Protein AF-0000000066296502 (afdb_homodimer)

Secondary structure (DSSP, 8-state):
--TT-TT-----------------S-------------------------------------B----HHHHHHHHHHHHHHHHHHHHHHHHHHHHTT------SSHHHHHHHHHHTT--B--EEEEEE-TT--EEEE----SS---SEEEEEE-S-TTTTEEE--EEEEE--TTS--EEEEE-PPTT-EEEEESSEEEEEETTEEEEEEEEEEEPPEEEE-EEEEEEESS-B-/--TTGGG-----------------S-------------------------------------B----HHHHHHHHHHHHHHHHHHHHHHHHHHHHTT------SSHHHHHHHHHHTT--B--EEEEEE-TT--EEEE----SS---SEEEEEE-S-TTTTEEE--EEEEE--TTS--EEEEE-PPTT-EEEEESSEEEEEETTEEEEEEEEEEE--EEEE-EEEEEEESS-B-

Nearest PDB structures (foldseek):
  5lat-assembly1_A  TM=6.483E-01  e=1.300E-03  Homo sapiens
  4j25-assembly4_D  TM=4.341E-01  e=2.279E-03  Pseudomonas putida KT2440
  5v18-assembly1_A  TM=4.065E-01  e=9.814E-04  Homo sapiens
  7a02-assembly1_A  TM=2.914E-01  e=1.455E-02  Bacillus cereus
  5lat-assembly1_A  TM=6.480E-01  e=1.539E-03  Homo sapiens

Sequence (466 aa):
MGQTRRLRRLGRHRCRGQRVRWRTATSADHPRRGRPAAQAVRRRRPVSLDGRYGIQAVRRRAVSIFPCPLSRVIERLKQALYPKLLPIARNWWAKLGREAPWPDSLDDWLASCHAAGQTRSTALMLKYGTNDWNALHQDLYGELVFPLQVVINLSDPETDYTGGEFLLVEQRPRAQSRGTAMQLPQGHGYVFTTRDRPVRTSRGWSASPVRHGLSTIRSGERYAMGLIFHDAAMGQTRRLRRLGRHRCRGQRVRWRTATSADHPRRGRPAAQAVRRRRPVSLDGRYGIQAVRRRAVSIFPCPLSRVIERLKQALYPKLLPIARNWWAKLGREAPWPDSLDDWLASCHAAGQTRSTALMLKYGTNDWNALHQDLYGELVFPLQVVINLSDPETDYTGGEFLLVEQRPRAQSRGTAMQLPQGHGYVFTTRDRPVRTSRGWSASPVRHGLSTIRSGERYAMGLIFHDAA

pLDDT: mean 75.27, std 32.28, range [18.11, 98.81]

Organism: Mycobacterium tuberculosis (strain CDC 1551 / Oshkosh) (NCBI:txid83331)

Structure (mmCIF, N/CA/C/O backbone):
data_AF-0000000066296502-model_v1
#
loop_
_entity.id
_entity.type
_entity.pdbx_description
1 polymer 'Uncharacterized protein MT2286'
#
loop_
_atom_site.group_PDB
_atom_site.id
_atom_site.type_symbol
_atom_site.label_atom_id
_atom_site.label_alt_id
_atom_site.label_comp_id
_atom_site.label_asym_id
_atom_site.label_entity_id
_atom_site.label_seq_id
_atom_site.pdbx_PDB_ins_code
_atom_site.Cartn_x
_atom_site.Cartn_y
_atom_site.Cartn_z
_atom_site.occupancy
_atom_site.B_iso_or_equiv
_atom_site.auth_seq_id
_atom_site.auth_comp_id
_atom_site.auth_asym_id
_atom_site.auth_atom_id
_atom_site.pdbx_PDB_model_num
ATOM 1 N N . MET A 1 1 ? 23.875 61.844 2.078 1 21.84 1 MET A N 1
ATOM 2 C CA . MET A 1 1 ? 22.469 62.188 2.242 1 21.84 1 MET A CA 1
ATOM 3 C C . MET A 1 1 ? 21.609 61.531 1.158 1 21.84 1 MET A C 1
ATOM 5 O O . MET A 1 1 ? 20.453 61.188 1.398 1 21.84 1 MET A O 1
ATOM 9 N N . GLY A 1 2 ? 22.047 61.625 -0.086 1 21.03 2 GLY A N 1
ATOM 10 C CA . GLY A 1 2 ? 21.094 61.719 -1.182 1 21.03 2 GLY A CA 1
ATOM 11 C C . GLY A 1 2 ? 20.469 60.406 -1.57 1 21.03 2 GLY A C 1
ATOM 12 O O . GLY A 1 2 ? 19.469 60.375 -2.291 1 21.03 2 GLY A O 1
ATOM 13 N N . GLN A 1 3 ? 21.266 59.312 -1.649 1 22.92 3 GLN A N 1
ATOM 14 C CA . GLN A 1 3 ? 21.031 58.219 -2.586 1 22.92 3 GLN A CA 1
ATOM 15 C C . GLN A 1 3 ? 19.875 57.312 -2.125 1 22.92 3 GLN A C 1
ATOM 17 O O . GLN A 1 3 ? 19.828 56.125 -2.451 1 22.92 3 GLN A O 1
ATOM 22 N N . THR A 1 4 ? 18.953 57.75 -1.123 1 21.92 4 THR A N 1
ATOM 23 C CA . THR A 1 4 ? 17.953 56.938 -0.443 1 21.92 4 THR A CA 1
ATOM 24 C C . THR A 1 4 ? 16.812 56.562 -1.396 1 21.92 4 THR A C 1
ATOM 26 O O . THR A 1 4 ? 15.805 56 -0.977 1 21.92 4 THR A O 1
ATOM 29 N N . ARG A 1 5 ? 16.734 57.188 -2.652 1 23.02 5 ARG A N 1
ATOM 30 C CA . ARG A 1 5 ? 15.414 57.344 -3.238 1 23.02 5 ARG A CA 1
ATOM 31 C C . ARG A 1 5 ? 14.859 56 -3.703 1 23.02 5 ARG A C 1
ATOM 33 O O . ARG A 1 5 ? 13.641 55.812 -3.713 1 23.02 5 ARG A O 1
ATOM 40 N N . ARG A 1 6 ? 15.5 55.219 -4.508 1 21.98 6 ARG A N 1
ATOM 41 C CA . ARG A 1 6 ? 14.773 54.594 -5.613 1 21.98 6 ARG A CA 1
ATOM 42 C C . ARG A 1 6 ? 14.078 53.312 -5.164 1 21.98 6 ARG A C 1
ATOM 44 O O . ARG A 1 6 ? 14.289 52.25 -5.758 1 21.98 6 ARG A O 1
ATOM 51 N N . LEU A 1 7 ? 13.938 52.906 -3.795 1 21.25 7 LEU A N 1
ATOM 52 C CA . LEU A 1 7 ? 13.555 51.531 -3.48 1 21.25 7 LEU A CA 1
ATOM 53 C C . LEU A 1 7 ? 12.109 51.281 -3.887 1 21.25 7 LEU A C 1
ATOM 55 O O . LEU A 1 7 ? 11.547 50.25 -3.539 1 21.25 7 LEU A O 1
ATOM 59 N N . ARG A 1 8 ? 11.305 52.25 -4.336 1 22.42 8 ARG A N 1
ATOM 60 C CA . ARG A 1 8 ? 9.875 52.188 -4.066 1 22.42 8 ARG A CA 1
ATOM 61 C C . ARG A 1 8 ? 9.195 51.125 -4.906 1 22.42 8 ARG A C 1
ATOM 63 O O . ARG A 1 8 ? 8.227 50.5 -4.469 1 22.42 8 ARG A O 1
ATOM 70 N N . ARG A 1 9 ? 9.359 51 -6.203 1 22.47 9 ARG A N 1
ATOM 71 C CA . ARG A 1 9 ? 8.188 50.719 -7.031 1 22.47 9 ARG A CA 1
ATOM 72 C C . ARG A 1 9 ? 7.879 49.219 -7.078 1 22.47 9 ARG A C 1
ATOM 74 O O . ARG A 1 9 ? 8.281 48.531 -8.016 1 22.47 9 ARG A O 1
ATOM 81 N N . LEU A 1 10 ? 8.375 48.344 -6.199 1 23.34 10 LEU A N 1
ATOM 82 C CA . LEU A 1 10 ? 8.078 46.938 -6.527 1 23.34 10 LEU A CA 1
ATOM 83 C C . LEU A 1 10 ? 6.574 46.719 -6.547 1 23.34 10 LEU A C 1
ATOM 85 O O . LEU A 1 10 ? 5.891 46.938 -5.547 1 23.34 10 LEU A O 1
ATOM 89 N N . GLY A 1 11 ? 5.91 46.781 -7.695 1 20.59 11 GLY A N 1
ATOM 90 C CA . GLY A 1 11 ? 4.512 46.688 -8.078 1 20.59 11 GLY A CA 1
ATOM 91 C C . GLY A 1 11 ? 3.812 45.469 -7.492 1 20.59 11 GLY A C 1
ATOM 92 O O . GLY A 1 11 ? 4.469 44.5 -7.086 1 20.59 11 GLY A O 1
ATOM 93 N N . ARG A 1 12 ? 2.463 45.469 -7.078 1 24.92 12 ARG A N 1
ATOM 94 C CA . ARG A 1 12 ? 1.337 44.781 -6.484 1 24.92 12 ARG A CA 1
ATOM 95 C C . ARG A 1 12 ? 0.942 43.562 -7.332 1 24.92 12 ARG A C 1
ATOM 97 O O . ARG A 1 12 ? 0.179 43.688 -8.289 1 24.92 12 ARG A O 1
ATOM 104 N N . HIS A 1 13 ? 1.828 42.688 -7.848 1 24.02 13 HIS A N 1
ATOM 105 C CA . HIS A 1 13 ? 1.2 41.594 -8.586 1 24.02 13 HIS A CA 1
ATOM 106 C C . HIS A 1 13 ? 0.173 40.875 -7.73 1 24.02 13 HIS A C 1
ATOM 108 O O . HIS A 1 13 ? 0.469 40.469 -6.598 1 24.02 13 HIS A O 1
ATOM 114 N N . ARG A 1 14 ? -1.13 41.031 -7.84 1 24 14 ARG A N 1
ATOM 115 C CA . ARG A 1 14 ? -2.32 40.406 -7.281 1 24 14 ARG A CA 1
ATOM 116 C C . ARG A 1 14 ? -2.287 38.906 -7.492 1 24 14 ARG A C 1
ATOM 118 O O . ARG A 1 14 ? -2.277 38.406 -8.625 1 24 14 ARG A O 1
ATOM 125 N N . CYS A 1 15 ? -1.584 38.125 -6.699 1 22.8 15 CYS A N 1
ATOM 126 C CA . CYS A 1 15 ? -1.629 36.688 -6.645 1 22.8 15 CYS A CA 1
ATOM 127 C C . CYS A 1 15 ? -3.068 36.188 -6.582 1 22.8 15 CYS A C 1
ATOM 129 O O . CYS A 1 15 ? -3.811 36.531 -5.664 1 22.8 15 CYS A O 1
ATOM 131 N N . ARG A 1 16 ? -3.762 36 -7.73 1 25.42 16 ARG A N 1
ATOM 132 C CA . ARG A 1 16 ? -5.062 35.375 -7.848 1 25.42 16 ARG A CA 1
ATOM 133 C C . ARG A 1 16 ? -5.086 34.031 -7.086 1 25.42 16 ARG A C 1
ATOM 135 O O . ARG A 1 16 ? -4.219 33.188 -7.281 1 25.42 16 ARG A O 1
ATOM 142 N N . GLY A 1 17 ? -5.613 33.969 -5.879 1 24.17 17 GLY A N 1
ATOM 143 C CA . GLY A 1 17 ? -5.832 32.875 -4.965 1 24.17 17 GLY A CA 1
ATOM 144 C C . GLY A 1 17 ? -6.535 31.688 -5.613 1 24.17 17 GLY A C 1
ATOM 145 O O . GLY A 1 17 ? -7.707 31.781 -5.98 1 24.17 17 GLY A O 1
ATOM 146 N N . GLN A 1 18 ? -5.84 30.969 -6.52 1 25.98 18 GLN A N 1
ATOM 147 C CA . GLN A 1 18 ? -6.488 29.766 -7.012 1 25.98 18 GLN A CA 1
ATOM 148 C C . GLN A 1 18 ? -6.957 28.891 -5.859 1 25.98 18 GLN A C 1
ATOM 150 O O . GLN A 1 18 ? -6.207 28.641 -4.91 1 25.98 18 GLN A O 1
ATOM 155 N N . ARG A 1 19 ? -8.211 28.734 -5.613 1 26.59 19 ARG A N 1
ATOM 156 C CA . ARG A 1 19 ? -8.914 27.953 -4.613 1 26.59 19 ARG A CA 1
ATOM 157 C C . ARG A 1 19 ? -8.562 26.469 -4.734 1 26.59 19 ARG A C 1
ATOM 159 O O . ARG A 1 19 ? -8.633 25.891 -5.824 1 26.59 19 ARG A O 1
ATOM 166 N N . VAL A 1 20 ? -7.68 26.078 -3.861 1 29.78 20 VAL A N 1
ATOM 167 C CA . VAL A 1 20 ? -7.387 24.656 -3.713 1 29.78 20 VAL A CA 1
ATOM 168 C C . VAL A 1 20 ? -8.688 23.875 -3.535 1 29.78 20 VAL A C 1
ATOM 170 O O . VAL A 1 20 ? -9.508 24.219 -2.684 1 29.78 20 VAL A O 1
ATOM 173 N N . ARG A 1 21 ? -9.18 23.234 -4.566 1 29.02 21 ARG A N 1
ATOM 174 C CA . ARG A 1 21 ? -10.344 22.359 -4.473 1 29.02 21 ARG A CA 1
ATOM 175 C C . ARG A 1 21 ? -10.031 21.125 -3.627 1 29.02 21 ARG A C 1
ATOM 177 O O . ARG A 1 21 ? -9 20.484 -3.814 1 29.02 21 ARG A O 1
ATOM 184 N N . TRP A 1 22 ? -10.586 21.188 -2.518 1 26.91 22 TRP A N 1
ATOM 185 C CA . TRP A 1 22 ? -10.445 20.141 -1.517 1 26.91 22 TRP A CA 1
ATOM 186 C C . TRP A 1 22 ? -11.141 18.859 -1.969 1 26.91 22 TRP A C 1
ATOM 188 O O . TRP A 1 22 ? -12.32 18.891 -2.332 1 26.91 22 TRP A O 1
ATOM 198 N N . ARG A 1 23 ? -10.562 18.188 -2.867 1 29.28 23 ARG A N 1
ATOM 199 C CA . ARG A 1 23 ? -11.203 16.891 -3.111 1 29.28 23 ARG A CA 1
ATOM 200 C C . ARG A 1 23 ? -11.273 16.062 -1.835 1 29.28 23 ARG A C 1
ATOM 202 O O . ARG A 1 23 ? -10.242 15.727 -1.25 1 29.28 23 ARG A O 1
ATOM 209 N N . THR A 1 24 ? -12.117 16.469 -1.085 1 22.77 24 THR A N 1
ATOM 210 C CA . THR A 1 24 ? -12.359 15.391 -0.137 1 22.77 24 THR A CA 1
ATOM 211 C C . THR A 1 24 ? -12.805 14.125 -0.863 1 22.77 24 THR A C 1
ATOM 213 O O . THR A 1 24 ? -13.367 14.195 -1.959 1 22.77 24 THR A O 1
ATOM 216 N N . ALA A 1 25 ? -12.312 13.023 -0.577 1 26.7 25 ALA A N 1
ATOM 217 C CA . ALA A 1 25 ? -12.617 11.742 -1.211 1 26.7 25 ALA A CA 1
ATOM 218 C C . ALA A 1 25 ? -14.125 11.531 -1.332 1 26.7 25 ALA A C 1
ATOM 220 O O . ALA A 1 25 ? -14.734 10.852 -0.507 1 26.7 25 ALA A O 1
ATOM 221 N N . THR A 1 26 ? -14.953 12.703 -1.743 1 21.84 26 THR A N 1
ATOM 222 C CA . THR A 1 26 ? -16.344 12.266 -1.856 1 21.84 26 THR A CA 1
ATOM 223 C C . THR A 1 26 ? -16.578 11.555 -3.188 1 21.84 26 THR A C 1
ATOM 225 O O . THR A 1 26 ? -15.836 11.766 -4.148 1 21.84 26 THR A O 1
ATOM 228 N N . SER A 1 27 ? -17.781 10.797 -3.287 1 19.61 27 SER A N 1
ATOM 229 C CA . SER A 1 27 ? -18.297 9.836 -4.25 1 19.61 27 SER A CA 1
ATOM 230 C C . SER A 1 27 ? -18.656 10.5 -5.574 1 19.61 27 SER A C 1
ATOM 232 O O . SER A 1 27 ? -19.531 11.367 -5.625 1 19.61 27 SER A O 1
ATOM 234 N N . ALA A 1 28 ? -17.703 10.656 -6.383 1 20.94 28 ALA A N 1
ATOM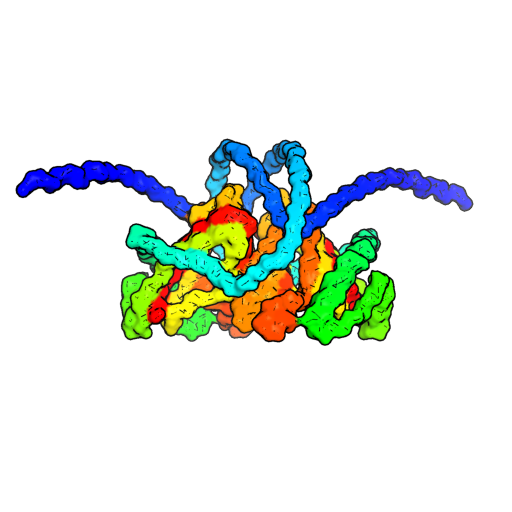 235 C CA . ALA A 1 28 ? -17.719 11.438 -7.613 1 20.94 28 ALA A CA 1
ATOM 236 C C . ALA A 1 28 ? -18.797 10.922 -8.578 1 20.94 28 ALA A C 1
ATOM 238 O O . ALA A 1 28 ? -19.156 9.742 -8.523 1 20.94 28 ALA A O 1
ATOM 239 N N . ASP A 1 29 ? -19.234 11.93 -9.406 1 20.06 29 ASP A N 1
ATOM 240 C CA . ASP A 1 29 ? -20.266 12.047 -10.445 1 20.06 29 ASP A CA 1
ATOM 241 C C . ASP A 1 29 ? -19.891 11.242 -11.68 1 20.06 29 ASP A C 1
ATOM 243 O O . ASP A 1 29 ? -18.703 11 -11.938 1 20.06 29 ASP A O 1
ATOM 247 N N . HIS A 1 30 ? -20.906 10.711 -12.297 1 19.45 30 HIS A N 1
ATOM 248 C CA . HIS A 1 30 ? -21.141 9.758 -13.367 1 19.45 30 HIS A CA 1
ATOM 249 C C . HIS A 1 30 ? -20.766 10.344 -14.727 1 19.45 30 HIS A C 1
ATOM 251 O O . HIS A 1 30 ? -21.609 10.969 -15.383 1 19.45 30 HIS A O 1
ATOM 257 N N . PRO A 1 31 ? -19.484 10.82 -14.844 1 19.77 31 PRO A N 1
ATOM 258 C CA . PRO A 1 31 ? -19.422 11.539 -16.109 1 19.77 31 PRO A CA 1
ATOM 259 C C . PRO A 1 31 ? -19.703 10.641 -17.312 1 19.77 31 PRO A C 1
ATOM 261 O O . PRO A 1 31 ? -19.531 9.422 -17.234 1 19.77 31 PRO A O 1
ATOM 264 N N . ARG A 1 32 ? -20.391 11.312 -18.281 1 19.27 32 ARG A N 1
ATOM 265 C CA . ARG A 1 32 ? -20.938 10.875 -19.547 1 19.27 32 ARG A CA 1
ATOM 266 C C . ARG A 1 32 ? -19.844 10.398 -20.5 1 19.27 32 ARG A C 1
ATOM 268 O O . ARG A 1 32 ? -18.672 10.742 -20.328 1 19.27 32 ARG A O 1
ATOM 275 N N . ARG A 1 33 ? -20.172 9.773 -21.812 1 19.36 33 ARG A N 1
ATOM 276 C CA . ARG A 1 33 ? -19.891 8.648 -22.688 1 19.36 33 ARG A CA 1
ATOM 277 C C . ARG A 1 33 ? -18.875 9.039 -23.766 1 19.36 33 ARG A C 1
ATOM 279 O O . ARG A 1 33 ? -18.359 8.18 -24.484 1 19.36 33 ARG A O 1
ATOM 286 N N . GLY A 1 34 ? -18.156 10.281 -23.812 1 18.81 34 GLY A N 1
ATOM 287 C CA . GLY A 1 34 ? -17.969 10.391 -25.25 1 18.81 34 GLY A CA 1
ATOM 288 C C . GLY A 1 34 ? -16.812 9.547 -25.766 1 18.81 34 GLY A C 1
ATOM 289 O O . GLY A 1 34 ? -15.969 9.102 -24.984 1 18.81 34 GLY A O 1
ATOM 290 N N . ARG A 1 35 ? -16.734 9.258 -27.156 1 19.58 35 ARG A N 1
ATOM 291 C CA . ARG A 1 35 ? -16.25 8.211 -28.047 1 19.58 35 ARG A CA 1
ATOM 292 C C . ARG A 1 35 ? -14.766 8.406 -28.359 1 19.58 35 ARG A C 1
ATOM 294 O O . ARG A 1 35 ? -14.148 7.57 -29.016 1 19.58 35 ARG A O 1
ATOM 301 N N . PRO A 1 36 ? -13.828 9.141 -27.547 1 19.62 36 PRO A N 1
ATOM 302 C CA . PRO A 1 36 ? -12.875 9.562 -28.578 1 19.62 36 PRO A CA 1
ATOM 303 C C . PRO A 1 36 ? -11.961 8.43 -29.047 1 19.62 36 PRO A C 1
ATOM 305 O O . PRO A 1 36 ? -11.797 7.438 -28.344 1 19.62 36 PRO A O 1
ATOM 308 N N . ALA A 1 37 ? -11.422 8.625 -30.406 1 19.98 37 ALA A N 1
ATOM 309 C CA . ALA A 1 37 ? -10.719 7.867 -31.438 1 19.98 37 ALA A CA 1
ATOM 310 C C . ALA A 1 37 ? -9.32 7.48 -30.969 1 19.98 37 ALA A C 1
ATOM 312 O O . ALA A 1 37 ? -8.672 8.234 -30.234 1 19.98 37 ALA A O 1
ATOM 313 N N . ALA A 1 38 ? -8.812 6.188 -31.297 1 19.94 38 ALA A N 1
ATOM 314 C CA . ALA A 1 38 ? -7.824 5.164 -30.969 1 19.94 38 ALA A CA 1
ATOM 315 C C . ALA A 1 38 ? -6.461 5.512 -31.547 1 19.94 38 ALA A C 1
ATOM 317 O O . ALA A 1 38 ? -5.664 4.621 -31.859 1 19.94 38 ALA A O 1
ATOM 318 N N . GLN A 1 39 ? -5.898 6.84 -31.422 1 19.02 39 GLN A N 1
ATOM 319 C CA . GLN A 1 39 ? -4.711 6.887 -32.25 1 19.02 39 GLN A CA 1
ATOM 320 C C . GLN A 1 39 ? -3.629 5.941 -31.75 1 19.02 39 GLN A C 1
ATOM 322 O O . GLN A 1 39 ? -3.506 5.727 -30.547 1 19.02 39 GLN A O 1
ATOM 327 N N . ALA A 1 40 ? -2.941 5.195 -32.688 1 23.66 40 ALA A N 1
ATOM 328 C CA . ALA A 1 40 ? -2.051 4.043 -32.781 1 23.66 40 ALA A CA 1
ATOM 329 C C . ALA A 1 40 ? -0.675 4.359 -32.219 1 23.66 40 ALA A C 1
ATOM 331 O O . ALA A 1 40 ? 0.064 5.18 -32.75 1 23.66 40 ALA A O 1
ATOM 332 N N . VAL A 1 41 ? -0.5 4.625 -30.828 1 20.98 41 VAL A N 1
ATOM 333 C CA . VAL A 1 41 ? 0.812 4.992 -30.312 1 20.98 41 VAL A CA 1
ATOM 334 C C . VAL A 1 41 ? 1.81 3.867 -30.578 1 20.98 41 VAL A C 1
ATOM 336 O O . VAL A 1 41 ? 1.517 2.695 -30.328 1 20.98 41 VAL A O 1
ATOM 339 N N . ARG A 1 42 ? 2.867 4.199 -31.375 1 20.55 42 ARG A N 1
ATOM 340 C CA . ARG A 1 42 ? 4.031 3.457 -31.844 1 20.55 42 ARG A CA 1
ATOM 341 C C . ARG A 1 42 ? 4.828 2.889 -30.688 1 20.55 42 ARG A C 1
ATOM 343 O O . ARG A 1 42 ? 5.047 3.572 -29.688 1 20.55 42 ARG A O 1
ATOM 350 N N . ARG A 1 43 ? 5.324 1.59 -30.859 1 22.56 43 ARG A N 1
ATOM 351 C CA . ARG A 1 43 ? 5.867 0.521 -30.016 1 22.56 43 ARG A CA 1
ATOM 352 C C . ARG A 1 43 ? 7.312 0.808 -29.641 1 22.56 43 ARG A C 1
ATOM 354 O O . ARG A 1 43 ? 8.219 0.646 -30.453 1 22.56 43 ARG A O 1
ATOM 361 N N . ARG A 1 44 ? 7.73 2.023 -29 1 22.92 44 ARG A N 1
ATOM 362 C CA . ARG A 1 44 ? 9.172 2.18 -28.828 1 22.92 44 ARG A CA 1
ATOM 363 C C . ARG A 1 44 ? 9.766 0.986 -28.094 1 22.92 44 ARG A C 1
ATOM 365 O O . ARG A 1 44 ? 9.055 0.247 -27.406 1 22.92 44 ARG A O 1
ATOM 372 N N . ARG A 1 45 ? 11.297 0.958 -28.141 1 23.03 45 ARG A N 1
ATOM 373 C CA . ARG A 1 45 ? 12.445 0.059 -28.078 1 23.03 45 ARG A CA 1
ATOM 374 C C . ARG A 1 45 ? 12.641 -0.474 -26.656 1 23.03 45 ARG A C 1
ATOM 376 O O . ARG A 1 45 ? 12.352 0.223 -25.688 1 23.03 45 ARG A O 1
ATOM 383 N N . PRO A 1 46 ? 13.039 -1.776 -26.5 1 20.94 46 PRO A N 1
ATOM 384 C CA . PRO A 1 46 ? 13.18 -2.619 -25.312 1 20.94 46 PRO A CA 1
ATOM 385 C C . PRO A 1 46 ? 14.305 -2.158 -24.406 1 20.94 46 PRO A C 1
ATOM 387 O O . PRO A 1 46 ? 15.438 -1.963 -24.859 1 20.94 46 PRO A O 1
ATOM 390 N N . VAL A 1 47 ? 14.203 -1.076 -23.547 1 23.08 47 VAL A N 1
ATOM 391 C CA . VAL A 1 47 ? 15.297 -0.669 -22.672 1 23.08 47 VAL A CA 1
ATOM 392 C C . VAL A 1 47 ? 15.797 -1.873 -21.875 1 23.08 47 VAL A C 1
ATOM 394 O O . VAL A 1 47 ? 15 -2.691 -21.406 1 23.08 47 VAL A O 1
ATOM 397 N N . SER A 1 48 ? 17.031 -2.35 -22.172 1 19.77 48 SER A N 1
ATOM 398 C CA . SER A 1 48 ? 17.891 -3.354 -21.531 1 19.77 48 SER A CA 1
ATOM 399 C C . SER A 1 48 ? 18.062 -3.078 -20.047 1 19.77 48 SER A C 1
ATOM 401 O O . SER A 1 48 ? 18.406 -1.964 -19.656 1 19.77 48 SER A O 1
ATOM 403 N N . LEU A 1 49 ? 17.328 -3.812 -19.281 1 22.09 49 LEU A N 1
ATOM 404 C CA . LEU A 1 49 ? 17.328 -3.703 -17.828 1 22.09 49 LEU A CA 1
ATOM 405 C C . LEU A 1 49 ? 18.688 -4.07 -17.25 1 22.09 49 LEU A C 1
ATOM 407 O O . LEU A 1 49 ? 19.062 -5.242 -17.234 1 22.09 49 LEU A O 1
ATOM 411 N N . ASP A 1 50 ? 19.797 -3.467 -17.609 1 22.61 50 ASP A N 1
ATOM 412 C CA . ASP A 1 50 ? 21 -3.66 -16.812 1 22.61 50 ASP A CA 1
ATOM 413 C C . ASP A 1 50 ? 20.703 -3.473 -15.32 1 22.61 50 ASP A C 1
ATOM 415 O O . ASP A 1 50 ? 20.016 -2.533 -14.938 1 22.61 50 ASP A O 1
ATOM 419 N N . GLY A 1 51 ? 20.703 -4.52 -14.508 1 21.97 51 GLY A N 1
ATOM 420 C CA . GLY A 1 51 ? 20.328 -4.961 -13.172 1 21.97 51 GLY A CA 1
ATOM 421 C C . GLY A 1 51 ? 21 -4.156 -12.078 1 21.97 51 GLY A C 1
ATOM 422 O O . GLY A 1 51 ? 20.875 -4.48 -10.898 1 21.97 51 GLY A O 1
ATOM 423 N N . ARG A 1 52 ? 22.156 -3.576 -12.281 1 22.69 52 ARG A N 1
ATOM 424 C CA . ARG A 1 52 ? 22.953 -3.197 -11.125 1 22.69 52 ARG A CA 1
ATOM 425 C C . ARG A 1 52 ? 22.25 -2.131 -10.289 1 22.69 52 ARG A C 1
ATOM 427 O O . ARG A 1 52 ? 22.906 -1.313 -9.641 1 22.69 52 ARG A O 1
ATOM 434 N N . TYR A 1 53 ? 21.016 -1.732 -10.633 1 23.89 53 TYR A N 1
ATOM 435 C CA . TYR A 1 53 ? 20.672 -0.532 -9.875 1 23.89 53 TYR A CA 1
ATOM 436 C C . TYR A 1 53 ? 20.609 -0.825 -8.383 1 23.89 53 TYR A C 1
ATOM 438 O O . TYR A 1 53 ? 19.875 -1.712 -7.949 1 23.89 53 TYR A O 1
ATOM 446 N N . GLY A 1 54 ? 21.703 -0.873 -7.703 1 21.86 54 GLY A N 1
ATOM 447 C CA . GLY A 1 54 ? 21.875 -0.819 -6.262 1 21.86 54 GLY A CA 1
ATOM 448 C C . GLY A 1 54 ? 20.922 0.134 -5.574 1 21.86 54 GLY A C 1
ATOM 449 O O . GLY A 1 54 ? 20.938 1.339 -5.832 1 21.86 54 GLY A O 1
ATOM 450 N N . ILE A 1 55 ? 19.719 -0.331 -5.438 1 24.64 55 ILE A N 1
ATOM 451 C CA . ILE A 1 55 ? 18.719 0.464 -4.746 1 24.64 55 ILE A CA 1
ATOM 452 C C . ILE A 1 55 ? 19.219 0.83 -3.352 1 24.64 55 ILE A C 1
ATOM 454 O O . ILE A 1 55 ? 19.438 -0.047 -2.512 1 24.64 55 ILE A O 1
ATOM 458 N N . GLN A 1 56 ? 20.203 1.659 -3.148 1 22.69 56 GLN A N 1
ATOM 459 C CA . GLN A 1 56 ? 20.406 2.318 -1.862 1 22.69 56 GLN A CA 1
ATOM 460 C C . GLN A 1 56 ? 19.062 2.621 -1.186 1 22.69 56 GLN A C 1
ATOM 462 O O . GLN A 1 56 ? 18.094 2.979 -1.852 1 22.69 56 GLN A O 1
ATOM 467 N N . ALA A 1 57 ? 18.703 1.988 -0.143 1 29.08 57 ALA A N 1
ATOM 468 C CA . ALA A 1 57 ? 17.672 2.078 0.894 1 29.08 57 ALA A CA 1
ATOM 469 C C . ALA A 1 57 ? 17.359 3.533 1.226 1 29.08 57 ALA A C 1
ATOM 471 O O . ALA A 1 57 ? 17.891 4.086 2.191 1 29.08 57 ALA A O 1
ATOM 472 N N . VAL A 1 58 ? 17.859 4.566 0.474 1 29.41 58 VAL A N 1
ATOM 473 C CA . VAL A 1 58 ? 17.672 5.984 0.777 1 29.41 58 VAL A CA 1
ATOM 474 C C . VAL A 1 58 ? 16.172 6.277 0.959 1 29.41 58 VAL A C 1
ATOM 476 O O . VAL A 1 58 ? 15.344 5.812 0.177 1 29.41 58 VAL A O 1
ATOM 479 N N . ARG A 1 59 ? 15.57 6.586 2.141 1 38.31 59 ARG A N 1
ATOM 480 C CA . ARG A 1 59 ? 14.664 7.703 2.387 1 38.31 59 ARG A CA 1
ATOM 481 C C . ARG A 1 59 ? 14.867 8.812 1.356 1 38.31 59 ARG A C 1
ATOM 483 O O . ARG A 1 59 ? 15.703 9.695 1.547 1 38.31 59 ARG A O 1
ATOM 490 N N . ARG A 1 60 ? 15.18 8.703 0.24 1 39.47 60 ARG A N 1
ATOM 491 C CA . ARG A 1 60 ? 15.414 10.016 -0.343 1 39.47 60 ARG A CA 1
ATOM 492 C C . ARG A 1 60 ? 14.273 10.977 -0.016 1 39.47 60 ARG A C 1
ATOM 494 O O . ARG A 1 60 ? 13.227 10.953 -0.671 1 39.47 60 ARG A O 1
ATOM 501 N N . ARG A 1 61 ? 13.922 11.102 1.313 1 42.56 61 ARG A N 1
ATOM 502 C CA . ARG A 1 61 ? 13.125 12.219 1.809 1 42.56 61 ARG A CA 1
ATOM 503 C C . ARG A 1 61 ? 13.555 13.531 1.158 1 42.56 61 ARG A C 1
ATOM 505 O O . ARG A 1 61 ? 14.578 14.102 1.529 1 42.56 61 ARG A O 1
ATOM 512 N N . ALA A 1 62 ? 13.617 13.719 -0.023 1 41.53 62 ALA A N 1
ATOM 513 C CA . ALA A 1 62 ? 13.922 15.125 -0.301 1 41.53 62 ALA A CA 1
ATOM 514 C C . ALA A 1 62 ? 13.016 16.047 0.491 1 41.53 62 ALA A C 1
ATOM 516 O O . ALA A 1 62 ? 11.836 16.203 0.161 1 41.53 62 ALA A O 1
ATOM 517 N N . VAL A 1 63 ? 12.891 15.766 1.846 1 45.66 63 VAL A N 1
ATOM 518 C CA . VAL A 1 63 ? 12.219 16.812 2.613 1 45.66 63 VAL A CA 1
ATOM 519 C C . VAL A 1 63 ? 13.047 18.094 2.559 1 45.66 63 VAL A C 1
ATOM 521 O O . VAL A 1 63 ? 14.219 18.109 2.938 1 45.66 63 VAL A O 1
ATOM 524 N N . SER A 1 64 ? 12.969 18.828 1.479 1 42.31 64 SER A N 1
ATOM 525 C CA . SER A 1 64 ? 13.602 20.125 1.601 1 42.31 64 SER A CA 1
ATOM 526 C C . SER A 1 64 ? 12.695 21.125 2.318 1 42.31 64 SER A C 1
ATOM 528 O O . SER A 1 64 ? 11.523 21.281 1.957 1 42.31 64 SER A O 1
ATOM 530 N N . ILE A 1 65 ? 12.992 21.297 3.568 1 43.41 65 ILE A N 1
ATOM 531 C CA . ILE A 1 65 ? 12.383 22.438 4.242 1 43.41 65 ILE A CA 1
ATOM 532 C C . ILE A 1 65 ? 12.742 23.734 3.506 1 43.41 65 ILE A C 1
ATOM 534 O O . ILE A 1 65 ? 13.922 24.031 3.312 1 43.41 65 ILE A O 1
ATOM 538 N N . PHE A 1 66 ? 11.969 24.125 2.648 1 47.28 66 PHE A N 1
ATOM 539 C CA . PHE A 1 66 ? 12.211 25.312 1.843 1 47.28 66 PHE A CA 1
ATOM 540 C C . PHE A 1 66 ? 12.164 26.562 2.705 1 47.28 66 PHE A C 1
ATOM 542 O O . PHE A 1 66 ? 11.492 26.594 3.738 1 47.28 66 PHE A O 1
ATOM 549 N N . PRO A 1 67 ? 12.773 27.531 2.176 1 46.56 67 PRO A N 1
ATOM 550 C CA . PRO A 1 67 ? 13 28.859 2.75 1 46.56 67 PRO A CA 1
ATOM 551 C C . PRO A 1 67 ? 11.703 29.531 3.207 1 46.56 67 PRO A C 1
ATOM 553 O O . PRO A 1 67 ? 10.609 29.094 2.836 1 46.56 67 PRO A O 1
ATOM 556 N N . CYS A 1 68 ? 11.75 30.781 3.824 1 51.19 68 CYS A N 1
ATOM 557 C CA . CYS A 1 68 ? 10.977 31.719 4.633 1 51.19 68 CYS A CA 1
ATOM 558 C C . CYS A 1 68 ? 9.586 31.922 4.051 1 51.19 68 CYS A C 1
ATOM 560 O O . CYS A 1 68 ? 8.594 31.891 4.777 1 51.19 68 CYS A O 1
ATOM 562 N N . PRO A 1 69 ? 9.383 32.062 2.768 1 57.97 69 PRO A N 1
ATOM 563 C CA . PRO A 1 69 ? 8.031 32.406 2.326 1 57.97 69 PRO A CA 1
ATOM 564 C C . PRO A 1 69 ? 7.086 31.219 2.328 1 57.97 69 PRO A C 1
ATOM 566 O O . PRO A 1 69 ? 5.891 31.375 2.598 1 57.97 69 PRO A O 1
ATOM 569 N N . LEU A 1 70 ? 7.477 30.016 2.238 1 71.44 70 LEU A N 1
ATOM 570 C CA . LEU A 1 70 ? 6.598 28.844 2.178 1 71.44 70 LEU A CA 1
ATOM 571 C C . LEU A 1 70 ? 6.145 28.438 3.574 1 71.44 70 LEU A C 1
ATOM 573 O O . LEU A 1 70 ? 5.039 27.906 3.742 1 71.44 70 LEU A O 1
ATOM 577 N N . SER A 1 71 ? 6.852 28.922 4.414 1 77.94 71 SER A N 1
ATOM 578 C CA . SER A 1 71 ? 6.492 28.625 5.797 1 77.94 71 SER A CA 1
ATOM 579 C C . SER A 1 71 ? 5.254 29.406 6.223 1 77.94 71 SER A C 1
ATOM 581 O O . SER A 1 71 ? 4.406 28.891 6.949 1 77.94 71 SER A O 1
ATOM 583 N N . ARG A 1 72 ? 5.172 30.641 5.66 1 83.44 72 ARG A N 1
ATOM 584 C CA . ARG A 1 72 ? 4.012 31.453 6.008 1 83.44 72 ARG A CA 1
ATOM 585 C C . ARG A 1 72 ? 2.734 30.859 5.414 1 83.44 72 ARG A C 1
ATOM 587 O O . ARG A 1 72 ? 1.679 30.891 6.047 1 83.44 72 ARG A O 1
ATOM 594 N N . VAL A 1 73 ? 2.91 30.422 4.184 1 86.81 73 VAL A N 1
ATOM 595 C CA . VAL A 1 73 ? 1.759 29.828 3.514 1 86.81 73 VAL A CA 1
ATOM 596 C C . VAL A 1 73 ? 1.313 28.578 4.266 1 86.81 73 VAL A C 1
ATOM 598 O O . VAL A 1 73 ? 0.118 28.375 4.496 1 86.81 73 VAL A O 1
ATOM 601 N N . ILE A 1 74 ? 2.25 27.766 4.668 1 90.69 74 ILE A N 1
ATOM 602 C CA . ILE A 1 74 ? 1.96 26.531 5.398 1 90.69 74 ILE A CA 1
ATOM 603 C C . ILE A 1 74 ? 1.292 26.859 6.727 1 90.69 74 ILE A C 1
ATOM 605 O O . ILE A 1 74 ? 0.293 26.25 7.102 1 90.69 74 ILE A O 1
ATOM 609 N N . GLU A 1 75 ? 1.794 27.891 7.355 1 90.44 75 GLU A N 1
ATOM 610 C CA . GLU A 1 75 ? 1.23 28.297 8.641 1 90.44 75 GLU A CA 1
ATOM 611 C C . GLU A 1 75 ? -0.206 28.781 8.484 1 90.44 75 GLU A C 1
ATOM 613 O O . GLU A 1 75 ? -1.07 28.453 9.305 1 90.44 75 GLU A O 1
ATOM 618 N N . ARG A 1 76 ? -0.428 29.531 7.48 1 93.38 76 ARG A N 1
ATOM 619 C CA . ARG A 1 76 ? -1.779 30.016 7.223 1 93.38 76 ARG A CA 1
ATOM 620 C C . ARG A 1 76 ? -2.734 28.859 6.949 1 93.38 76 ARG A C 1
ATOM 622 O O . ARG A 1 76 ? -3.881 28.875 7.402 1 93.38 76 ARG A O 1
ATOM 629 N N . LEU A 1 77 ? -2.271 27.906 6.238 1 95.31 77 LEU A N 1
ATOM 630 C CA . LEU A 1 77 ? -3.094 26.75 5.93 1 95.31 77 LEU A CA 1
ATOM 631 C C . LEU A 1 77 ? -3.387 25.938 7.191 1 95.31 77 LEU A C 1
ATOM 633 O O . LEU A 1 77 ? -4.52 25.5 7.402 1 95.31 77 LEU A O 1
ATOM 637 N N . LYS A 1 78 ? -2.365 25.797 8.062 1 96.69 78 LYS A N 1
ATOM 638 C CA . LYS A 1 78 ? -2.57 25.094 9.32 1 96.69 78 LYS A CA 1
ATOM 639 C C . LYS A 1 78 ? -3.605 25.797 10.188 1 96.69 78 LYS A C 1
ATOM 641 O O . LYS A 1 78 ? -4.492 25.156 10.758 1 96.69 78 LYS A O 1
ATOM 646 N N . GLN A 1 79 ? -3.5 27.109 10.211 1 97.31 79 GLN A N 1
ATOM 647 C CA . GLN A 1 79 ? -4.426 27.906 11 1 97.31 79 GLN A CA 1
ATOM 648 C C . GLN A 1 79 ? -5.855 27.781 10.477 1 97.31 79 GLN A C 1
ATOM 650 O O . GLN A 1 79 ? -6.805 27.719 11.258 1 97.31 79 GLN A O 1
ATOM 655 N N . ALA A 1 80 ? -5.965 27.688 9.18 1 97.38 80 ALA A N 1
ATOM 656 C CA . ALA A 1 80 ? -7.289 27.609 8.57 1 97.38 80 ALA A CA 1
ATOM 657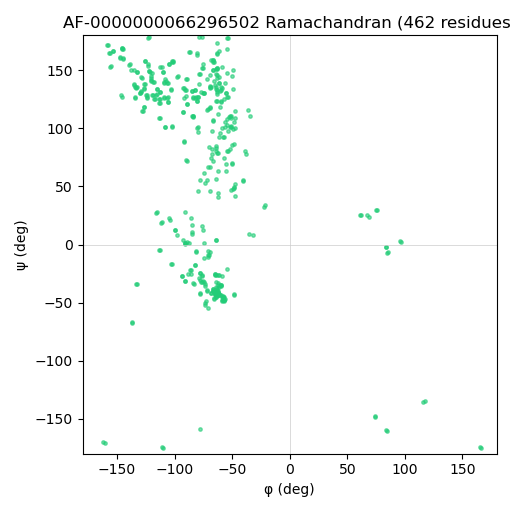 C C . ALA A 1 80 ? -7.902 26.234 8.75 1 97.38 80 ALA A C 1
ATOM 659 O O . ALA A 1 80 ? -9.117 26.109 8.914 1 97.38 80 ALA A O 1
ATOM 660 N N . LEU A 1 81 ? -7.129 25.172 8.797 1 98 81 LEU A N 1
ATOM 661 C CA . LEU A 1 81 ? -7.633 23.797 8.766 1 98 81 LEU A CA 1
ATOM 662 C C . LEU A 1 81 ? -7.828 23.25 10.172 1 98 81 LEU A C 1
ATOM 664 O O . LEU A 1 81 ? -8.719 22.438 10.406 1 98 81 LEU A O 1
ATOM 668 N N . TYR A 1 82 ? -7.074 23.75 11.156 1 98.44 82 TYR A N 1
ATOM 669 C CA . TYR A 1 82 ? -7.094 23.203 12.508 1 98.44 82 TYR A CA 1
ATOM 670 C C . TYR A 1 82 ? -8.508 23.234 13.086 1 98.44 82 TYR A C 1
ATOM 672 O O . TYR A 1 82 ? -9.023 22.203 13.531 1 98.44 82 TYR A O 1
ATOM 680 N N . PRO A 1 83 ? -9.203 24.359 12.984 1 98.5 83 PRO A N 1
ATOM 681 C CA . PRO A 1 83 ? -10.539 24.375 13.578 1 98.5 83 PRO A CA 1
ATOM 682 C C . PRO A 1 83 ? -11.5 23.406 12.883 1 98.5 83 PRO A C 1
ATOM 684 O O . PRO A 1 83 ? -12.492 22.984 13.484 1 98.5 83 PRO A O 1
ATOM 687 N N . LYS A 1 84 ? -11.273 23.109 11.625 1 98.44 84 LYS A N 1
ATOM 688 C CA . LYS A 1 84 ? -12.125 22.172 10.883 1 98.44 84 LYS A CA 1
ATOM 689 C C . LYS A 1 84 ? -11.805 20.734 11.234 1 98.44 84 LYS A C 1
ATOM 691 O O . LYS A 1 84 ? -12.68 19.859 11.195 1 98.44 84 LYS A O 1
ATOM 696 N N . LEU A 1 85 ? -10.586 20.422 11.578 1 98.69 85 LEU A N 1
ATOM 697 C CA . LEU A 1 85 ? -10.133 19.062 11.891 1 98.69 85 LEU A CA 1
ATOM 698 C C . LEU A 1 85 ? -10.383 18.719 13.352 1 98.69 85 LEU A C 1
ATOM 700 O O . LEU A 1 85 ? -10.555 17.562 13.703 1 98.69 85 LEU A O 1
ATOM 704 N N . LEU A 1 86 ? -10.438 19.719 14.172 1 98.75 86 LEU A N 1
ATOM 705 C CA . LEU A 1 86 ? -10.516 19.547 15.617 1 98.75 86 LEU A CA 1
ATOM 706 C C . LEU A 1 86 ? -11.75 18.75 16.016 1 98.75 86 LEU A C 1
ATOM 708 O O . LEU A 1 86 ? -11.656 17.812 16.797 1 98.75 86 LEU A O 1
ATOM 712 N N . PRO A 1 87 ? -12.938 19.125 15.469 1 98.69 87 PRO A N 1
ATOM 713 C CA . PRO A 1 87 ? -14.109 18.328 15.859 1 98.69 87 PRO A CA 1
ATOM 714 C C . PRO A 1 87 ? -13.969 16.844 15.477 1 98.69 87 PRO A C 1
ATOM 716 O O . PRO A 1 87 ? -14.477 15.977 16.188 1 98.69 87 PRO A O 1
ATOM 719 N N . ILE A 1 88 ? -13.344 16.547 14.383 1 98.56 88 ILE A N 1
ATOM 720 C CA . ILE A 1 88 ? -13.125 15.18 13.961 1 98.56 88 ILE A CA 1
ATOM 721 C C . ILE A 1 88 ? -12.188 14.477 14.945 1 98.56 88 ILE A C 1
ATOM 723 O O . ILE A 1 88 ? -12.469 13.359 15.391 1 98.56 88 ILE A O 1
ATOM 727 N N . ALA A 1 89 ? -11.125 15.125 15.289 1 98.62 89 ALA A N 1
ATOM 728 C CA . ALA A 1 89 ? -10.164 14.586 16.25 1 98.62 89 ALA A CA 1
ATOM 729 C C . ALA A 1 89 ? -10.844 14.273 17.578 1 98.62 89 ALA A C 1
ATOM 731 O O . ALA A 1 89 ? -10.648 13.195 18.141 1 98.62 89 ALA A O 1
ATOM 732 N N . ARG A 1 90 ? -11.578 15.18 18.031 1 98.62 90 ARG A N 1
ATOM 733 C CA . ARG A 1 90 ? -12.258 15.008 19.312 1 98.62 90 ARG A CA 1
ATOM 734 C C . ARG A 1 90 ? -13.273 13.875 19.25 1 98.62 90 ARG A C 1
ATOM 736 O O . ARG A 1 90 ? -13.422 13.117 20.203 1 98.62 90 ARG A O 1
ATOM 743 N N . ASN A 1 91 ? -13.984 13.836 18.188 1 98.31 91 ASN A N 1
ATOM 744 C CA . ASN A 1 91 ? -14.914 12.727 18 1 98.31 91 ASN A CA 1
ATOM 745 C C . ASN A 1 91 ? -14.195 11.375 18.031 1 98.31 91 ASN A C 1
ATOM 747 O O . ASN A 1 91 ? -14.672 10.43 18.656 1 98.31 91 ASN A O 1
ATOM 751 N N . TRP A 1 92 ? -13.047 11.281 17.312 1 98.19 92 TRP A N 1
ATOM 752 C CA . TRP A 1 92 ? -12.25 10.062 17.312 1 98.19 92 TRP A CA 1
ATOM 753 C C . TRP A 1 92 ? -11.836 9.68 18.734 1 98.19 92 TRP A C 1
ATOM 755 O O . TRP A 1 92 ? -11.922 8.508 19.109 1 98.19 92 TRP A O 1
ATOM 765 N N . TRP A 1 93 ? -11.391 10.633 19.5 1 97.69 93 TRP A N 1
ATOM 766 C CA . TRP A 1 93 ? -10.93 10.375 20.859 1 97.69 93 TRP A CA 1
ATOM 767 C C . TRP A 1 93 ? -12.086 9.945 21.75 1 97.69 93 TRP A C 1
ATOM 769 O O . TRP A 1 93 ? -11.945 9.031 22.562 1 97.69 93 TRP A O 1
ATOM 779 N N . ALA A 1 94 ? -13.195 10.539 21.562 1 97.81 94 ALA A N 1
ATOM 780 C CA . ALA A 1 94 ? -14.375 10.148 22.328 1 97.81 94 ALA A CA 1
ATOM 781 C C . ALA A 1 94 ? -14.758 8.695 22.047 1 97.81 94 ALA A C 1
ATOM 783 O O . ALA A 1 94 ? -15.055 7.93 22.969 1 97.81 94 ALA A O 1
ATOM 784 N N . LYS A 1 95 ? -14.734 8.312 20.828 1 97.62 95 LYS A N 1
ATOM 785 C CA . LYS A 1 95 ? -15.055 6.941 20.438 1 97.62 95 LYS A CA 1
ATOM 786 C C . LYS A 1 95 ? -14.102 5.949 21.094 1 97.62 95 LYS A C 1
ATOM 788 O O . LYS A 1 95 ? -14.508 4.84 21.453 1 97.62 95 LYS A O 1
ATOM 793 N N . LEU A 1 96 ? -12.891 6.398 21.219 1 96.69 96 LEU A N 1
ATOM 794 C CA . LEU A 1 96 ? -11.875 5.504 21.766 1 96.69 96 LEU A CA 1
ATOM 795 C C . LEU A 1 96 ? -11.82 5.609 23.281 1 96.69 96 LEU A C 1
ATOM 797 O O . LEU A 1 96 ? -10.93 5.039 23.922 1 96.69 96 LEU A O 1
ATOM 801 N N . GLY A 1 97 ? -12.672 6.41 23.844 1 96.06 97 GLY A N 1
ATOM 802 C CA . GLY A 1 97 ? -12.758 6.535 25.281 1 96.06 97 GLY A CA 1
ATOM 803 C C . GLY A 1 97 ? -11.617 7.34 25.875 1 96.06 97 GLY A C 1
ATOM 804 O O . GLY A 1 97 ? -11.172 7.066 27 1 96.06 97 GLY A O 1
ATOM 805 N N . ARG A 1 98 ? -11.125 8.234 25.125 1 95.75 98 ARG A N 1
ATOM 806 C CA . ARG A 1 98 ? -10 9.07 25.547 1 95.75 98 ARG A CA 1
ATOM 807 C C . ARG A 1 98 ? -10.445 10.516 25.75 1 95.75 98 ARG A C 1
ATOM 809 O O . ARG A 1 98 ? -11.398 10.969 25.109 1 95.75 98 ARG A O 1
ATOM 816 N N . GLU A 1 99 ? -9.75 11.211 26.609 1 96.62 99 GLU A N 1
ATOM 817 C CA . GLU A 1 99 ? -9.945 12.648 26.734 1 96.62 99 GLU A CA 1
ATOM 818 C C . GLU A 1 99 ? -9.117 13.414 25.703 1 96.62 99 GLU A C 1
ATOM 820 O O . GLU A 1 99 ? -7.91 13.188 25.578 1 96.62 99 GLU A O 1
ATOM 825 N N . ALA A 1 100 ? -9.719 14.312 25.047 1 97.38 100 ALA A N 1
ATOM 826 C CA . ALA A 1 100 ? -9.047 15.078 24 1 97.38 100 ALA A CA 1
ATOM 827 C C . ALA A 1 100 ? -8.203 16.203 24.594 1 97.38 100 ALA A C 1
ATOM 829 O O . ALA A 1 100 ? -8.734 17.094 25.266 1 97.38 100 ALA A O 1
ATOM 830 N N . PRO A 1 101 ? -6.969 16.234 24.297 1 97.69 101 PRO A N 1
ATOM 831 C CA . PRO A 1 101 ? -6.109 17.25 24.922 1 97.69 101 PRO A CA 1
ATOM 832 C C . PRO A 1 101 ? -6.023 18.531 24.094 1 97.69 101 PRO A C 1
ATOM 834 O O . PRO A 1 101 ? -5.418 19.516 24.531 1 97.69 101 PRO A O 1
ATOM 837 N N . TRP A 1 102 ? -6.688 18.641 23 1 98.62 102 TRP A N 1
ATOM 838 C CA . TRP A 1 102 ? -6.441 19.719 22.031 1 98.62 102 TRP A CA 1
ATOM 839 C C . TRP A 1 102 ? -7.332 20.922 22.312 1 98.62 102 TRP A C 1
ATOM 841 O O . TRP A 1 102 ? -8.562 20.812 22.297 1 98.62 102 TRP A O 1
ATOM 851 N N . PRO A 1 103 ? -6.727 22.125 22.453 1 98.62 103 PRO A N 1
ATOM 852 C CA . PRO A 1 103 ? -7.516 23.344 22.625 1 98.62 103 PRO A CA 1
ATOM 853 C C . PRO A 1 103 ? -8.141 23.844 21.328 1 98.62 103 PRO A C 1
ATOM 855 O O . PRO A 1 103 ? -7.867 23.281 20.266 1 98.62 103 PRO A O 1
ATOM 858 N N . ASP A 1 104 ? -8.914 24.953 21.453 1 98.31 104 ASP A N 1
ATOM 859 C CA . ASP A 1 104 ? -9.68 25.453 20.312 1 98.31 104 ASP A CA 1
ATOM 860 C C . ASP A 1 104 ? -8.766 26.172 19.312 1 98.31 104 ASP A C 1
ATOM 862 O O . ASP A 1 104 ? -9.062 26.25 18.125 1 98.31 104 ASP A O 1
ATOM 866 N N . SER A 1 105 ? -7.688 26.703 19.828 1 98.12 105 SER A N 1
ATOM 867 C CA . SER A 1 105 ? -6.797 27.422 18.922 1 98.12 105 SER A CA 1
ATOM 868 C C . SER A 1 105 ? -5.52 26.641 18.656 1 98.12 105 SER A C 1
ATOM 870 O O . SER A 1 105 ? -4.977 26 19.562 1 98.12 105 SER A O 1
ATOM 872 N N . LEU A 1 106 ? -5.074 26.703 17.406 1 98.25 106 LEU A N 1
ATOM 873 C CA . LEU A 1 106 ? -3.82 26.047 17.062 1 98.25 106 LEU A CA 1
ATOM 874 C C . LEU A 1 106 ? -2.658 26.641 17.844 1 98.25 106 LEU A C 1
ATOM 876 O O . LEU A 1 106 ? -1.763 25.922 18.281 1 98.25 106 LEU A O 1
ATOM 880 N N . ASP A 1 107 ? -2.666 27.953 18.094 1 98.06 107 ASP A N 1
ATOM 881 C CA . ASP A 1 107 ? -1.593 28.609 18.828 1 98.06 107 ASP A CA 1
ATOM 882 C C . ASP A 1 107 ? -1.465 28.062 20.234 1 98.06 107 ASP A C 1
ATOM 884 O O . ASP A 1 107 ? -0.355 27.812 20.719 1 98.06 107 ASP A O 1
ATOM 888 N N . ASP A 1 108 ? -2.588 27.875 20.844 1 98.62 108 ASP A N 1
ATOM 889 C CA . ASP A 1 108 ? -2.576 27.312 22.188 1 98.62 108 ASP A CA 1
ATOM 890 C C . ASP A 1 108 ? -2.031 25.875 22.172 1 98.62 108 ASP A C 1
ATOM 892 O O . ASP A 1 108 ? -1.306 25.484 23.094 1 98.62 108 ASP A O 1
ATOM 896 N N . TRP A 1 109 ? -2.422 25.125 21.188 1 98.62 109 TRP A N 1
ATOM 897 C CA . TRP A 1 109 ? -1.943 23.75 21.078 1 98.62 109 TRP A CA 1
ATOM 898 C C . TRP A 1 109 ? -0.435 23.719 20.859 1 98.62 109 TRP A C 1
ATOM 900 O O . TRP A 1 109 ? 0.273 22.938 21.484 1 98.62 109 TRP A O 1
ATOM 910 N N . LEU A 1 110 ? 0.06 24.578 19.953 1 97.75 110 LEU A N 1
ATOM 911 C CA . LEU A 1 110 ? 1.495 24.641 19.703 1 97.75 110 LEU A CA 1
ATOM 912 C C . LEU A 1 110 ? 2.248 25.078 20.953 1 97.75 110 LEU A C 1
ATOM 914 O O . LEU A 1 110 ? 3.357 24.609 21.219 1 97.75 110 LEU A O 1
ATOM 918 N N . ALA A 1 111 ? 1.63 25.922 21.75 1 98.38 111 ALA A N 1
ATOM 919 C CA . ALA A 1 111 ? 2.23 26.312 23.016 1 98.38 111 ALA A CA 1
ATOM 920 C C . ALA A 1 111 ? 2.367 25.125 23.953 1 98.38 111 ALA A C 1
ATOM 922 O O . ALA A 1 111 ? 3.369 24.984 24.656 1 98.38 111 ALA A O 1
ATOM 923 N N . SER A 1 112 ? 1.324 24.266 23.969 1 98.25 112 SER A N 1
ATOM 924 C CA . SER A 1 112 ? 1.394 23.031 24.75 1 98.25 112 SER A CA 1
ATOM 925 C C . SER A 1 112 ? 2.541 22.156 24.281 1 98.25 112 SER A C 1
ATOM 927 O O . SER A 1 112 ? 3.254 21.562 25.094 1 98.25 112 SER A O 1
ATOM 929 N N . CYS A 1 113 ? 2.686 22.016 22.953 1 97.88 113 CYS A N 1
ATOM 930 C CA . CYS A 1 113 ? 3.803 21.266 22.391 1 97.88 113 CYS A CA 1
ATOM 931 C C . CYS A 1 113 ? 5.137 21.828 22.875 1 97.88 113 CYS A C 1
ATOM 933 O O . CYS A 1 113 ? 6.008 21.078 23.328 1 97.88 113 CYS A O 1
ATOM 935 N N . HIS A 1 114 ? 5.277 23.141 22.812 1 98 114 HIS A N 1
ATOM 936 C CA . HIS A 1 114 ? 6.516 23.797 23.219 1 98 114 HIS A CA 1
ATOM 937 C C . HIS A 1 114 ? 6.809 23.562 24.688 1 98 114 HIS A C 1
ATOM 939 O O . HIS A 1 114 ? 7.953 23.312 25.062 1 98 114 HIS A O 1
ATOM 945 N N . ALA A 1 115 ? 5.816 23.641 25.469 1 98.25 115 ALA A N 1
ATOM 946 C CA . ALA A 1 115 ? 5.961 23.406 26.906 1 98.25 115 ALA A CA 1
ATOM 947 C C . ALA A 1 115 ? 6.422 21.984 27.188 1 98.25 115 ALA A C 1
ATOM 949 O O . ALA A 1 115 ? 7.098 21.734 28.188 1 98.25 115 ALA A O 1
ATOM 950 N N . ALA A 1 116 ? 6.109 21.078 26.281 1 97.81 116 ALA A N 1
ATOM 951 C CA . ALA A 1 116 ? 6.473 19.672 26.438 1 97.81 116 ALA A CA 1
ATOM 952 C C . ALA A 1 116 ? 7.812 19.359 25.781 1 97.81 116 ALA A C 1
ATOM 954 O O . ALA A 1 116 ? 8.211 18.203 25.672 1 97.81 116 ALA A O 1
ATOM 955 N N . GLY A 1 117 ? 8.492 20.391 25.234 1 97.69 117 GLY A N 1
ATOM 956 C CA . GLY A 1 117 ? 9.805 20.203 24.641 1 97.69 117 GLY A CA 1
ATOM 957 C C . GLY A 1 117 ? 9.766 20 23.141 1 97.69 117 GLY A C 1
ATOM 958 O O . GLY A 1 117 ? 10.797 19.734 22.516 1 97.69 117 GLY A O 1
ATOM 959 N N . GLN A 1 118 ? 8.547 20.078 22.578 1 96.62 118 GLN A N 1
ATOM 960 C CA . GLN A 1 118 ? 8.391 20 21.125 1 96.62 118 GLN A CA 1
ATOM 961 C C . GLN A 1 118 ? 8.414 21.406 20.5 1 96.62 118 GLN A C 1
ATOM 963 O O . GLN A 1 118 ? 7.367 21.969 20.188 1 96.62 118 GLN A O 1
ATOM 968 N N . THR A 1 119 ? 9.594 21.859 20.156 1 95.62 119 THR A N 1
ATOM 969 C CA . THR A 1 119 ? 9.719 23.281 19.812 1 95.62 119 THR A CA 1
ATOM 970 C C . THR A 1 119 ? 10.062 23.438 18.328 1 95.62 119 THR A C 1
ATOM 972 O O . THR A 1 119 ? 10.109 24.562 17.828 1 95.62 119 THR A O 1
ATOM 975 N N . ARG A 1 120 ? 10.289 22.359 17.578 1 91.5 120 ARG A N 1
ATOM 976 C CA . ARG A 1 120 ? 10.656 22.453 16.172 1 91.5 120 ARG A CA 1
ATOM 977 C C . ARG A 1 120 ? 9.414 22.422 15.281 1 91.5 120 ARG A C 1
ATOM 979 O O . ARG A 1 120 ? 8.555 21.562 15.43 1 91.5 120 ARG A O 1
ATOM 986 N N . SER A 1 121 ? 9.43 23.344 14.375 1 88.38 121 SER A N 1
ATOM 987 C CA . SER A 1 121 ? 8.297 23.422 13.453 1 88.38 121 SER A CA 1
ATOM 988 C C . SER A 1 121 ? 8.234 22.203 12.539 1 88.38 121 SER A C 1
ATOM 990 O O . SER A 1 121 ? 9.266 21.641 12.18 1 88.38 121 SER A O 1
ATOM 992 N N . THR A 1 122 ? 6.984 21.797 12.094 1 88.06 122 THR A N 1
ATOM 993 C CA . THR A 1 122 ? 6.781 20.625 11.234 1 88.06 122 THR A CA 1
ATOM 994 C C . THR A 1 122 ? 6.219 21.047 9.883 1 88.06 122 THR A C 1
ATOM 996 O O . THR A 1 122 ? 5.508 20.281 9.234 1 88.06 122 THR A O 1
ATOM 999 N N . ALA A 1 123 ? 6.461 22.203 9.43 1 82.06 123 ALA A N 1
ATOM 1000 C CA . ALA A 1 123 ? 6.102 22.625 8.078 1 82.06 123 ALA A CA 1
ATOM 1001 C C . ALA A 1 123 ? 6.949 21.906 7.035 1 82.06 123 ALA A C 1
ATOM 1003 O O . ALA A 1 123 ? 8.164 22.094 6.969 1 82.06 123 ALA A O 1
ATOM 1004 N N . LEU A 1 124 ? 6.277 21.125 6.172 1 86.06 124 LEU A N 1
ATOM 1005 C CA . LEU A 1 124 ? 7.043 20.25 5.277 1 86.06 124 LEU A CA 1
ATOM 1006 C C . LEU A 1 124 ? 6.781 20.609 3.818 1 86.06 124 LEU A C 1
ATOM 1008 O O . LEU A 1 124 ? 5.633 20.828 3.424 1 86.06 124 LEU A O 1
ATOM 1012 N N . MET A 1 125 ? 7.789 20.797 3.088 1 87.94 125 MET A N 1
ATOM 1013 C CA . MET A 1 125 ? 7.785 20.781 1.629 1 87.94 125 MET A CA 1
ATOM 1014 C C . MET A 1 125 ? 8.492 19.547 1.091 1 87.94 125 MET A C 1
ATOM 1016 O O . MET A 1 125 ? 9.648 19.297 1.426 1 87.94 125 MET A O 1
ATOM 1020 N N . LEU A 1 126 ? 7.816 18.859 0.263 1 91.88 126 LEU A N 1
ATOM 1021 C CA . LEU A 1 126 ? 8.32 17.578 -0.191 1 91.88 126 LEU A CA 1
ATOM 1022 C C . LEU A 1 126 ? 8.609 17.594 -1.687 1 91.88 126 LEU A C 1
ATOM 1024 O O . LEU A 1 126 ? 7.777 18.047 -2.48 1 91.88 126 LEU A O 1
ATOM 1028 N N . LYS A 1 127 ? 9.766 17.188 -2.041 1 93.44 127 LYS A N 1
ATOM 1029 C CA . LYS A 1 127 ? 10.164 17.016 -3.438 1 93.44 127 LYS A CA 1
ATOM 1030 C C . LYS A 1 127 ? 10.641 15.602 -3.707 1 93.44 127 LYS A C 1
ATOM 1032 O O . LYS A 1 127 ? 11.484 15.07 -2.979 1 93.44 127 LYS A O 1
ATOM 1037 N N . TYR A 1 128 ? 10.062 15 -4.75 1 95.81 128 TYR A N 1
ATOM 1038 C CA . TYR A 1 128 ? 10.453 13.656 -5.176 1 95.81 128 TYR A CA 1
ATOM 1039 C C . TYR A 1 128 ? 10.805 13.633 -6.656 1 95.81 128 TYR A C 1
ATOM 1041 O O . TYR A 1 128 ? 10.094 14.219 -7.48 1 95.81 128 TYR A O 1
ATOM 1049 N N . GLY A 1 129 ? 11.906 12.992 -6.961 1 95.94 129 GLY A N 1
ATOM 1050 C CA . GLY A 1 129 ? 12.273 12.75 -8.344 1 95.94 129 GLY A CA 1
ATOM 1051 C C . GLY A 1 129 ? 12.172 11.289 -8.742 1 95.94 129 GLY A C 1
ATOM 1052 O O . GLY A 1 129 ? 11.695 10.461 -7.969 1 95.94 129 GLY A O 1
ATOM 1053 N N . THR A 1 130 ? 12.609 11.055 -9.961 1 96.81 130 THR A N 1
ATOM 1054 C CA . THR A 1 130 ? 12.547 9.703 -10.516 1 96.81 130 THR A CA 1
ATOM 1055 C C . THR A 1 130 ? 13.234 8.711 -9.586 1 96.81 130 THR A C 1
ATOM 1057 O O . THR A 1 130 ? 14.328 8.969 -9.094 1 96.81 130 THR A O 1
ATOM 1060 N N . ASN A 1 131 ? 12.5 7.645 -9.242 1 96.38 131 ASN A N 1
ATOM 1061 C CA . ASN A 1 131 ? 12.945 6.516 -8.438 1 96.38 131 ASN A CA 1
ATOM 1062 C C . ASN A 1 131 ? 12.836 6.812 -6.945 1 96.38 131 ASN A C 1
ATOM 1064 O O . ASN A 1 131 ? 13.141 5.953 -6.113 1 96.38 131 ASN A O 1
ATOM 1068 N N . ASP A 1 132 ? 12.398 8.055 -6.676 1 95.69 132 ASP A N 1
ATOM 1069 C CA . ASP A 1 132 ? 12.148 8.344 -5.266 1 95.69 132 ASP A CA 1
ATOM 1070 C C . ASP A 1 132 ? 10.844 7.707 -4.797 1 95.69 132 ASP A C 1
ATOM 1072 O O . ASP A 1 132 ? 9.961 7.434 -5.605 1 95.69 132 ASP A O 1
ATOM 1076 N N . TRP A 1 133 ? 10.766 7.402 -3.586 1 96.81 133 TRP A N 1
ATOM 1077 C CA . TRP A 1 133 ? 9.609 6.852 -2.883 1 96.81 133 TRP A CA 1
ATOM 1078 C C . TRP A 1 133 ? 9.656 7.207 -1.399 1 96.81 133 TRP A C 1
ATOM 1080 O O . TRP A 1 133 ? 10.625 7.801 -0.928 1 96.81 133 TRP A O 1
ATOM 1090 N N . ASN A 1 134 ? 8.562 7.016 -0.699 1 97.06 134 ASN A N 1
ATOM 1091 C CA . ASN A 1 134 ? 8.516 7.242 0.742 1 97.06 134 ASN A CA 1
ATOM 1092 C C . ASN A 1 134 ? 8.047 5.996 1.49 1 97.06 134 ASN A C 1
ATOM 1094 O O . ASN A 1 134 ? 7.008 5.426 1.166 1 97.06 134 ASN A O 1
ATOM 1098 N N . ALA A 1 135 ? 8.82 5.559 2.451 1 97.56 135 ALA A N 1
ATOM 1099 C CA . ALA A 1 135 ? 8.508 4.363 3.232 1 97.56 135 ALA A CA 1
ATOM 1100 C C . ALA A 1 135 ? 7.219 4.543 4.023 1 97.56 135 ALA A C 1
ATOM 1102 O O . ALA A 1 135 ? 6.867 5.664 4.402 1 97.56 135 ALA A O 1
ATOM 1103 N N . LEU A 1 136 ? 6.602 3.434 4.223 1 98 136 LEU A N 1
ATOM 1104 C CA . LEU A 1 136 ? 5.434 3.457 5.098 1 98 136 LEU A CA 1
ATOM 1105 C C . LEU A 1 136 ? 5.824 3.848 6.52 1 98 136 LEU A C 1
ATOM 1107 O O . LEU A 1 136 ? 6.676 3.201 7.133 1 98 136 LEU A O 1
ATOM 1111 N N . HIS A 1 137 ? 5.168 4.945 7.055 1 97.44 137 HIS A N 1
ATOM 1112 C CA . HIS A 1 137 ? 5.566 5.48 8.352 1 97.44 137 HIS A CA 1
ATOM 1113 C C . HIS A 1 137 ? 4.438 6.293 8.977 1 97.44 137 HIS A C 1
ATOM 1115 O O . HIS A 1 137 ? 3.365 6.438 8.391 1 97.44 137 HIS A O 1
ATOM 1121 N N . GLN A 1 138 ? 4.609 6.656 10.156 1 97.44 138 GLN A N 1
ATOM 1122 C CA . GLN A 1 138 ? 3.777 7.598 10.898 1 97.44 138 GLN A CA 1
ATOM 1123 C C . GLN A 1 138 ? 4.578 8.828 11.32 1 97.44 138 GLN A C 1
ATOM 1125 O O . GLN A 1 138 ? 5.746 8.711 11.703 1 97.44 138 GLN A O 1
ATOM 1130 N N . ASP A 1 139 ? 4.012 9.961 11.242 1 94.94 139 ASP A N 1
ATOM 1131 C CA . ASP A 1 139 ? 4.707 11.195 11.578 1 94.94 139 ASP A CA 1
ATOM 1132 C C . ASP A 1 139 ? 4.539 11.539 13.062 1 94.94 139 ASP A C 1
ATOM 1134 O O . ASP A 1 139 ? 3.82 12.477 13.414 1 94.94 139 ASP A O 1
ATOM 1138 N N . LEU A 1 140 ? 5.223 10.766 13.875 1 95.5 140 LEU A N 1
ATOM 1139 C CA . LEU A 1 140 ? 5.195 10.961 15.32 1 95.5 140 LEU A CA 1
ATOM 1140 C C . LEU A 1 140 ? 6.461 11.664 15.805 1 95.5 140 LEU A C 1
ATOM 1142 O O . LEU A 1 140 ? 7.496 11.016 16 1 95.5 140 LEU A O 1
ATOM 1146 N N . TYR A 1 141 ? 6.43 12.93 16.078 1 93.25 141 TYR A N 1
ATOM 1147 C CA . TYR A 1 141 ? 7.629 13.727 16.312 1 93.25 141 TYR A CA 1
ATOM 1148 C C . TYR A 1 141 ? 7.73 14.156 17.766 1 93.25 141 TYR A C 1
ATOM 1150 O O . TYR A 1 141 ? 8.414 15.133 18.078 1 93.25 141 TYR A O 1
ATOM 1158 N N . GLY A 1 142 ? 7.043 13.508 18.641 1 94.5 142 GLY A N 1
ATOM 1159 C CA . GLY A 1 142 ? 7.02 13.789 20.062 1 94.5 142 GLY A CA 1
ATOM 1160 C C . GLY A 1 142 ? 5.871 13.109 20.797 1 94.5 142 GLY A C 1
ATOM 1161 O O . GLY A 1 142 ? 5.156 12.297 20.203 1 94.5 142 GLY A O 1
ATOM 1162 N N . GLU A 1 143 ? 5.766 13.445 22.078 1 96.31 143 GLU A N 1
ATOM 1163 C CA . GLU A 1 143 ? 4.73 12.852 22.922 1 96.31 143 GLU A CA 1
ATOM 1164 C C . GLU A 1 143 ? 3.348 13.383 22.562 1 96.31 143 GLU A C 1
ATOM 1166 O O . GLU A 1 143 ? 2.365 12.641 22.578 1 96.31 143 GLU A O 1
ATOM 1171 N N . LEU A 1 144 ? 3.312 14.695 22.281 1 97.88 144 LEU A N 1
ATOM 1172 C CA . LEU A 1 144 ? 2.039 15.32 21.938 1 97.88 144 LEU A CA 1
ATOM 1173 C C . LEU A 1 144 ? 1.781 15.242 20.438 1 97.88 144 LEU A C 1
ATOM 1175 O O . LEU A 1 144 ? 2.582 15.742 19.641 1 97.88 144 LEU A O 1
ATOM 1179 N N . VAL A 1 145 ? 0.67 14.594 20.109 1 97.94 145 VAL A N 1
ATOM 1180 C CA . VAL A 1 145 ? 0.352 14.352 18.703 1 97.94 145 VAL A CA 1
ATOM 1181 C C . VAL A 1 145 ? -1.077 14.797 18.422 1 97.94 145 VAL A C 1
ATOM 1183 O O . VAL A 1 145 ? -1.988 14.555 19.219 1 97.94 145 VAL A O 1
ATOM 1186 N N . PHE A 1 146 ? -1.288 15.602 17.359 1 98.62 146 PHE A N 1
ATOM 1187 C CA . PHE A 1 146 ? -2.617 15.789 16.781 1 98.62 146 PHE A CA 1
ATOM 1188 C C . PHE A 1 146 ? -2.961 14.656 15.828 1 98.62 146 PHE A C 1
ATOM 1190 O O . PHE A 1 146 ? -2.162 14.305 14.961 1 98.62 146 PHE A O 1
ATOM 1197 N N . PRO A 1 147 ? -4.105 14.062 15.875 1 98.31 147 PRO A N 1
ATOM 1198 C CA . PRO A 1 147 ? -4.344 12.758 15.266 1 98.31 147 PRO A CA 1
ATOM 1199 C C . PRO A 1 147 ? -4.609 12.852 13.766 1 98.31 147 PRO A C 1
ATOM 1201 O O . PRO A 1 147 ? -4.711 11.82 13.086 1 98.31 147 PRO A O 1
ATOM 1204 N N . LEU A 1 148 ? -4.734 14.023 13.188 1 98.56 148 LEU A N 1
ATOM 1205 C CA . LEU A 1 148 ? -4.969 14.219 11.766 1 98.56 148 LEU A CA 1
ATOM 1206 C C . LEU A 1 148 ? -3.873 15.07 11.141 1 98.56 148 LEU A C 1
ATOM 1208 O O . LEU A 1 148 ? -3.289 15.922 11.805 1 98.56 148 LEU A O 1
ATOM 1212 N N . GLN A 1 149 ? -3.586 14.844 9.898 1 98.12 149 GLN A N 1
ATOM 1213 C CA . GLN A 1 149 ? -2.67 15.633 9.086 1 98.12 149 GLN A CA 1
ATOM 1214 C C . GLN A 1 149 ? -3.137 15.695 7.633 1 98.12 149 GLN A C 1
ATOM 1216 O O . GLN A 1 149 ? -4.105 15.023 7.262 1 98.12 149 GLN A O 1
ATOM 1221 N N . VAL A 1 150 ? -2.508 16.562 6.867 1 97.62 150 VAL A N 1
ATOM 1222 C CA . VAL A 1 150 ? -2.932 16.781 5.488 1 97.62 150 VAL A CA 1
ATOM 1223 C C . VAL A 1 150 ? -1.715 16.781 4.566 1 97.62 150 VAL A C 1
ATOM 1225 O O . VAL A 1 150 ? -0.664 17.328 4.914 1 97.62 150 VAL A O 1
ATOM 1228 N N . VAL A 1 151 ? -1.815 16.109 3.443 1 96.75 151 VAL A N 1
ATOM 1229 C CA . VAL A 1 151 ? -0.854 16.266 2.355 1 96.75 151 VAL A CA 1
ATOM 1230 C C . VAL A 1 151 ? -1.533 16.922 1.154 1 96.75 151 VAL A C 1
ATOM 1232 O O . VAL A 1 151 ? -2.676 16.594 0.825 1 96.75 151 VAL A O 1
ATOM 1235 N N . ILE A 1 152 ? -0.925 17.906 0.616 1 96.06 152 ILE A N 1
ATOM 1236 C CA . ILE A 1 152 ? -1.435 18.594 -0.568 1 96.06 152 ILE A CA 1
ATOM 1237 C C . ILE A 1 152 ? -0.499 18.344 -1.75 1 96.06 152 ILE A C 1
ATOM 1239 O O . ILE A 1 152 ? 0.691 18.656 -1.685 1 96.06 152 ILE A O 1
ATOM 1243 N N . ASN A 1 153 ? -1.074 17.781 -2.793 1 96.69 153 ASN A N 1
ATOM 1244 C CA . ASN A 1 153 ? -0.281 17.562 -3.998 1 96.69 153 ASN A CA 1
ATOM 1245 C C . ASN A 1 153 ? -0.148 18.844 -4.824 1 96.69 153 ASN A C 1
ATOM 1247 O O . ASN A 1 153 ? -1.151 19.453 -5.195 1 96.69 153 ASN A O 1
ATOM 1251 N N . LEU A 1 154 ? 1.081 19.188 -5.121 1 96 154 LEU A N 1
ATOM 1252 C CA . LEU A 1 154 ? 1.29 20.453 -5.816 1 96 154 LEU A CA 1
ATOM 1253 C C . LEU A 1 154 ? 1.564 20.219 -7.301 1 96 154 LEU A C 1
ATOM 1255 O O . LEU A 1 154 ? 1.484 21.156 -8.102 1 96 154 LEU A O 1
ATOM 1259 N N . SER A 1 155 ? 1.917 19 -7.68 1 97 155 SER A N 1
ATOM 1260 C CA . SER A 1 155 ? 2.236 18.656 -9.062 1 97 155 SER A CA 1
ATOM 1261 C C . SER A 1 155 ? 1.071 17.938 -9.734 1 97 155 SER A C 1
ATOM 1263 O O . SER A 1 155 ? 0.241 17.328 -9.055 1 97 155 SER A O 1
ATOM 1265 N N . ASP A 1 156 ? 1.037 17.984 -11.031 1 97.62 156 ASP A N 1
ATOM 1266 C CA . ASP A 1 156 ? -0.021 17.359 -11.812 1 97.62 156 ASP A CA 1
ATOM 1267 C C . ASP A 1 156 ? 0.376 15.938 -12.227 1 97.62 156 ASP A C 1
ATOM 1269 O O . ASP A 1 156 ? 1.276 15.758 -13.047 1 97.62 156 ASP A O 1
ATOM 1273 N N . PRO A 1 157 ? -0.296 14.906 -11.75 1 96 157 PRO A N 1
ATOM 1274 C CA . PRO A 1 157 ? 0.058 13.523 -12.094 1 96 157 PRO A CA 1
ATOM 1275 C C . PRO A 1 157 ? -0.264 13.18 -13.547 1 96 157 PRO A C 1
ATOM 1277 O O . PRO A 1 157 ? 0.118 12.109 -14.031 1 96 157 PRO A O 1
ATOM 1280 N N . GLU A 1 158 ? -0.931 14.008 -14.25 1 93.5 158 GLU A N 1
ATOM 1281 C CA . GLU A 1 158 ? -1.24 13.773 -15.656 1 93.5 158 GLU A CA 1
ATOM 1282 C C . GLU A 1 158 ? -0.11 14.258 -16.562 1 93.5 158 GLU A C 1
ATOM 1284 O O . GLU A 1 158 ? 0.038 13.773 -17.688 1 93.5 158 GLU A O 1
ATOM 1289 N N . THR A 1 159 ? 0.713 15.18 -16.047 1 96.94 159 THR A N 1
ATOM 1290 C CA . THR A 1 159 ? 1.673 15.805 -16.953 1 96.94 159 THR A CA 1
ATOM 1291 C C . THR A 1 159 ? 3.064 15.836 -16.328 1 96.94 159 THR A C 1
ATOM 1293 O O . THR A 1 159 ? 4.07 15.711 -17.031 1 96.94 159 THR A O 1
ATOM 1296 N N . ASP A 1 160 ? 3.193 16 -15.031 1 97.81 160 ASP A N 1
ATOM 1297 C CA . ASP A 1 160 ? 4.457 16.359 -14.398 1 97.81 160 ASP A CA 1
ATOM 1298 C C . ASP A 1 160 ? 5.242 15.109 -13.992 1 97.81 160 ASP A C 1
ATOM 1300 O O . ASP A 1 160 ? 6.469 15.148 -13.891 1 97.81 160 ASP A O 1
ATOM 1304 N N . TYR A 1 161 ? 4.539 14.031 -13.648 1 97.69 161 TYR A N 1
ATOM 1305 C CA . TYR A 1 161 ? 5.199 12.828 -13.156 1 97.69 161 TYR A CA 1
ATOM 1306 C C . TYR A 1 161 ? 4.324 11.602 -13.375 1 97.69 161 TYR A C 1
ATOM 1308 O O . TYR A 1 161 ? 3.135 11.727 -13.672 1 97.69 161 TYR A O 1
ATOM 1316 N N . THR A 1 162 ? 4.895 10.383 -13.266 1 96.5 162 THR A N 1
ATOM 1317 C CA . THR A 1 162 ? 4.164 9.125 -13.227 1 96.5 162 THR A CA 1
ATOM 1318 C C . THR A 1 162 ? 4.543 8.312 -11.992 1 96.5 162 THR A C 1
ATOM 1320 O O . THR A 1 162 ? 5.605 8.531 -11.406 1 96.5 162 THR A O 1
ATOM 1323 N N . GLY A 1 163 ? 3.6 7.363 -11.609 1 96.88 163 GLY A N 1
ATOM 1324 C CA . GLY A 1 163 ? 3.766 6.746 -10.305 1 96.88 163 GLY A CA 1
ATOM 1325 C C . GLY A 1 163 ? 3.4 7.672 -9.156 1 96.88 163 GLY A C 1
ATOM 1326 O O . GLY A 1 163 ? 2.441 8.438 -9.25 1 96.88 163 GLY A O 1
ATOM 1327 N N . GLY A 1 164 ? 4.059 7.523 -8.078 1 97.06 164 GLY A N 1
ATOM 1328 C CA . G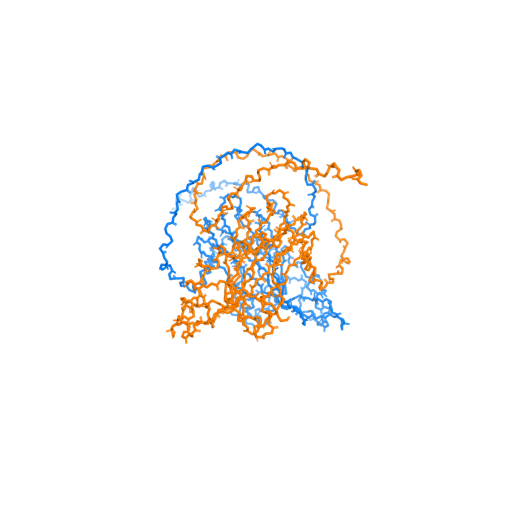LY A 1 164 ? 3.912 8.445 -6.965 1 97.06 164 GLY A CA 1
ATOM 1329 C C . GLY A 1 164 ? 2.545 8.383 -6.312 1 97.06 164 GLY A C 1
ATOM 1330 O O . GLY A 1 164 ? 2.051 9.391 -5.797 1 97.06 164 GLY A O 1
ATOM 1331 N N . GLU A 1 165 ? 1.854 7.309 -6.398 1 97.81 165 GLU A N 1
ATOM 1332 C CA . GLU A 1 165 ? 0.584 7.172 -5.695 1 97.81 165 GLU A CA 1
ATOM 1333 C C . GLU A 1 165 ? 0.772 7.301 -4.184 1 97.81 165 GLU A C 1
ATOM 1335 O O . GLU A 1 165 ? 1.738 6.777 -3.627 1 97.81 165 GLU A O 1
ATOM 1340 N N . PHE A 1 166 ? -0.08 8.109 -3.605 1 98.19 166 PHE A N 1
ATOM 1341 C CA . PHE A 1 166 ? -0.112 8.172 -2.148 1 98.19 166 PHE A CA 1
ATOM 1342 C C . PHE A 1 166 ? -0.659 6.879 -1.561 1 98.19 166 PHE A C 1
ATOM 1344 O O . PHE A 1 166 ? -1.663 6.348 -2.041 1 98.19 166 PHE A O 1
ATOM 1351 N N . LEU A 1 167 ? -0.026 6.359 -0.527 1 98.69 167 LEU A N 1
ATOM 1352 C CA . LEU A 1 167 ? -0.353 5.039 0.005 1 98.69 167 LEU A CA 1
ATOM 1353 C C . LEU A 1 167 ? -0.781 5.133 1.466 1 98.69 167 LEU A C 1
ATOM 1355 O O . LEU A 1 167 ? -0.193 5.891 2.242 1 98.69 167 LEU A O 1
ATOM 1359 N N . LEU A 1 168 ? -1.779 4.34 1.815 1 98.62 168 LEU A N 1
ATOM 1360 C CA . LEU A 1 168 ? -2.143 4.047 3.197 1 98.62 168 LEU A CA 1
ATOM 1361 C C . LEU A 1 168 ? -2.182 2.543 3.445 1 98.62 168 LEU A C 1
ATOM 1363 O O . LEU A 1 168 ? -2.65 1.782 2.596 1 98.62 168 LEU A O 1
ATOM 1367 N N . VAL A 1 169 ? -1.679 2.146 4.543 1 98.62 169 VAL A N 1
ATOM 1368 C CA . VAL A 1 169 ? -1.822 0.766 4.992 1 98.62 169 VAL A CA 1
ATOM 1369 C C . VAL A 1 169 ? -2.402 0.739 6.402 1 98.62 169 VAL A C 1
ATOM 1371 O O . VAL A 1 169 ? -1.784 1.244 7.344 1 98.62 169 VAL A O 1
ATOM 1374 N N . GLU A 1 170 ? -3.527 0.153 6.504 1 98.25 170 GLU A N 1
ATOM 1375 C CA . GLU A 1 170 ? -4.25 0.074 7.77 1 98.25 170 GLU A CA 1
ATOM 1376 C C . GLU A 1 170 ? -4.176 -1.329 8.359 1 98.25 170 GLU A C 1
ATOM 1378 O O . GLU A 1 170 ? -4.492 -2.312 7.688 1 98.25 170 GLU A O 1
ATOM 1383 N N . GLN A 1 171 ? -3.672 -1.398 9.57 1 96.94 171 GLN A N 1
ATOM 1384 C CA . GLN A 1 171 ? -3.709 -2.65 10.32 1 96.94 171 GLN A CA 1
ATOM 1385 C C . GLN A 1 171 ? -5.047 -2.824 11.031 1 96.94 171 GLN A C 1
ATOM 1387 O O . GLN A 1 171 ? -5.289 -2.207 12.07 1 96.94 171 GLN A O 1
ATOM 1392 N N . ARG A 1 172 ? -5.758 -3.713 10.578 1 92.75 172 ARG A N 1
ATOM 1393 C CA . ARG A 1 172 ? -7.105 -3.928 11.094 1 92.75 172 ARG A CA 1
ATOM 1394 C C . ARG A 1 172 ? -7.105 -4.969 12.211 1 92.75 172 ARG A C 1
ATOM 1396 O O . ARG A 1 172 ? -6.457 -6.012 12.094 1 92.75 172 ARG A O 1
ATOM 1403 N N . PRO A 1 173 ? -7.801 -4.66 13.281 1 89.75 173 PRO A N 1
ATOM 1404 C CA . PRO A 1 173 ? -7.832 -5.641 14.367 1 89.75 173 PRO A CA 1
ATOM 1405 C C . PRO A 1 173 ? -8.406 -6.984 13.938 1 89.75 173 PRO A C 1
ATOM 1407 O O . PRO A 1 173 ? -9.547 -7.051 13.477 1 89.75 173 PRO A O 1
ATOM 1410 N N . ARG A 1 174 ? -7.602 -7.988 14.141 1 88.69 174 ARG A N 1
ATOM 1411 C CA . ARG A 1 174 ? -8 -9.375 13.914 1 88.69 174 ARG A CA 1
ATOM 1412 C C . ARG A 1 174 ? -8.367 -9.602 12.453 1 88.69 174 ARG A C 1
ATOM 1414 O O . ARG A 1 174 ? -9.242 -10.414 12.141 1 88.69 174 ARG A O 1
ATOM 1421 N N . ALA A 1 175 ? -7.824 -8.812 11.633 1 90.31 175 ALA A N 1
ATOM 1422 C CA . ALA A 1 175 ? -8.055 -8.938 10.195 1 90.31 175 ALA A CA 1
ATOM 1423 C C . ALA A 1 175 ? -6.797 -8.578 9.406 1 90.31 175 ALA A C 1
ATOM 1425 O O . ALA A 1 175 ? -5.887 -7.934 9.93 1 90.31 175 ALA A O 1
ATOM 1426 N N . GLN A 1 176 ? -6.746 -9.039 8.18 1 91.19 176 GLN A N 1
ATOM 1427 C CA . GLN A 1 176 ? -5.633 -8.68 7.312 1 91.19 176 GLN A CA 1
ATOM 1428 C C . GLN A 1 176 ? -5.609 -7.172 7.047 1 91.19 176 GLN A C 1
ATOM 1430 O O . GLN A 1 176 ? -6.66 -6.539 6.949 1 91.19 176 GLN A O 1
ATOM 1435 N N . SER A 1 177 ? -4.453 -6.68 6.922 1 96.75 177 SER A N 1
ATOM 1436 C CA . SER A 1 177 ? -4.262 -5.254 6.664 1 96.75 177 SER A CA 1
ATOM 1437 C C . SER A 1 177 ? -4.875 -4.848 5.328 1 96.75 177 SER A C 1
ATOM 1439 O O . SER A 1 177 ? -4.98 -5.664 4.414 1 96.75 177 SER A O 1
ATOM 1441 N N . ARG A 1 178 ? -5.258 -3.598 5.281 1 97 178 ARG A N 1
ATOM 1442 C CA . ARG A 1 178 ? -5.824 -3.023 4.066 1 97 178 ARG A CA 1
ATOM 1443 C C . ARG A 1 178 ? -4.902 -1.959 3.482 1 97 178 ARG A C 1
ATOM 1445 O O . ARG A 1 178 ? -4.496 -1.031 4.184 1 97 178 ARG A O 1
ATOM 1452 N N . GLY A 1 179 ? -4.57 -2.154 2.201 1 97.88 179 GLY A N 1
ATOM 1453 C CA . GLY A 1 179 ? -3.85 -1.121 1.477 1 97.88 179 GLY A CA 1
ATOM 1454 C C . GLY A 1 179 ? -4.75 -0.252 0.621 1 97.88 179 GLY A C 1
ATOM 1455 O O . GLY A 1 179 ? -5.734 -0.737 0.054 1 97.88 179 GLY A O 1
ATOM 1456 N N . THR A 1 180 ? -4.441 1.033 0.523 1 97.88 180 THR A N 1
ATOM 1457 C CA . THR A 1 180 ? -5.133 1.984 -0.342 1 97.88 180 THR A CA 1
ATOM 1458 C C . THR A 1 180 ? -4.133 2.834 -1.119 1 97.88 180 THR A C 1
ATOM 1460 O O . THR A 1 180 ? -3.125 3.279 -0.563 1 97.88 180 THR A O 1
ATOM 1463 N N . ALA A 1 181 ? -4.41 2.967 -2.352 1 98.19 181 ALA A N 1
ATOM 1464 C CA . ALA A 1 181 ? -3.621 3.863 -3.193 1 98.19 181 ALA A CA 1
ATOM 1465 C C . ALA A 1 181 ? -4.496 4.953 -3.807 1 98.19 181 ALA A C 1
ATOM 1467 O O . ALA A 1 181 ? -5.652 4.703 -4.16 1 98.19 181 ALA A O 1
ATOM 1468 N N . MET A 1 182 ? -3.869 6.148 -3.9 1 96.12 182 MET A N 1
ATOM 1469 C CA . MET A 1 182 ? -4.594 7.27 -4.492 1 96.12 182 MET A CA 1
ATOM 1470 C C . MET A 1 182 ? -3.648 8.18 -5.273 1 96.12 182 MET A C 1
ATOM 1472 O O . MET A 1 182 ? -2.592 8.562 -4.766 1 96.12 182 MET A O 1
ATOM 1476 N N . GLN A 1 183 ? -4.047 8.398 -6.496 1 95.69 183 GLN A N 1
ATOM 1477 C CA . GLN A 1 183 ? -3.395 9.484 -7.215 1 95.69 183 GLN A CA 1
ATOM 1478 C C . GLN A 1 183 ? -4.043 10.828 -6.887 1 95.69 183 GLN A C 1
ATOM 1480 O O . GLN A 1 183 ? -5.188 11.078 -7.27 1 95.69 183 GLN A O 1
ATOM 1485 N N . LEU A 1 184 ? -3.328 11.688 -6.16 1 96.12 184 LEU A N 1
ATOM 1486 C CA . LEU A 1 184 ? -3.895 12.969 -5.766 1 96.12 184 LEU A CA 1
ATOM 1487 C C . LEU A 1 184 ? -3.781 13.984 -6.898 1 96.12 184 LEU A C 1
ATOM 1489 O O . LEU A 1 184 ? -2.686 14.234 -7.406 1 96.12 184 LEU A O 1
ATOM 1493 N N . PRO A 1 185 ? -4.879 14.633 -7.309 1 95.69 185 PRO A N 1
ATOM 1494 C CA . PRO A 1 185 ? -4.793 15.672 -8.336 1 95.69 185 PRO A CA 1
ATOM 1495 C C . PRO A 1 185 ? -4.023 16.906 -7.859 1 95.69 185 PRO A C 1
ATOM 1497 O O . PRO A 1 185 ? -3.877 17.125 -6.652 1 95.69 185 PRO A O 1
ATOM 1500 N N . GLN A 1 186 ? -3.547 17.594 -8.812 1 97 186 GLN A N 1
ATOM 1501 C CA . GLN A 1 186 ? -2.852 18.828 -8.477 1 97 186 GLN A CA 1
ATOM 1502 C C . GLN A 1 186 ? -3.736 19.75 -7.652 1 97 186 GLN A C 1
ATOM 1504 O O . GLN A 1 186 ? -4.898 19.984 -7.992 1 97 186 GLN A O 1
ATOM 1509 N N . GLY A 1 187 ? -3.221 20.234 -6.559 1 95.75 187 GLY A N 1
ATOM 1510 C CA . GLY A 1 187 ? -3.916 21.219 -5.734 1 95.75 187 GLY A CA 1
ATOM 1511 C C . GLY A 1 187 ? -4.867 20.578 -4.734 1 95.75 187 GLY A C 1
ATOM 1512 O O . GLY A 1 187 ? -5.438 21.281 -3.893 1 95.75 187 GLY A O 1
ATOM 1513 N N . HIS A 1 188 ? -5.035 19.266 -4.824 1 96.19 188 HIS A N 1
ATOM 1514 C CA . HIS A 1 188 ? -5.934 18.578 -3.904 1 96.19 188 HIS A CA 1
ATOM 1515 C C . HIS A 1 188 ? -5.195 18.109 -2.662 1 96.19 188 HIS A C 1
ATOM 1517 O O . HIS A 1 188 ? -4.023 17.734 -2.74 1 96.19 188 HIS A O 1
ATOM 1523 N N . GLY A 1 189 ? -5.82 18.188 -1.556 1 96.44 189 GLY A N 1
ATOM 1524 C CA . GLY A 1 189 ? -5.312 17.703 -0.287 1 96.44 189 GLY A CA 1
ATOM 1525 C C . GLY A 1 189 ? -5.973 16.406 0.159 1 96.44 189 GLY A C 1
ATOM 1526 O O . GLY A 1 189 ? -7.086 16.094 -0.264 1 96.44 189 GLY A O 1
ATOM 1527 N N . TYR A 1 190 ? -5.312 15.703 0.92 1 97.12 190 TYR A N 1
ATOM 1528 C CA . TYR A 1 190 ? -5.809 14.461 1.51 1 97.12 190 TYR A CA 1
ATOM 1529 C C . TYR A 1 190 ? -5.633 14.469 3.023 1 97.12 190 TYR A C 1
ATOM 1531 O O . TYR A 1 190 ? -4.512 14.602 3.523 1 97.12 190 TYR A O 1
ATOM 1539 N N . VAL A 1 191 ? -6.793 14.453 3.773 1 98.38 191 VAL A N 1
ATOM 1540 C CA . VAL A 1 191 ? -6.766 14.352 5.227 1 98.38 191 VAL A CA 1
ATOM 1541 C C . VAL A 1 191 ? -6.656 12.883 5.637 1 98.38 191 VAL A C 1
ATOM 1543 O O . VAL A 1 191 ? -7.426 12.039 5.164 1 98.38 191 VAL A O 1
ATOM 1546 N N . PHE A 1 192 ? -5.66 12.555 6.477 1 97.88 192 PHE A N 1
ATOM 1547 C CA . PHE A 1 192 ? -5.48 11.188 6.965 1 97.88 192 PHE A CA 1
ATOM 1548 C C . PHE A 1 192 ? -4.961 11.188 8.398 1 97.88 192 PHE A C 1
ATOM 1550 O O . PHE A 1 192 ? -4.598 12.242 8.93 1 97.88 192 PHE A O 1
ATOM 1557 N N . THR A 1 193 ? -4.965 10.07 9.008 1 98.56 193 THR A N 1
ATOM 1558 C CA . THR A 1 193 ? -4.578 9.984 10.414 1 98.56 193 THR A CA 1
ATOM 1559 C C . THR A 1 193 ? -3.061 10.023 10.562 1 98.56 193 THR A C 1
ATOM 1561 O O . THR A 1 193 ? -2.334 9.492 9.711 1 98.56 193 THR A O 1
ATOM 1564 N N . THR A 1 194 ? -2.633 10.602 11.609 1 97.88 194 THR A N 1
ATOM 1565 C CA . THR A 1 194 ? -1.21 10.664 11.93 1 97.88 194 THR A CA 1
ATOM 1566 C C . THR A 1 194 ? -0.72 9.328 12.469 1 97.88 194 THR A C 1
ATOM 1568 O O . THR A 1 194 ? 0.429 8.938 12.242 1 97.88 194 THR A O 1
ATOM 1571 N N . ARG A 1 195 ? -1.626 8.656 13.164 1 96.5 195 ARG A N 1
ATOM 1572 C CA . ARG A 1 195 ? -1.216 7.406 13.789 1 96.5 195 ARG A CA 1
ATOM 1573 C C . ARG A 1 195 ? -2.277 6.324 13.602 1 96.5 195 ARG A C 1
ATOM 1575 O O . ARG A 1 195 ? -2.043 5.328 12.922 1 96.5 195 ARG A O 1
ATOM 1582 N N . ASP A 1 196 ? -3.465 6.512 14.242 1 96.38 196 ASP A N 1
ATOM 1583 C CA . ASP A 1 196 ? -4.535 5.52 14.18 1 96.38 196 ASP A CA 1
ATOM 1584 C C . ASP A 1 196 ? -5.898 6.191 14.023 1 96.38 196 ASP A C 1
ATOM 1586 O O . ASP A 1 196 ? -6.043 7.387 14.281 1 96.38 196 ASP A O 1
ATOM 1590 N N . ARG A 1 197 ? -6.809 5.477 13.469 1 96.88 197 ARG A N 1
ATOM 1591 C CA . ARG A 1 197 ? -8.203 5.906 13.398 1 96.88 197 ARG A CA 1
ATOM 1592 C C . ARG A 1 197 ? -9.117 4.914 14.109 1 96.88 197 ARG A C 1
ATOM 1594 O O . ARG A 1 197 ? -8.781 3.734 14.234 1 96.88 197 ARG A O 1
ATOM 1601 N N . PRO A 1 198 ? -10.164 5.445 14.672 1 97.44 198 PRO A N 1
ATOM 1602 C CA . PRO A 1 198 ? -11.133 4.512 15.258 1 97.44 198 PRO A CA 1
ATOM 1603 C C . PRO A 1 198 ? -11.867 3.689 14.211 1 97.44 198 PRO A C 1
ATOM 1605 O O . PRO A 1 198 ? -12.266 4.219 13.172 1 97.44 198 PRO A O 1
ATOM 1608 N N . VAL A 1 199 ? -11.977 2.416 14.492 1 95.81 199 VAL A N 1
ATOM 1609 C CA . VAL A 1 199 ? -12.781 1.526 13.664 1 95.81 199 VAL A CA 1
ATOM 1610 C C . VAL A 1 199 ? -13.758 0.747 14.539 1 95.81 199 VAL A C 1
ATOM 1612 O O . VAL A 1 199 ? -13.438 0.387 15.672 1 95.81 199 VAL A O 1
ATOM 1615 N N . ARG A 1 200 ? -14.914 0.562 13.945 1 94.5 200 ARG A N 1
ATOM 1616 C CA . ARG A 1 200 ? -15.922 -0.2 14.68 1 94.5 200 ARG A CA 1
ATOM 1617 C C . ARG A 1 200 ? -15.602 -1.69 14.664 1 94.5 200 ARG A C 1
ATOM 1619 O O . ARG A 1 200 ? -15.242 -2.24 13.617 1 94.5 200 ARG A O 1
ATOM 1626 N N . THR A 1 201 ? -15.617 -2.322 15.797 1 92.06 201 THR A N 1
ATOM 1627 C CA . THR A 1 201 ? -15.469 -3.766 15.945 1 92.06 201 THR A CA 1
ATOM 1628 C C . THR A 1 201 ? -16.672 -4.363 16.672 1 92.06 201 THR A C 1
ATOM 1630 O O . THR A 1 201 ? -17.594 -3.643 17.047 1 92.06 201 THR A O 1
ATOM 1633 N N . SER A 1 202 ? -16.688 -5.648 16.844 1 91.19 202 SER A N 1
ATOM 1634 C CA . SER A 1 202 ? -17.781 -6.309 17.562 1 91.19 202 SER A CA 1
ATOM 1635 C C . SER A 1 202 ? -17.812 -5.883 19.016 1 91.19 202 SER A C 1
ATOM 1637 O O . SER A 1 202 ? -18.875 -5.918 19.656 1 91.19 202 SER A O 1
ATOM 1639 N N . ARG A 1 203 ? -16.766 -5.488 19.562 1 89.88 203 ARG A N 1
ATOM 1640 C CA . ARG A 1 203 ? -16.672 -5.125 20.969 1 89.88 203 ARG A CA 1
ATOM 1641 C C . ARG A 1 203 ? -16.734 -3.611 21.141 1 89.88 203 ARG A C 1
ATOM 1643 O O . ARG A 1 203 ? -16.438 -3.098 22.234 1 89.88 203 ARG A O 1
ATOM 1650 N N . GLY A 1 204 ? -17.125 -2.885 20.031 1 93.69 204 GLY A N 1
ATOM 1651 C CA . GLY A 1 204 ? -17.141 -1.432 20.109 1 93.69 204 GLY A CA 1
ATOM 1652 C C . GLY A 1 204 ? -16.172 -0.778 19.141 1 93.69 204 GLY A C 1
ATOM 1653 O O . GLY A 1 204 ? -16.125 -1.118 17.969 1 93.69 204 GLY A O 1
ATOM 1654 N N . TRP A 1 205 ? -15.445 0.227 19.719 1 96.19 205 TRP A N 1
ATOM 1655 C CA . TRP A 1 205 ? -14.477 0.933 18.891 1 96.19 205 TRP A CA 1
ATOM 1656 C C . TRP A 1 205 ? -13.055 0.529 19.266 1 96.19 205 TRP A C 1
ATOM 1658 O O . TRP A 1 205 ? -12.742 0.35 20.453 1 96.19 205 TRP A O 1
ATOM 1668 N N . SER A 1 206 ? -12.242 0.36 18.281 1 96.56 206 SER A N 1
ATOM 1669 C CA . SER A 1 206 ? -10.828 0.067 18.484 1 96.56 206 SER A CA 1
ATOM 1670 C C . SER A 1 206 ? -9.945 0.954 17.609 1 96.56 206 SER A C 1
ATOM 1672 O O . SER A 1 206 ? -10.391 1.438 16.562 1 96.56 206 SER A O 1
ATOM 1674 N N . ALA A 1 207 ? -8.781 1.228 18.156 1 96.88 207 ALA A N 1
ATOM 1675 C CA . ALA A 1 207 ? -7.812 1.979 17.359 1 96.88 207 ALA A CA 1
ATOM 1676 C C . ALA A 1 207 ? -7.191 1.1 16.281 1 96.88 207 ALA A C 1
ATOM 1678 O O . ALA A 1 207 ? -6.777 -0.03 16.547 1 96.88 207 ALA A O 1
ATOM 1679 N N . SER A 1 208 ? -7.168 1.542 15.07 1 97.44 208 SER A N 1
ATOM 1680 C CA . SER A 1 208 ? -6.523 0.874 13.945 1 97.44 208 SER A CA 1
ATOM 1681 C C . SER A 1 208 ? -5.324 1.673 13.438 1 97.44 208 SER A C 1
ATOM 1683 O O . SER A 1 208 ? -5.492 2.732 12.828 1 97.44 208 SER A O 1
ATOM 1685 N N . PRO A 1 209 ? -4.117 1.201 13.672 1 98.06 209 PRO A N 1
ATOM 1686 C CA . PRO A 1 209 ? -2.932 1.913 13.195 1 98.06 209 PRO A CA 1
ATOM 1687 C C . PRO A 1 209 ? -2.889 2.037 11.672 1 98.06 209 PRO A C 1
ATOM 1689 O O . PRO A 1 209 ? -3.277 1.104 10.961 1 98.06 209 PRO A O 1
ATOM 1692 N N . VAL A 1 210 ? -2.498 3.164 11.227 1 98.38 210 VAL A N 1
ATOM 1693 C CA . VAL A 1 210 ? -2.365 3.428 9.797 1 98.38 210 VAL A CA 1
ATOM 1694 C C . VAL A 1 210 ? -0.985 4.012 9.508 1 98.38 210 VAL A C 1
ATOM 1696 O O . VAL A 1 210 ? -0.517 4.902 10.219 1 98.38 210 VAL A O 1
ATOM 1699 N N . ARG A 1 211 ? -0.309 3.498 8.539 1 98.56 211 ARG A N 1
ATOM 1700 C CA . ARG A 1 211 ? 0.917 4.082 8 1 98.56 211 ARG A CA 1
ATOM 1701 C C . ARG A 1 211 ? 0.689 4.648 6.605 1 98.56 211 ARG A C 1
ATOM 1703 O O . ARG A 1 211 ? -0.17 4.164 5.867 1 98.56 211 ARG A O 1
ATOM 1710 N N . HIS A 1 212 ? 1.401 5.688 6.277 1 98.38 212 HIS A N 1
ATOM 1711 C CA . HIS A 1 212 ? 1.311 6.277 4.945 1 98.38 212 HIS A CA 1
ATOM 1712 C C . HIS A 1 212 ? 2.676 6.316 4.266 1 98.38 212 HIS A C 1
ATOM 1714 O O . HIS A 1 212 ? 3.709 6.273 4.938 1 98.38 212 HIS A O 1
ATOM 1720 N N . GLY A 1 213 ? 2.697 6.34 2.971 1 97.75 213 GLY A N 1
ATOM 1721 C CA . GLY A 1 213 ? 3.895 6.406 2.148 1 97.75 213 GLY A CA 1
ATOM 1722 C C . GLY A 1 213 ? 3.617 6.852 0.726 1 97.75 213 GLY A C 1
ATOM 1723 O O . GLY A 1 213 ? 2.578 7.457 0.451 1 97.75 213 GLY A O 1
ATOM 1724 N N . LEU A 1 214 ? 4.617 6.723 -0.046 1 98.12 214 LEU A N 1
ATOM 1725 C CA . LEU A 1 214 ? 4.547 7.121 -1.447 1 98.12 214 LEU A CA 1
ATOM 1726 C C . LEU A 1 214 ? 5.156 6.055 -2.348 1 98.12 214 LEU A C 1
ATOM 1728 O O . LEU A 1 214 ? 6.273 5.594 -2.102 1 98.12 214 LEU A O 1
ATOM 1732 N N . SER A 1 215 ? 4.363 5.645 -3.33 1 98.06 215 SER A N 1
ATOM 1733 C CA . SER A 1 215 ? 4.906 4.742 -4.34 1 98.06 215 SER A CA 1
ATOM 1734 C C . SER A 1 215 ? 6.027 5.406 -5.129 1 98.06 215 SER A C 1
ATOM 1736 O O . SER A 1 215 ? 6.145 6.633 -5.141 1 98.06 215 SER A O 1
ATOM 1738 N N . THR A 1 216 ? 6.797 4.66 -5.828 1 97.06 216 THR A N 1
ATOM 1739 C CA . THR A 1 216 ? 7.941 5.145 -6.59 1 97.06 216 THR A CA 1
ATOM 1740 C C . THR A 1 216 ? 7.496 6.105 -7.688 1 97.06 216 THR A C 1
ATOM 1742 O O . THR A 1 216 ? 6.527 5.832 -8.398 1 97.06 216 THR A O 1
ATOM 1745 N N . ILE A 1 217 ? 8.219 7.223 -7.695 1 97.44 217 ILE A N 1
ATOM 1746 C CA . ILE A 1 217 ? 8.102 8.078 -8.867 1 97.44 217 ILE A CA 1
ATOM 1747 C C . ILE A 1 217 ? 8.781 7.414 -10.062 1 97.44 217 ILE A C 1
ATOM 1749 O O . ILE A 1 217 ? 9.992 7.191 -10.055 1 97.44 217 ILE A O 1
ATOM 1753 N N . ARG A 1 218 ? 8 7.102 -11.07 1 97.56 218 ARG A N 1
ATOM 1754 C CA . ARG A 1 218 ? 8.547 6.375 -12.211 1 97.56 218 ARG A CA 1
ATOM 1755 C C . ARG A 1 218 ? 9.203 7.328 -13.203 1 97.56 218 ARG A C 1
ATOM 1757 O O . ARG A 1 218 ? 10.164 6.965 -13.875 1 97.56 218 ARG A O 1
ATOM 1764 N N . SER A 1 219 ? 8.656 8.5 -13.305 1 97.94 219 SER A N 1
ATOM 1765 C CA . SER A 1 219 ? 9.219 9.562 -14.125 1 97.94 219 SER A CA 1
ATOM 1766 C C . SER A 1 219 ? 8.766 10.938 -13.633 1 97.94 219 SER A C 1
ATOM 1768 O O . SER A 1 219 ? 7.746 11.055 -12.961 1 97.94 219 SER A O 1
ATOM 1770 N N . GLY A 1 220 ? 9.625 11.984 -13.906 1 97.69 220 GLY A N 1
ATOM 1771 C CA . GLY A 1 220 ? 9.258 13.352 -13.57 1 97.69 220 GLY A CA 1
ATOM 1772 C C . GLY A 1 220 ? 9.57 13.711 -12.133 1 97.69 220 GLY A C 1
ATOM 1773 O O . GLY A 1 220 ? 10.469 13.125 -11.516 1 97.69 220 GLY A O 1
ATOM 1774 N N . GLU A 1 221 ? 8.836 14.812 -11.719 1 96.69 221 GLU A N 1
ATOM 1775 C CA . GLU A 1 221 ? 9.047 15.336 -10.367 1 96.69 221 GLU A CA 1
ATOM 1776 C C . GLU A 1 221 ? 7.715 15.633 -9.68 1 96.69 221 GLU A C 1
ATOM 1778 O O . GLU A 1 221 ? 6.793 16.156 -10.312 1 96.69 221 GLU A O 1
ATOM 1783 N N . ARG A 1 222 ? 7.621 15.289 -8.477 1 96.56 222 ARG A N 1
ATOM 1784 C CA . ARG A 1 222 ? 6.434 15.516 -7.664 1 96.56 222 ARG A CA 1
ATOM 1785 C C . ARG A 1 222 ? 6.738 16.438 -6.488 1 96.56 222 ARG A C 1
ATOM 1787 O O . ARG A 1 222 ? 7.672 16.203 -5.723 1 96.56 222 ARG A O 1
ATOM 1794 N N . TYR A 1 223 ? 6.016 17.5 -6.359 1 94.62 223 TYR A N 1
ATOM 1795 C CA . TYR A 1 223 ? 6.062 18.391 -5.211 1 94.62 223 TYR A CA 1
ATOM 1796 C C . TYR A 1 223 ? 4.797 18.281 -4.371 1 94.62 223 TYR A C 1
ATOM 1798 O O . TYR A 1 223 ? 3.695 18.156 -4.914 1 94.62 223 TYR A O 1
ATOM 1806 N N . ALA A 1 224 ? 4.953 18.297 -3.086 1 94.88 224 ALA A N 1
ATOM 1807 C CA . ALA A 1 224 ? 3.814 18.266 -2.174 1 94.88 224 ALA A CA 1
ATOM 1808 C C . ALA A 1 224 ? 4.109 19.062 -0.9 1 94.88 224 ALA A C 1
ATOM 1810 O O . ALA A 1 224 ? 5.266 19.391 -0.625 1 94.88 224 ALA A O 1
ATOM 1811 N N . MET A 1 225 ? 3.023 19.406 -0.25 1 92.94 225 MET A N 1
ATOM 1812 C CA . MET A 1 225 ? 3.111 20.016 1.071 1 92.94 225 MET A CA 1
ATOM 1813 C C . MET A 1 225 ? 2.496 19.109 2.135 1 92.94 225 MET A C 1
ATOM 1815 O O . MET A 1 225 ? 1.437 18.516 1.915 1 92.94 225 MET A O 1
ATOM 1819 N N . GLY A 1 226 ? 3.221 18.953 3.234 1 93.88 226 GLY A N 1
ATOM 1820 C CA . GLY A 1 226 ? 2.689 18.266 4.395 1 93.88 226 GLY A CA 1
ATOM 1821 C C . GLY A 1 226 ? 2.326 19.188 5.539 1 93.88 226 GLY A C 1
ATOM 1822 O O . GLY A 1 226 ? 3.123 20.047 5.926 1 93.88 226 GLY A O 1
ATOM 1823 N N . LEU A 1 227 ? 1.125 19.078 6 1 95.38 227 LEU A N 1
ATOM 1824 C CA . LEU A 1 227 ? 0.65 19.844 7.141 1 95.38 227 LEU A CA 1
ATOM 1825 C C . LEU A 1 227 ? 0.479 18.953 8.367 1 95.38 227 LEU A C 1
ATOM 1827 O O . LEU A 1 227 ? -0.499 18.219 8.469 1 95.38 227 LEU A O 1
ATOM 1831 N N . ILE A 1 228 ? 1.444 19.031 9.227 1 96.19 228 ILE A N 1
ATOM 1832 C CA . ILE A 1 228 ? 1.404 18.344 10.516 1 96.19 228 ILE A CA 1
ATOM 1833 C C . ILE A 1 228 ? 1.068 19.344 11.625 1 96.19 228 ILE A C 1
ATOM 1835 O O . ILE A 1 228 ? 1.662 20.422 11.695 1 96.19 228 ILE A O 1
ATOM 1839 N N . PHE A 1 229 ? 0.138 19.031 12.539 1 98 229 PHE A N 1
ATOM 1840 C CA . PHE A 1 229 ? -0.442 20.047 13.422 1 98 229 PHE A CA 1
ATOM 1841 C C . PHE A 1 229 ? 0.131 19.906 14.828 1 98 229 PHE A C 1
ATOM 1843 O O . PHE A 1 229 ? -0.552 20.203 15.812 1 98 229 PHE A O 1
ATOM 1850 N N . HIS A 1 230 ? 1.185 19.375 14.992 1 97.5 230 HIS A N 1
ATOM 1851 C CA . HIS A 1 230 ? 1.983 19.422 16.219 1 97.5 230 HIS A CA 1
ATOM 1852 C C . HIS A 1 230 ? 3.461 19.625 15.898 1 97.5 230 HIS A C 1
ATOM 1854 O O . HIS A 1 230 ? 3.932 19.219 14.836 1 97.5 230 HIS A O 1
ATOM 1860 N N . ASP A 1 231 ? 4.117 20.25 16.781 1 94.62 231 ASP A N 1
ATOM 1861 C CA . ASP A 1 231 ? 5.543 20.5 16.578 1 94.62 231 ASP A CA 1
ATOM 1862 C C . ASP A 1 231 ? 6.387 19.328 17.078 1 94.62 231 ASP A C 1
ATOM 1864 O O . ASP A 1 231 ? 5.867 18.406 17.703 1 94.62 231 ASP A O 1
ATOM 1868 N N . ALA A 1 232 ? 7.652 19.359 16.656 1 94.12 232 ALA A N 1
ATOM 1869 C CA . ALA A 1 232 ? 8.531 18.219 16.875 1 94.12 232 ALA A CA 1
ATOM 1870 C C . ALA A 1 232 ? 9.477 18.469 18.047 1 94.12 232 ALA A C 1
ATOM 1872 O O . ALA A 1 232 ? 9.766 19.625 18.375 1 94.12 232 ALA A O 1
ATOM 1873 N N . ALA A 1 233 ? 9.992 17.469 18.641 1 94.62 233 ALA A N 1
ATOM 1874 C CA . ALA A 1 233 ? 10.992 17.531 19.719 1 94.62 233 ALA A CA 1
ATOM 1875 C C . ALA A 1 233 ? 12.398 17.672 19.141 1 94.62 233 ALA A C 1
ATOM 1877 O O . ALA A 1 233 ? 12.664 17.234 18.016 1 94.62 233 ALA A O 1
ATOM 1878 N N . MET B 1 1 ? -34.312 -43.562 -34.812 1 22.41 1 MET B N 1
ATOM 1879 C CA . MET B 1 1 ? -33.125 -43.531 -35.625 1 22.41 1 MET B CA 1
ATOM 1880 C C . MET B 1 1 ? -32.812 -42.094 -36.062 1 22.41 1 MET B C 1
ATOM 1882 O O . MET B 1 1 ? -31.672 -41.812 -36.469 1 22.41 1 MET B O 1
ATOM 1886 N N . GLY B 1 2 ? -33.812 -41.312 -36.281 1 20.97 2 GLY B N 1
ATOM 1887 C CA . GLY B 1 2 ? -33.719 -40.219 -37.25 1 20.97 2 GLY B CA 1
ATOM 1888 C C . GLY B 1 2 ? -32.969 -39 -36.719 1 20.97 2 GLY B C 1
ATOM 1889 O O . GLY B 1 2 ? -32.562 -38.125 -37.469 1 20.97 2 GLY B O 1
ATOM 1890 N N . GLN B 1 3 ? -33.219 -38.625 -35.438 1 22.12 3 GLN B N 1
ATOM 1891 C CA . GLN B 1 3 ? -33.156 -37.25 -34.969 1 22.12 3 GLN B CA 1
ATOM 1892 C C . GLN B 1 3 ? -31.703 -36.812 -34.812 1 22.12 3 GLN B C 1
ATOM 1894 O O . GLN B 1 3 ? -31.422 -35.875 -34.062 1 22.12 3 GLN B O 1
ATOM 1899 N N . THR B 1 4 ? -30.625 -37.531 -35.312 1 20.78 4 THR B N 1
ATOM 1900 C CA . THR B 1 4 ? -29.203 -37.375 -35 1 20.78 4 THR B CA 1
ATOM 1901 C C . THR B 1 4 ? -28.641 -36.125 -35.688 1 20.78 4 THR B C 1
ATOM 1903 O O . THR B 1 4 ? -27.438 -35.875 -35.625 1 20.78 4 THR B O 1
ATOM 1906 N N . ARG B 1 5 ? -29.406 -35.469 -36.656 1 21.16 5 ARG B N 1
ATOM 1907 C CA . ARG B 1 5 ? -28.672 -34.719 -37.688 1 21.16 5 ARG B CA 1
ATOM 1908 C C . ARG B 1 5 ? -28.094 -33.438 -37.125 1 21.16 5 ARG B C 1
ATOM 1910 O O . ARG B 1 5 ? -27.078 -32.938 -37.625 1 21.16 5 ARG B O 1
ATOM 1917 N N . ARG B 1 6 ? -28.906 -32.625 -36.469 1 21.67 6 ARG B N 1
ATOM 1918 C CA . ARG B 1 6 ? -28.688 -31.203 -36.719 1 21.67 6 ARG B CA 1
ATOM 1919 C C . ARG B 1 6 ? -27.438 -30.703 -36 1 21.67 6 ARG B C 1
ATOM 1921 O O . ARG B 1 6 ? -27.391 -29.531 -35.594 1 21.67 6 ARG B O 1
ATOM 1928 N N . LEU B 1 7 ? -26.594 -31.516 -35.219 1 20.16 7 LEU B N 1
ATOM 1929 C CA . LEU B 1 7 ? -25.672 -30.906 -34.25 1 20.16 7 LEU B CA 1
ATOM 1930 C C . LEU B 1 7 ? -24.547 -30.188 -34.969 1 20.16 7 LEU B C 1
ATOM 1932 O O . LEU B 1 7 ? -23.562 -29.75 -34.344 1 20.16 7 LEU B O 1
ATOM 1936 N N . ARG B 1 8 ? -24.422 -30.266 -36.312 1 22.7 8 ARG B N 1
ATOM 1937 C CA . ARG B 1 8 ? -23.094 -30.188 -36.875 1 22.7 8 ARG B CA 1
ATOM 1938 C C . ARG B 1 8 ? -22.547 -28.766 -36.812 1 22.7 8 ARG B C 1
ATOM 1940 O O . ARG B 1 8 ? -21.344 -28.547 -36.594 1 22.7 8 ARG B O 1
ATOM 1947 N N . ARG B 1 9 ? -23.219 -27.703 -37.25 1 22.8 9 ARG B N 1
ATOM 1948 C CA . ARG B 1 9 ? -22.5 -26.703 -38 1 22.8 9 ARG B CA 1
ATOM 1949 C C . ARG B 1 9 ? -21.812 -25.703 -37.094 1 22.8 9 ARG B C 1
ATOM 1951 O O . ARG B 1 9 ? -22.219 -24.547 -37 1 22.8 9 ARG B O 1
ATOM 1958 N N . LEU B 1 10 ? -21.734 -25.875 -35.75 1 23.81 10 LEU B N 1
ATOM 1959 C CA . LEU B 1 10 ? -21.219 -24.672 -35.062 1 23.81 10 LEU B CA 1
ATOM 1960 C C . LEU B 1 10 ? -19.812 -24.344 -35.531 1 23.81 10 LEU B C 1
ATOM 1962 O O . LEU B 1 10 ? -18.906 -25.172 -35.406 1 23.81 10 LEU B O 1
ATOM 1966 N N . GLY B 1 11 ? -19.641 -23.5 -36.531 1 20.89 11 GLY B N 1
ATOM 1967 C CA . GLY B 1 11 ? -18.516 -23 -37.312 1 20.89 11 GLY B CA 1
ATOM 1968 C C . GLY B 1 11 ? -17.359 -22.531 -36.438 1 20.89 11 GLY B C 1
ATOM 1969 O O . GLY B 1 11 ? -17.531 -22.281 -35.25 1 20.89 11 GLY B O 1
ATOM 1970 N N . ARG B 1 12 ? -16 -22.594 -36.875 1 24.83 12 ARG B N 1
ATOM 1971 C CA . ARG B 1 12 ? -14.586 -22.406 -36.594 1 24.83 12 ARG B CA 1
ATOM 1972 C C . ARG B 1 12 ? -14.273 -20.938 -36.281 1 24.83 12 ARG B C 1
ATOM 1974 O O . ARG B 1 12 ? -14.016 -20.172 -37.219 1 24.83 12 ARG B O 1
ATOM 1981 N N . HIS B 1 13 ? -15.055 -20.156 -35.531 1 23.81 13 HIS B N 1
ATOM 1982 C CA . HIS B 1 13 ? -14.516 -18.797 -35.438 1 23.81 13 HIS B CA 1
ATOM 1983 C C . HIS B 1 13 ? -13.086 -18.812 -34.906 1 23.81 13 HIS B C 1
ATOM 1985 O O . HIS B 1 13 ? -12.805 -19.469 -33.875 1 23.81 13 HIS B O 1
ATOM 1991 N N . ARG B 1 14 ? -12.031 -18.609 -35.656 1 24.22 14 ARG B N 1
ATOM 1992 C CA . ARG B 1 14 ? -10.602 -18.422 -35.438 1 24.22 14 ARG B CA 1
ATOM 1993 C C . ARG B 1 14 ? -10.336 -17.328 -34.406 1 24.22 14 ARG B C 1
ATOM 1995 O O . ARG B 1 14 ? -10.703 -16.172 -34.625 1 24.22 14 ARG B O 1
ATOM 2002 N N . CYS B 1 15 ? -10.391 -17.594 -33.156 1 22.64 15 CYS B N 1
ATOM 2003 C CA . CYS B 1 15 ? -9.977 -16.719 -32.062 1 22.64 15 CYS B CA 1
ATOM 2004 C C . CYS B 1 15 ? -8.578 -16.172 -32.312 1 22.64 15 CYS B C 1
ATOM 2006 O O . CYS B 1 15 ? -7.621 -16.938 -32.438 1 22.64 15 CYS B O 1
ATOM 2008 N N . ARG B 1 16 ? -8.422 -15.062 -33.062 1 25.34 16 ARG B N 1
ATOM 2009 C CA . ARG B 1 16 ? -7.18 -14.312 -33.219 1 25.34 16 ARG B CA 1
ATOM 2010 C C . ARG B 1 16 ? -6.508 -14.055 -31.875 1 25.34 16 ARG B C 1
ATOM 2012 O O . ARG B 1 16 ? -7.141 -13.555 -30.938 1 25.34 16 ARG B O 1
ATOM 2019 N N . GLY B 1 17 ? -5.512 -14.82 -31.516 1 23.36 17 GLY B N 1
ATOM 2020 C CA . GLY B 1 17 ? -4.652 -14.773 -30.344 1 23.36 17 GLY B CA 1
ATOM 2021 C C . GLY B 1 17 ? -4.066 -13.398 -30.094 1 23.36 17 GLY B C 1
ATOM 2022 O O . GLY B 1 17 ? -3.244 -12.914 -30.875 1 23.36 17 GLY B O 1
ATOM 2023 N N . GLN B 1 18 ? -4.891 -12.445 -29.703 1 25.17 18 GLN B N 1
ATOM 2024 C CA . GLN B 1 18 ? -4.266 -11.18 -29.328 1 25.17 18 GLN B CA 1
ATOM 2025 C C . GLN B 1 18 ? -3.145 -11.398 -28.328 1 25.17 18 GLN B C 1
ATOM 2027 O O . GLN B 1 18 ? -3.328 -12.102 -27.328 1 25.17 18 GLN B O 1
ATOM 2032 N N . ARG B 1 19 ? -1.96 -11.242 -28.688 1 25.64 19 ARG B N 1
ATOM 2033 C CA . ARG B 1 19 ? -0.714 -11.336 -27.938 1 25.64 19 ARG B CA 1
ATOM 2034 C C . ARG B 1 19 ? -0.729 -10.391 -26.734 1 25.64 19 ARG B C 1
ATOM 2036 O O . ARG B 1 19 ? -1.041 -9.211 -26.875 1 25.64 19 ARG B O 1
ATOM 2043 N N . VAL B 1 20 ? -0.976 -10.953 -25.625 1 30.06 20 VAL B N 1
ATOM 2044 C CA . VAL B 1 20 ? -0.837 -10.242 -24.359 1 30.06 20 VAL B CA 1
ATOM 2045 C C . VAL B 1 20 ? 0.532 -9.57 -24.281 1 30.06 20 VAL B C 1
ATOM 2047 O O . VAL B 1 20 ? 1.561 -10.219 -24.5 1 30.06 20 VAL B O 1
ATOM 2050 N N . ARG B 1 21 ? 0.61 -8.281 -24.5 1 29.5 21 ARG B N 1
ATOM 2051 C CA . ARG B 1 21 ? 1.852 -7.527 -24.344 1 29.5 21 ARG B CA 1
ATOM 2052 C C . ARG B 1 21 ? 2.281 -7.492 -22.875 1 29.5 21 ARG B C 1
ATOM 2054 O O . ARG B 1 21 ? 1.471 -7.203 -22 1 29.5 21 ARG B O 1
ATOM 2061 N N . TRP B 1 22 ? 3.215 -8.234 -22.766 1 24.81 22 TRP B N 1
ATOM 2062 C CA . TRP B 1 22 ? 3.818 -8.328 -21.453 1 24.81 22 TRP B CA 1
ATOM 2063 C C . TRP B 1 22 ? 4.488 -7.016 -21.062 1 24.81 22 TRP B C 1
ATOM 2065 O O . TRP B 1 22 ? 5.316 -6.492 -21.797 1 24.81 22 TRP B O 1
ATOM 2075 N N . ARG B 1 23 ? 3.742 -6.086 -20.781 1 27.42 23 ARG B N 1
ATOM 2076 C CA . ARG B 1 23 ? 4.457 -4.914 -20.281 1 27.42 23 ARG B CA 1
ATOM 2077 C C . ARG B 1 23 ? 5.34 -5.27 -19.094 1 27.42 23 ARG B C 1
ATOM 2079 O O . ARG B 1 23 ? 4.84 -5.727 -18.062 1 27.42 23 ARG B O 1
ATOM 2086 N N . THR B 1 24 ? 6.367 -5.766 -19.516 1 22.14 24 THR B N 1
ATOM 2087 C CA . THR B 1 24 ? 7.297 -5.648 -18.406 1 22.14 24 THR B CA 1
ATOM 2088 C C . THR B 1 24 ? 7.582 -4.184 -18.078 1 22.14 24 THR B C 1
ATOM 2090 O O . THR B 1 24 ? 7.469 -3.32 -18.953 1 22.14 24 THR B O 1
ATOM 2093 N N . ALA B 1 25 ? 7.617 -3.713 -16.938 1 24.27 25 ALA B N 1
ATOM 2094 C CA . ALA B 1 25 ? 7.781 -2.342 -16.453 1 24.27 25 ALA B CA 1
ATOM 2095 C C . ALA B 1 25 ? 9.008 -1.686 -17.094 1 24.27 25 ALA B C 1
ATOM 2097 O O . ALA B 1 25 ? 10.102 -1.747 -16.531 1 24.27 25 ALA B O 1
ATOM 2098 N N . THR B 1 26 ? 9.125 -1.85 -18.594 1 19.97 26 THR B N 1
ATOM 2099 C CA . THR B 1 26 ? 10.344 -1.15 -18.984 1 19.97 26 THR B CA 1
ATOM 2100 C C . THR B 1 26 ? 10.109 0.356 -19.031 1 19.97 26 THR B C 1
ATOM 2102 O O . THR B 1 26 ? 8.969 0.811 -19.094 1 19.97 26 THR B O 1
ATOM 2105 N N . SER B 1 27 ? 11.102 1.157 -19.891 1 18.11 27 SER B N 1
ATOM 2106 C CA . SER B 1 27 ? 11.594 2.529 -19.938 1 18.11 27 SER B CA 1
ATOM 2107 C C . SER B 1 27 ? 10.594 3.453 -20.625 1 18.11 27 SER B C 1
ATOM 2109 O O . SER B 1 27 ? 9.898 3.037 -21.547 1 18.11 27 SER B O 1
ATOM 2111 N N . ALA B 1 28 ? 10.406 4.703 -20.031 1 19.69 28 ALA B N 1
ATOM 2112 C CA . ALA B 1 28 ? 9.492 5.832 -20.125 1 19.69 28 ALA B CA 1
ATOM 2113 C C . ALA B 1 28 ? 9.648 6.555 -21.469 1 19.69 28 ALA B C 1
ATOM 2115 O O . ALA B 1 28 ? 10.734 7.043 -21.781 1 19.69 28 ALA B O 1
ATOM 2116 N N . ASP B 1 29 ? 8.984 6.031 -22.562 1 20.91 29 ASP B N 1
ATOM 2117 C CA . ASP B 1 29 ? 9.07 6.895 -23.734 1 20.91 29 ASP B CA 1
ATOM 2118 C C . ASP B 1 29 ? 8.391 8.234 -23.469 1 20.91 29 ASP B C 1
ATOM 2120 O O . ASP B 1 29 ? 7.371 8.297 -22.781 1 20.91 29 ASP B O 1
ATOM 2124 N N . HIS B 1 30 ? 9.086 9.297 -23.75 1 19.14 30 HIS B N 1
ATOM 2125 C CA . HIS B 1 30 ? 8.836 10.719 -23.516 1 19.14 30 HIS B CA 1
ATOM 2126 C C . HIS B 1 30 ? 7.766 11.25 -24.453 1 19.14 30 HIS B C 1
ATOM 2128 O O . HIS B 1 30 ? 8.031 11.477 -25.641 1 19.14 30 HIS B O 1
ATOM 2134 N N . PRO B 1 31 ? 6.676 10.641 -24.484 1 20.38 31 PRO B N 1
ATOM 2135 C CA . PRO B 1 31 ? 5.93 11.25 -25.594 1 20.38 31 PRO B CA 1
ATOM 2136 C C . PRO B 1 31 ? 5.625 12.727 -25.344 1 20.38 31 PRO B C 1
ATOM 2138 O O . PRO B 1 31 ? 5.59 13.172 -24.203 1 20.38 31 PRO B O 1
ATOM 2141 N N . ARG B 1 32 ? 5.703 13.484 -26.5 1 21.48 32 ARG B N 1
ATOM 2142 C CA . ARG B 1 32 ? 5.543 14.914 -26.719 1 21.48 32 ARG B CA 1
ATOM 2143 C C . ARG B 1 32 ? 4.141 15.375 -26.328 1 21.48 32 ARG B C 1
ATOM 2145 O O . ARG B 1 32 ? 3.207 14.57 -26.281 1 21.48 32 ARG B O 1
ATOM 2152 N N . ARG B 1 33 ? 3.904 16.781 -26.203 1 21.03 33 ARG B N 1
ATOM 2153 C CA . ARG B 1 33 ? 3.25 17.859 -25.453 1 21.03 33 ARG B CA 1
ATOM 2154 C C . ARG B 1 33 ? 1.872 18.172 -26.016 1 21.03 33 ARG B C 1
ATOM 2156 O O . ARG B 1 33 ? 1.199 19.094 -25.562 1 21.03 33 ARG B O 1
ATOM 2163 N N . GLY B 1 34 ? 1.117 17.141 -26.688 1 20.16 34 GLY B N 1
ATOM 2164 C CA . GLY B 1 34 ? 0.144 17.953 -27.391 1 20.16 34 GLY B CA 1
ATOM 2165 C C . GLY B 1 34 ? -0.851 18.625 -26.453 1 20.16 34 GLY B C 1
ATOM 2166 O O . GLY B 1 34 ? -1 18.219 -25.312 1 20.16 34 GLY B O 1
ATOM 2167 N N . ARG B 1 35 ? -1.605 19.797 -26.859 1 21.05 35 ARG B N 1
ATOM 2168 C CA . ARG B 1 35 ? -2.301 20.953 -26.281 1 21.05 35 ARG B CA 1
ATOM 2169 C C . ARG B 1 35 ? -3.682 20.547 -25.781 1 21.05 35 ARG B C 1
ATOM 2171 O O . ARG B 1 35 ? -4.492 20 -26.531 1 21.05 35 ARG B O 1
ATOM 2178 N N . PRO B 1 36 ? -3.783 20.25 -24.422 1 19.91 36 PRO B N 1
ATOM 2179 C CA . PRO B 1 36 ? -5.027 19.75 -23.828 1 19.91 36 PRO B CA 1
ATOM 2180 C C . PRO B 1 36 ? -6.145 20.781 -23.828 1 19.91 36 PRO B C 1
ATOM 2182 O O . PRO B 1 36 ? -5.922 21.938 -23.453 1 19.91 36 PRO B O 1
ATOM 2185 N N . ALA B 1 37 ? -7.109 20.719 -24.875 1 21.89 37 ALA B N 1
ATOM 2186 C CA . ALA B 1 37 ? -8.273 21.594 -24.891 1 21.89 37 ALA B CA 1
ATOM 2187 C C . ALA B 1 37 ? -9.094 21.438 -23.609 1 21.89 37 ALA B C 1
ATOM 2189 O O . ALA B 1 37 ? -9.258 20.328 -23.109 1 21.89 37 ALA B O 1
ATOM 2190 N N . ALA B 1 38 ? -9.391 22.531 -22.828 1 21.59 38 ALA B N 1
ATOM 2191 C CA . ALA B 1 38 ? -9.938 22.891 -21.531 1 21.59 38 ALA B CA 1
ATOM 2192 C C . ALA B 1 38 ? -11.43 22.594 -21.453 1 21.59 38 ALA B C 1
ATOM 2194 O O . ALA B 1 38 ? -12.242 23.312 -22.062 1 21.59 38 ALA B O 1
ATOM 2195 N N . GLN B 1 39 ? -11.977 21.406 -21.891 1 20.11 39 GLN B N 1
ATOM 2196 C CA . GLN B 1 39 ? -13.438 21.438 -21.828 1 20.11 39 GLN B CA 1
ATOM 2197 C C . GLN B 1 39 ? -13.922 21.578 -20.391 1 20.11 39 GLN B C 1
ATOM 2199 O O . GLN B 1 39 ? -13.297 21.062 -19.469 1 20.11 39 GLN B O 1
ATOM 2204 N N . ALA B 1 40 ? -14.883 22.453 -20.047 1 21.39 40 ALA B N 1
ATOM 2205 C CA . ALA B 1 40 ? -15.555 23.078 -18.906 1 21.39 40 ALA B CA 1
ATOM 2206 C C . ALA B 1 40 ? -16.406 22.047 -18.156 1 21.39 40 ALA B C 1
ATOM 2208 O O . ALA B 1 40 ? -17.391 21.531 -18.719 1 21.39 40 ALA B O 1
ATOM 2209 N N . VAL B 1 41 ? -15.781 21.016 -17.5 1 20.42 41 VAL B N 1
ATOM 2210 C CA . VAL B 1 41 ? -16.625 20 -16.859 1 20.42 41 VAL B CA 1
ATOM 2211 C C . VAL B 1 41 ? -17.469 20.656 -15.766 1 20.42 41 VAL B C 1
ATOM 2213 O O . VAL B 1 41 ? -16.938 21.422 -14.945 1 20.42 41 VAL B O 1
ATOM 2216 N N . ARG B 1 42 ? -18.812 20.719 -15.984 1 20.47 42 ARG B N 1
ATOM 2217 C CA . ARG B 1 42 ? -19.938 21.141 -15.141 1 20.47 42 ARG B CA 1
ATOM 2218 C C . ARG B 1 42 ? -19.875 20.484 -13.773 1 20.47 42 ARG B C 1
ATOM 2220 O O . ARG B 1 42 ? -19.656 19.266 -13.672 1 20.47 42 ARG B O 1
ATOM 2227 N N . ARG B 1 43 ? -20.078 21.328 -12.672 1 23.53 43 ARG B N 1
ATOM 2228 C CA . ARG B 1 43 ? -19.891 21.188 -11.227 1 23.53 43 ARG B CA 1
ATOM 2229 C C . ARG B 1 43 ? -20.969 20.312 -10.617 1 23.53 43 ARG B C 1
ATOM 2231 O O . ARG B 1 43 ? -22.125 20.703 -10.523 1 23.53 43 ARG B O 1
ATOM 2238 N N . ARG B 1 44 ? -21.078 18.922 -11.055 1 23.44 44 ARG B N 1
ATOM 2239 C CA . ARG B 1 44 ? -22.172 18.188 -10.422 1 23.44 44 ARG B CA 1
ATOM 2240 C C . ARG B 1 44 ? -22.078 18.25 -8.898 1 23.44 44 ARG B C 1
ATOM 2242 O O . ARG B 1 44 ? -20.984 18.469 -8.352 1 23.44 44 ARG B O 1
ATOM 2249 N N . ARG B 1 45 ? -23.312 18.25 -8.25 1 24.73 45 ARG B N 1
ATOM 2250 C CA . ARG B 1 45 ? -23.844 18.484 -6.914 1 24.73 45 ARG B CA 1
ATOM 2251 C C . ARG B 1 45 ? -23.25 17.516 -5.902 1 24.73 45 ARG B C 1
ATOM 2253 O O . ARG B 1 45 ? -23.016 16.344 -6.223 1 24.73 45 ARG B O 1
ATOM 2260 N N . PRO B 1 46 ? -22.844 18 -4.688 1 21.16 46 PRO B N 1
ATOM 2261 C CA . PRO B 1 46 ? -22.141 17.312 -3.604 1 21.16 46 PRO B CA 1
ATOM 2262 C C . PRO B 1 46 ? -22.969 16.188 -2.992 1 21.16 46 PRO B C 1
ATOM 2264 O O . PRO B 1 46 ? -24.156 16.391 -2.674 1 21.16 46 PRO B O 1
ATOM 2267 N N . VAL B 1 47 ? -23 14.93 -3.57 1 22.3 47 VAL B N 1
ATOM 2268 C CA . VAL B 1 47 ? -23.719 13.812 -2.979 1 22.3 47 VAL B CA 1
ATOM 2269 C C . VAL B 1 47 ? -23.391 13.711 -1.489 1 22.3 47 VAL B C 1
ATOM 2271 O O . VAL B 1 47 ? -22.25 13.938 -1.082 1 22.3 47 VAL B O 1
ATOM 2274 N N . SER B 1 48 ? -24.391 13.922 -0.607 1 20.05 48 SER B N 1
ATOM 2275 C CA . SER B 1 48 ? -24.484 13.797 0.844 1 20.05 48 SER B CA 1
ATOM 2276 C C . SER B 1 48 ? -24.047 12.406 1.308 1 20.05 48 SER B C 1
ATOM 2278 O O . SER B 1 48 ? -24.516 11.398 0.797 1 20.05 48 SER B O 1
ATOM 2280 N N . LEU B 1 49 ? -22.844 12.344 1.717 1 21.88 49 LEU B N 1
ATOM 2281 C CA . LEU B 1 49 ? -22.234 11.102 2.178 1 21.88 49 LEU B CA 1
ATOM 2282 C C . LEU B 1 49 ? -22.953 10.562 3.406 1 21.88 49 LEU B C 1
ATOM 2284 O O . LEU B 1 49 ? -22.859 11.148 4.488 1 21.88 49 LEU B O 1
ATOM 2288 N N . ASP B 1 50 ? -24.188 10.203 3.334 1 22.45 50 ASP B N 1
ATOM 2289 C CA . ASP B 1 50 ? -24.766 9.43 4.422 1 22.45 50 ASP B CA 1
ATOM 2290 C C . ASP B 1 50 ? -23.859 8.25 4.801 1 22.45 50 ASP B C 1
ATOM 2292 O O . ASP B 1 50 ? -23.359 7.551 3.924 1 22.45 50 ASP B O 1
ATOM 2296 N N . GLY B 1 51 ? -23.156 8.305 5.898 1 21.95 51 GLY B N 1
ATOM 2297 C CA . GLY B 1 51 ? -22.094 7.625 6.637 1 21.95 51 GLY B CA 1
ATOM 2298 C C . GLY B 1 51 ? -22.406 6.156 6.879 1 21.95 51 GLY B C 1
ATOM 2299 O O . GLY B 1 51 ? -21.688 5.492 7.637 1 21.95 51 GLY B O 1
ATOM 2300 N N . ARG B 1 52 ? -23.594 5.68 6.848 1 22.94 52 ARG B N 1
ATOM 2301 C CA . ARG B 1 52 ? -23.844 4.375 7.453 1 22.94 52 ARG B CA 1
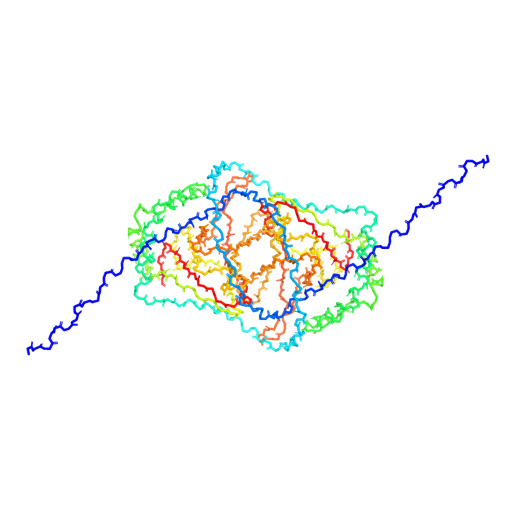ATOM 2302 C C . ARG B 1 52 ? -23.078 3.275 6.73 1 22.94 52 ARG B C 1
ATOM 2304 O O . ARG B 1 52 ? -23.484 2.115 6.734 1 22.94 52 ARG B O 1
ATOM 2311 N N . TYR B 1 53 ? -22.234 3.607 5.715 1 24.47 53 TYR B N 1
ATOM 2312 C CA . TYR B 1 53 ? -21.844 2.385 5.02 1 24.47 53 TYR B CA 1
ATOM 2313 C C . TYR B 1 53 ? -21.047 1.467 5.941 1 24.47 53 TYR B C 1
ATOM 2315 O O . TYR B 1 53 ? -20.031 1.878 6.512 1 24.47 53 TYR B O 1
ATOM 2323 N N . GLY B 1 54 ? -21.641 0.662 6.723 1 21.56 54 GLY B N 1
ATOM 2324 C CA . GLY B 1 54 ? -21.141 -0.491 7.457 1 21.56 54 GLY B CA 1
ATOM 2325 C C . GLY B 1 54 ? -20.141 -1.318 6.672 1 21.56 54 GLY B C 1
ATOM 2326 O O . GLY B 1 54 ? -20.469 -1.834 5.598 1 21.56 54 GLY B O 1
ATOM 2327 N N . ILE B 1 55 ? -18.938 -0.842 6.672 1 24.59 55 ILE B N 1
ATOM 2328 C CA . ILE B 1 55 ? -17.828 -1.545 6.016 1 24.59 55 ILE B CA 1
ATOM 2329 C C . ILE B 1 55 ? -17.719 -2.963 6.574 1 24.59 55 ILE B C 1
ATOM 2331 O O . ILE B 1 55 ? -17.406 -3.15 7.75 1 24.59 55 ILE B O 1
ATOM 2335 N N . GLN B 1 56 ? -18.656 -3.883 6.457 1 23.12 56 GLN B N 1
ATOM 2336 C CA . GLN B 1 56 ? -18.375 -5.305 6.633 1 23.12 56 GLN B CA 1
ATOM 2337 C C . GLN B 1 56 ? -17 -5.66 6.09 1 23.12 56 GLN B C 1
ATOM 2339 O O . GLN B 1 56 ? -16.531 -5.066 5.113 1 23.12 56 GLN B O 1
ATOM 2344 N N . ALA B 1 57 ? -16.062 -6.09 6.859 1 29.16 57 ALA B N 1
ATOM 2345 C CA . ALA B 1 57 ? -14.766 -6.742 6.746 1 29.16 57 ALA B CA 1
ATOM 2346 C C . ALA B 1 57 ? -14.711 -7.668 5.535 1 29.16 57 ALA B C 1
ATOM 2348 O O . ALA B 1 57 ? -14.898 -8.883 5.664 1 29.16 57 ALA B O 1
ATOM 2349 N N . VAL B 1 58 ? -15.68 -7.727 4.59 1 29.95 58 VAL B N 1
ATOM 2350 C CA . VAL B 1 58 ? -15.797 -8.68 3.488 1 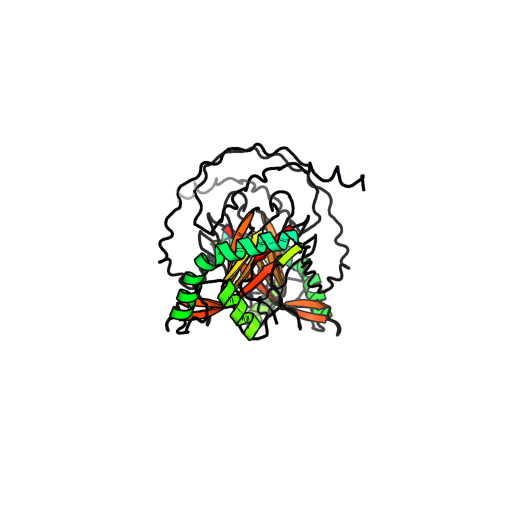29.95 58 VAL B CA 1
ATOM 2351 C C . VAL B 1 58 ? -14.516 -8.672 2.662 1 29.95 58 VAL B C 1
ATOM 2353 O O . VAL B 1 58 ? -13.984 -7.605 2.332 1 29.95 58 VAL B O 1
ATOM 2356 N N . ARG B 1 59 ? -13.555 -9.672 2.627 1 38.31 59 ARG B N 1
ATOM 2357 C CA . ARG B 1 59 ? -13.016 -10.305 1.431 1 38.31 59 ARG B CA 1
ATOM 2358 C C . ARG B 1 59 ? -13.961 -10.141 0.247 1 38.31 59 ARG B C 1
ATOM 2360 O O . ARG B 1 59 ? -14.875 -10.953 0.057 1 38.31 59 ARG B O 1
ATOM 2367 N N . ARG B 1 60 ? -14.656 -9.281 -0.022 1 39.62 60 ARG B N 1
ATOM 2368 C CA . ARG B 1 60 ? -15.461 -9.617 -1.194 1 39.62 60 ARG B CA 1
ATOM 2369 C C . ARG B 1 60 ? -14.594 -10.172 -2.316 1 39.62 60 ARG B C 1
ATOM 2371 O O . ARG B 1 60 ? -13.977 -9.414 -3.07 1 39.62 60 ARG B O 1
ATOM 2378 N N . ARG B 1 61 ? -13.711 -11.18 -1.987 1 42.09 61 ARG B N 1
ATOM 2379 C CA . ARG B 1 61 ? -13.086 -12.047 -2.988 1 42.09 61 ARG B CA 1
ATOM 2380 C C . ARG B 1 61 ? -14.086 -12.43 -4.074 1 42.09 61 ARG B C 1
ATOM 2382 O O . ARG B 1 61 ? -14.93 -13.305 -3.861 1 42.09 61 ARG B O 1
ATOM 2389 N N . ALA B 1 62 ? -14.703 -11.656 -4.734 1 41.56 62 ALA B N 1
ATOM 2390 C CA . ALA B 1 62 ? -15.43 -12.367 -5.785 1 41.56 62 ALA B CA 1
ATOM 2391 C C . ALA B 1 62 ? -14.508 -13.32 -6.535 1 41.56 62 ALA B C 1
ATOM 2393 O O . ALA B 1 62 ? -13.68 -12.891 -7.348 1 41.56 62 ALA B O 1
ATOM 2394 N N . VAL B 1 63 ? -13.695 -14.148 -5.762 1 45.34 63 VAL B N 1
ATOM 2395 C CA . VAL B 1 63 ? -13.016 -15.203 -6.504 1 45.34 63 VAL B CA 1
ATOM 2396 C C . VAL B 1 63 ? -14.047 -16.141 -7.133 1 45.34 63 VAL B C 1
ATOM 2398 O O . VAL B 1 63 ? -14.875 -16.719 -6.43 1 45.34 63 VAL B O 1
ATOM 2401 N N . SER B 1 64 ? -14.633 -15.719 -8.227 1 42.5 64 SER B N 1
ATOM 2402 C CA . SER B 1 64 ? -15.43 -16.75 -8.883 1 42.5 64 SER B CA 1
ATOM 2403 C C . SER B 1 64 ? -14.555 -17.688 -9.703 1 42.5 64 SER B C 1
ATOM 2405 O O . SER B 1 64 ? -13.742 -17.234 -10.516 1 42.5 64 SER B O 1
ATOM 2407 N N . ILE B 1 65 ? -14.305 -18.812 -9.148 1 43.28 65 ILE B N 1
ATOM 2408 C CA . ILE B 1 65 ? -13.742 -19.875 -9.992 1 43.28 65 ILE B CA 1
ATOM 2409 C C . ILE B 1 65 ? -14.695 -20.156 -11.156 1 43.28 65 ILE B C 1
ATOM 2411 O O . ILE B 1 65 ? -15.867 -20.469 -10.945 1 43.28 65 ILE B O 1
ATOM 2415 N N . PHE B 1 66 ? -14.484 -19.531 -12.195 1 47.56 66 PHE B N 1
ATOM 2416 C CA . PHE B 1 66 ? -15.344 -19.688 -13.367 1 47.56 66 PHE B CA 1
ATOM 2417 C C . PHE B 1 66 ? -15.219 -21.078 -13.953 1 47.56 66 PHE B C 1
ATOM 2419 O O . PHE B 1 66 ? -14.18 -21.734 -13.805 1 47.56 66 PHE B O 1
ATOM 2426 N N . PRO B 1 67 ? -16.203 -21.375 -14.656 1 46.88 67 PRO B N 1
ATOM 2427 C CA . PRO B 1 67 ? -16.453 -22.656 -15.32 1 46.88 67 PRO B CA 1
ATOM 2428 C C . PRO B 1 67 ? -15.289 -23.094 -16.203 1 46.88 67 PRO B C 1
ATOM 2430 O O . PRO B 1 67 ? -14.414 -22.297 -16.531 1 46.88 67 PRO B O 1
ATOM 2433 N N . CYS B 1 68 ? -15.344 -24.312 -16.859 1 51.31 68 CYS B N 1
ATOM 2434 C CA . CYS B 1 68 ? -14.539 -25.297 -17.562 1 51.31 68 CYS B CA 1
ATOM 2435 C C . CYS B 1 68 ? -13.648 -24.625 -18.609 1 51.31 68 CYS B C 1
ATOM 2437 O O . CYS B 1 68 ? -12.453 -24.906 -18.688 1 51.31 68 CYS B O 1
ATOM 2439 N N . PRO B 1 69 ? -14.094 -23.688 -19.391 1 57.78 69 PRO B N 1
ATOM 2440 C CA . PRO B 1 69 ? -13.211 -23.234 -20.469 1 57.78 69 PRO B CA 1
ATOM 2441 C C . PRO B 1 69 ? -12.117 -22.297 -19.969 1 57.78 69 PRO B C 1
ATOM 2443 O O . PRO B 1 69 ? -11.008 -22.297 -20.5 1 57.78 69 PRO B O 1
ATOM 2446 N N . LEU B 1 70 ? -12.211 -21.609 -18.922 1 71.5 70 LEU B N 1
ATOM 2447 C CA . LEU B 1 70 ? -11.211 -20.656 -18.453 1 71.5 70 LEU B CA 1
ATOM 2448 C C . LEU B 1 70 ? -10.094 -21.375 -17.703 1 71.5 70 LEU B C 1
ATOM 2450 O O . LEU B 1 70 ? -8.945 -20.938 -17.719 1 71.5 70 LEU B O 1
ATOM 2454 N N . SER B 1 71 ? -10.445 -22.469 -17.375 1 78.12 71 SER B N 1
ATOM 2455 C CA . SER B 1 71 ? -9.445 -23.281 -16.688 1 78.12 71 SER B CA 1
ATOM 2456 C C . SER B 1 71 ? -8.375 -23.781 -17.656 1 78.12 71 SER B C 1
ATOM 2458 O O . SER B 1 71 ? -7.191 -23.828 -17.297 1 78.12 71 SER B O 1
ATOM 2460 N N . ARG B 1 72 ? -8.852 -24.062 -18.859 1 83.62 72 ARG B N 1
ATOM 2461 C CA . ARG B 1 72 ? -7.895 -24.531 -19.844 1 83.62 72 ARG B CA 1
ATOM 2462 C C . ARG B 1 72 ? -6.926 -23.422 -20.25 1 83.62 72 ARG B C 1
ATOM 2464 O O . ARG B 1 72 ? -5.734 -23.688 -20.438 1 83.62 72 ARG B O 1
ATOM 2471 N N . VAL B 1 73 ? -7.523 -22.266 -20.406 1 87.06 73 VAL B N 1
ATOM 2472 C CA . VAL B 1 73 ? -6.695 -21.125 -20.781 1 87.06 73 VAL B CA 1
ATOM 2473 C C . VAL B 1 73 ? -5.672 -20.859 -19.672 1 87.06 73 VAL B C 1
ATOM 2475 O O . VAL B 1 73 ? -4.492 -20.625 -19.953 1 87.06 73 VAL B O 1
ATOM 2478 N N . ILE B 1 74 ? -6.109 -20.906 -18.453 1 90.88 74 ILE B N 1
ATOM 2479 C CA . ILE B 1 74 ? -5.238 -20.656 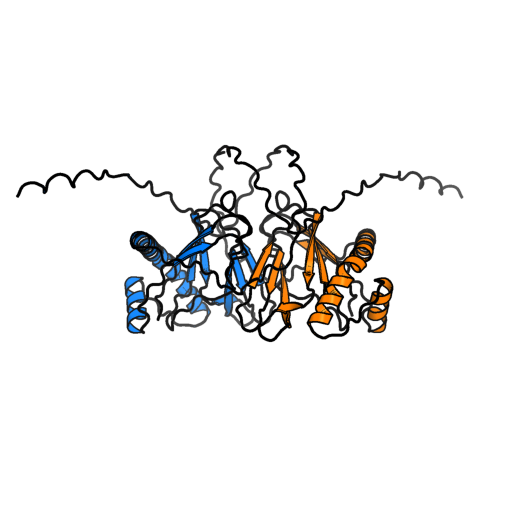-17.297 1 90.88 74 ILE B CA 1
ATOM 2480 C C . ILE B 1 74 ? -4.141 -21.719 -17.25 1 90.88 74 ILE B C 1
ATOM 248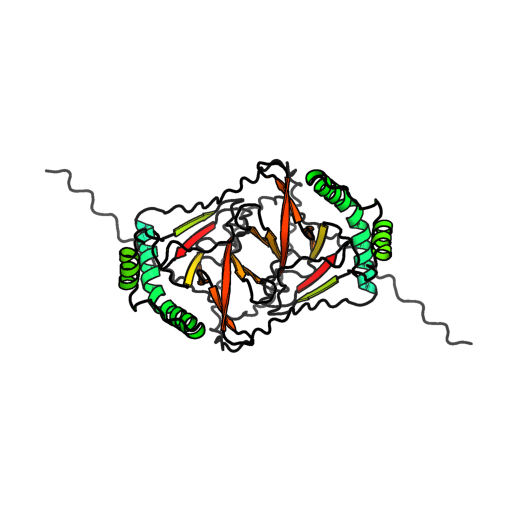2 O O . ILE B 1 74 ? -2.965 -21.406 -17.062 1 90.88 74 ILE B O 1
ATOM 2486 N N . GLU B 1 75 ? -4.523 -22.938 -17.516 1 90.56 75 GLU B N 1
ATOM 2487 C CA . GLU B 1 75 ? -3.555 -24.031 -17.5 1 90.56 75 GLU B CA 1
ATOM 2488 C C . GLU B 1 75 ? -2.508 -23.859 -18.594 1 90.56 75 GLU B C 1
ATOM 2490 O O . GLU B 1 75 ? -1.319 -24.094 -18.375 1 90.56 75 GLU B O 1
ATOM 2495 N N . ARG B 1 76 ? -2.953 -23.484 -19.719 1 93.5 76 ARG B N 1
ATOM 2496 C CA . ARG B 1 76 ? -2.023 -23.266 -20.828 1 93.5 76 ARG B CA 1
ATOM 2497 C C . ARG B 1 76 ? -1.05 -22.125 -20.5 1 93.5 76 ARG B C 1
ATOM 2499 O O . ARG B 1 76 ? 0.137 -22.219 -20.812 1 93.5 76 ARG B O 1
ATOM 2506 N N . LEU B 1 77 ? -1.543 -21.125 -19.891 1 95.44 77 LEU B N 1
ATOM 2507 C CA . LEU B 1 77 ? -0.696 -20 -19.516 1 95.44 77 LEU B CA 1
ATOM 2508 C C . LEU B 1 77 ? 0.318 -20.406 -18.453 1 95.44 77 LEU B C 1
ATOM 2510 O O . LEU B 1 77 ? 1.492 -20.047 -18.531 1 95.44 77 LEU B O 1
ATOM 2514 N N . LYS B 1 78 ? -0.128 -21.234 -17.484 1 96.62 78 LYS B N 1
ATOM 2515 C CA . LYS B 1 78 ? 0.787 -21.734 -16.469 1 96.62 78 LYS B CA 1
ATOM 2516 C C . LYS B 1 78 ? 1.897 -22.578 -17.078 1 96.62 78 LYS B C 1
ATOM 2518 O O . LYS B 1 78 ? 3.07 -22.422 -16.734 1 96.62 78 LYS B O 1
ATOM 2523 N N . GLN B 1 79 ? 1.513 -23.391 -18 1 97.38 79 GLN B N 1
ATOM 2524 C CA . GLN B 1 79 ? 2.471 -24.25 -18.688 1 97.38 79 GLN B CA 1
ATOM 2525 C C . GLN B 1 79 ? 3.496 -23.438 -19.469 1 97.38 79 GLN B C 1
ATOM 2527 O O . GLN B 1 79 ? 4.68 -23.781 -19.5 1 97.38 79 GLN B O 1
ATOM 2532 N N . ALA B 1 80 ? 3.029 -22.375 -20.047 1 97.44 80 ALA B N 1
ATOM 2533 C CA . ALA B 1 80 ? 3.906 -21.547 -20.859 1 97.44 80 ALA B CA 1
ATOM 2534 C C . ALA B 1 80 ? 4.848 -20.719 -20 1 97.44 80 ALA B C 1
ATOM 2536 O O . ALA B 1 80 ? 6 -20.484 -20.375 1 97.44 80 ALA B O 1
ATOM 2537 N N . LEU B 1 81 ? 4.457 -20.297 -18.812 1 98 81 LEU B N 1
ATOM 2538 C CA . LEU B 1 81 ? 5.203 -19.328 -18 1 98 81 LEU B CA 1
ATOM 2539 C C . LEU B 1 81 ? 6.133 -20.047 -17.031 1 98 81 LEU B C 1
ATOM 2541 O O . LEU B 1 81 ? 7.203 -19.531 -16.703 1 98 81 LEU B O 1
ATOM 2545 N N . TYR B 1 82 ? 5.801 -21.281 -16.625 1 98.5 82 TYR B N 1
ATOM 2546 C CA . TYR B 1 82 ? 6.559 -21.984 -15.602 1 98.5 82 TYR B CA 1
ATOM 2547 C C . TYR B 1 82 ? 8.031 -22.109 -16 1 98.5 82 TYR B C 1
ATOM 2549 O O . TYR B 1 82 ? 8.914 -21.719 -15.234 1 98.5 82 TYR B O 1
ATOM 2557 N N . PRO B 1 83 ? 8.32 -22.531 -17.188 1 98.56 83 PRO B N 1
ATOM 2558 C CA . PRO B 1 83 ? 9.734 -22.672 -17.547 1 98.56 83 PRO B CA 1
ATOM 2559 C C . PRO B 1 83 ? 10.477 -21.344 -17.562 1 98.56 83 PRO B C 1
ATOM 2561 O O . PRO B 1 83 ? 11.695 -21.312 -17.391 1 98.56 83 PRO B O 1
ATOM 2564 N N . LYS B 1 84 ? 9.789 -20.234 -17.797 1 98.44 84 LYS B N 1
ATOM 2565 C CA . LYS B 1 84 ? 10.406 -18.922 -17.812 1 98.44 84 LYS B CA 1
ATOM 2566 C C . LYS B 1 84 ? 10.633 -18.391 -16.391 1 98.44 84 LYS B C 1
ATOM 2568 O O . LYS B 1 84 ? 11.578 -17.641 -16.141 1 98.44 84 LYS B O 1
ATOM 2573 N N . LEU B 1 85 ? 9.828 -18.781 -15.445 1 98.69 85 LEU B N 1
ATOM 2574 C CA . LEU B 1 85 ? 9.898 -18.312 -14.07 1 98.69 85 LEU B CA 1
ATOM 2575 C C . LEU B 1 85 ? 10.852 -19.172 -13.25 1 98.69 85 LEU B C 1
ATOM 2577 O O . LEU B 1 85 ? 11.445 -18.703 -12.273 1 98.69 85 LEU B O 1
ATOM 2581 N N . LEU B 1 86 ? 11.039 -20.391 -13.664 1 98.81 86 LEU B N 1
ATOM 2582 C CA . LEU B 1 86 ? 11.797 -21.375 -12.914 1 98.81 86 LEU B CA 1
ATOM 2583 C C . LEU B 1 86 ? 13.227 -20.906 -12.68 1 98.81 86 LEU B C 1
ATOM 2585 O O . LEU B 1 86 ? 13.727 -20.969 -11.555 1 98.81 86 LEU B O 1
ATOM 2589 N N . PRO B 1 87 ? 13.914 -20.422 -13.727 1 98.69 87 PRO B N 1
ATOM 2590 C CA . PRO B 1 87 ? 15.281 -19.969 -13.469 1 98.69 87 PRO B CA 1
ATOM 2591 C C . PRO B 1 87 ? 15.336 -18.828 -12.453 1 98.69 87 PRO B C 1
ATOM 2593 O O . PRO B 1 87 ? 16.297 -18.734 -11.688 1 98.69 87 PRO B O 1
ATOM 2596 N N . ILE B 1 88 ? 14.375 -17.969 -12.445 1 98.56 88 ILE B N 1
ATOM 2597 C CA . ILE B 1 88 ? 14.32 -16.875 -11.477 1 98.56 88 ILE B CA 1
ATOM 2598 C C . ILE B 1 88 ? 14.125 -17.438 -10.07 1 98.56 88 ILE B C 1
ATOM 2600 O O . ILE B 1 88 ? 14.836 -17.047 -9.141 1 98.56 88 ILE B O 1
ATOM 2604 N N . ALA B 1 89 ? 13.219 -18.344 -9.945 1 98.62 89 ALA B N 1
ATOM 2605 C CA . ALA B 1 89 ? 12.953 -18.984 -8.656 1 98.62 89 ALA B CA 1
ATOM 2606 C C . ALA B 1 89 ? 14.211 -19.656 -8.117 1 98.62 89 ALA B C 1
ATOM 2608 O O . ALA B 1 89 ? 14.555 -19.484 -6.945 1 98.62 89 ALA B O 1
ATOM 2609 N N . ARG B 1 90 ? 14.828 -20.375 -8.93 1 98.62 90 ARG B N 1
ATOM 2610 C CA . ARG B 1 90 ? 16.031 -21.094 -8.516 1 98.62 90 ARG B CA 1
ATOM 2611 C C . ARG B 1 90 ? 17.141 -20.125 -8.133 1 98.62 90 ARG B C 1
ATOM 2613 O O . ARG B 1 90 ? 17.891 -20.359 -7.176 1 98.62 90 ARG B O 1
ATOM 2620 N N . ASN B 1 91 ? 17.297 -19.109 -8.898 1 98.38 91 ASN B N 1
ATOM 2621 C CA . ASN B 1 91 ? 18.266 -18.094 -8.555 1 98.38 91 ASN B CA 1
ATOM 2622 C C . ASN B 1 91 ? 17.984 -17.484 -7.18 1 98.38 91 ASN B C 1
ATOM 2624 O O . ASN B 1 91 ? 18.906 -17.281 -6.387 1 98.38 91 ASN B O 1
ATOM 2628 N N . TRP B 1 92 ? 16.688 -17.156 -6.93 1 98.19 92 TRP B N 1
ATOM 2629 C CA . TRP B 1 92 ? 16.297 -16.609 -5.633 1 98.19 92 TRP B CA 1
ATOM 2630 C C . TRP B 1 92 ? 16.672 -17.562 -4.504 1 98.19 92 TRP B C 1
ATOM 2632 O O . TRP B 1 92 ? 17.188 -17.141 -3.473 1 98.19 92 TRP B O 1
ATOM 2642 N N . TRP B 1 93 ? 16.406 -18.828 -4.688 1 97.69 93 TRP B N 1
ATOM 2643 C CA . TRP B 1 93 ? 16.688 -19.828 -3.662 1 97.69 93 TRP B CA 1
ATOM 2644 C C . TRP B 1 93 ? 18.188 -19.984 -3.443 1 97.69 93 TRP B C 1
ATOM 2646 O O . TRP B 1 93 ? 18.641 -20.094 -2.305 1 97.69 93 TRP B O 1
ATOM 2656 N N . ALA B 1 94 ? 18.922 -19.922 -4.457 1 97.88 94 ALA B N 1
ATOM 2657 C CA . ALA B 1 94 ? 20.375 -20 -4.336 1 97.88 94 ALA B CA 1
ATOM 2658 C C . ALA B 1 94 ? 20.922 -18.828 -3.531 1 97.88 94 ALA B C 1
ATOM 2660 O O . ALA B 1 94 ? 21.766 -19 -2.654 1 97.88 94 ALA B O 1
ATOM 2661 N N . LYS B 1 95 ? 20.438 -17.672 -3.783 1 97.69 95 LYS B N 1
ATOM 2662 C CA . LYS B 1 95 ? 20.859 -16.484 -3.053 1 97.69 95 LYS B CA 1
ATOM 2663 C C . LYS B 1 95 ? 20.578 -16.625 -1.56 1 97.69 95 LYS B C 1
ATOM 2665 O O . LYS B 1 95 ? 21.344 -16.141 -0.726 1 97.69 95 LYS B O 1
ATOM 2670 N N . LEU B 1 96 ? 19.484 -17.266 -1.317 1 96.69 96 LEU B N 1
ATOM 2671 C CA . LEU B 1 96 ? 19.062 -17.406 0.076 1 96.69 96 LEU B CA 1
ATOM 2672 C C . LEU B 1 96 ? 19.688 -18.641 0.71 1 96.69 96 LEU B C 1
ATOM 2674 O O . LEU B 1 96 ? 19.344 -19.016 1.837 1 96.69 96 LEU B O 1
ATOM 2678 N N . GLY B 1 97 ? 20.484 -19.344 -0.035 1 96.06 97 GLY B N 1
ATOM 2679 C CA . GLY B 1 97 ? 21.172 -20.5 0.489 1 96.06 97 GLY B CA 1
ATOM 2680 C C . GLY B 1 97 ? 20.281 -21.703 0.653 1 96.06 97 GLY B C 1
ATOM 2681 O O . GLY B 1 97 ? 20.469 -22.516 1.569 1 96.06 97 GLY B O 1
ATOM 2682 N N . ARG B 1 98 ? 19.297 -21.812 -0.15 1 95.81 98 ARG B N 1
ATOM 2683 C CA . ARG B 1 98 ? 18.312 -22.891 -0.092 1 95.81 98 ARG B CA 1
ATOM 2684 C C . ARG B 1 98 ? 18.438 -23.797 -1.31 1 95.81 98 ARG B C 1
ATOM 2686 O O . ARG B 1 98 ? 18.875 -23.359 -2.379 1 95.81 98 ARG B O 1
ATOM 2693 N N . GLU B 1 99 ? 18.062 -25.031 -1.156 1 96.69 99 GLU B N 1
ATOM 2694 C CA . GLU B 1 99 ? 17.938 -25.938 -2.289 1 96.69 99 GLU B CA 1
ATOM 2695 C C . GLU B 1 99 ? 16.578 -25.797 -2.973 1 96.69 99 GLU B C 1
ATOM 2697 O O . GLU B 1 99 ? 15.539 -25.844 -2.312 1 96.69 99 GLU B O 1
ATOM 2702 N N . ALA B 1 100 ? 16.578 -25.688 -4.246 1 97.38 100 ALA B N 1
ATOM 2703 C CA . ALA B 1 100 ? 15.352 -25.5 -5.008 1 97.38 100 ALA B CA 1
ATOM 2704 C C . ALA B 1 100 ? 14.633 -26.828 -5.219 1 97.38 100 ALA B C 1
ATOM 2706 O O . ALA B 1 100 ? 15.18 -27.75 -5.828 1 97.38 100 ALA B O 1
ATOM 2707 N N . PRO B 1 101 ? 13.438 -26.906 -4.82 1 97.75 101 PRO B N 1
ATOM 2708 C CA . PRO B 1 101 ? 12.734 -28.188 -4.93 1 97.75 101 PRO B CA 1
ATOM 2709 C C . PRO B 1 101 ? 11.984 -28.344 -6.25 1 97.75 101 PRO B C 1
ATOM 2711 O O . PRO B 1 101 ? 11.422 -29.406 -6.527 1 97.75 101 PRO B O 1
ATOM 2714 N N . TRP B 1 102 ? 12.023 -27.406 -7.137 1 98.62 102 TRP B N 1
ATOM 2715 C CA . TRP B 1 102 ? 11.133 -27.359 -8.289 1 98.62 102 TRP B CA 1
ATOM 2716 C C . TRP B 1 102 ? 11.742 -28.094 -9.484 1 98.62 102 TRP B C 1
ATOM 2718 O O . TRP B 1 102 ? 12.82 -27.719 -9.953 1 98.62 102 TRP B O 1
ATOM 2728 N N . PRO B 1 103 ? 10.992 -29.031 -10.078 1 98.62 103 PRO B N 1
ATOM 2729 C CA . PRO B 1 103 ? 11.469 -29.719 -11.281 1 98.62 103 PRO B CA 1
ATOM 2730 C C . PRO B 1 103 ? 11.297 -28.859 -12.539 1 98.62 103 PRO B C 1
ATOM 2732 O O . PRO B 1 103 ? 10.727 -27.781 -12.484 1 98.62 103 PRO B O 1
ATOM 2735 N N . ASP B 1 104 ? 11.75 -29.438 -13.688 1 98.38 104 ASP B N 1
ATOM 2736 C CA . ASP B 1 104 ? 11.766 -28.688 -14.938 1 98.38 104 ASP B CA 1
ATOM 2737 C C . ASP B 1 104 ? 10.367 -28.578 -15.531 1 98.38 104 ASP B C 1
ATOM 2739 O O . ASP B 1 104 ? 10.078 -27.625 -16.266 1 98.38 104 ASP B O 1
ATOM 2743 N N . SER B 1 105 ? 9.539 -29.531 -15.211 1 98.19 105 SER B N 1
ATOM 2744 C CA . SER B 1 105 ? 8.195 -29.469 -15.773 1 98.19 105 SER B CA 1
ATOM 2745 C C . SER B 1 105 ? 7.16 -29.109 -14.711 1 98.19 105 SER B C 1
ATOM 2747 O O . SER B 1 105 ? 7.254 -29.547 -13.57 1 98.19 105 SER B O 1
ATOM 2749 N N . LEU B 1 106 ? 6.184 -28.297 -15.148 1 98.31 106 LEU B N 1
ATOM 2750 C CA . LEU B 1 106 ? 5.105 -27.938 -14.234 1 98.31 106 LEU B CA 1
ATOM 2751 C C . LEU B 1 106 ? 4.316 -29.172 -13.812 1 98.31 106 LEU B C 1
ATOM 2753 O O . LEU B 1 106 ? 3.922 -29.297 -12.656 1 98.31 106 LEU B O 1
ATOM 2757 N N . ASP B 1 107 ? 4.148 -30.141 -14.695 1 98.06 107 ASP B N 1
ATOM 2758 C CA . ASP B 1 107 ? 3.396 -31.359 -14.383 1 98.06 107 ASP B CA 1
ATOM 2759 C C . ASP B 1 107 ? 4.059 -32.125 -13.258 1 98.06 107 ASP B C 1
ATOM 2761 O O . ASP B 1 107 ? 3.383 -32.625 -12.344 1 98.06 107 ASP B O 1
ATOM 2765 N N . ASP B 1 108 ? 5.336 -32.219 -13.344 1 98.62 108 ASP B N 1
ATOM 2766 C CA . ASP B 1 108 ? 6.07 -32.906 -12.289 1 98.62 108 ASP B CA 1
ATOM 2767 C C . ASP B 1 108 ? 5.934 -32.188 -10.961 1 98.62 108 ASP B C 1
ATOM 2769 O O . ASP B 1 108 ? 5.816 -32.812 -9.906 1 98.62 108 ASP B O 1
ATOM 2773 N N . TRP B 1 109 ? 5.996 -30.891 -11.008 1 98.62 109 TRP B N 1
ATOM 2774 C CA . TRP B 1 109 ? 5.855 -30.094 -9.797 1 98.62 109 TRP B CA 1
ATOM 2775 C C . TRP B 1 109 ? 4.469 -30.266 -9.188 1 98.62 109 TRP B C 1
ATOM 2777 O O . TRP B 1 109 ? 4.336 -30.453 -7.973 1 98.62 109 TRP B O 1
ATOM 2787 N N . LEU B 1 110 ? 3.434 -30.219 -10.031 1 97.75 110 LEU B N 1
ATOM 2788 C CA . LEU B 1 110 ? 2.07 -30.406 -9.547 1 97.75 110 LEU B CA 1
ATOM 2789 C C . LEU B 1 110 ? 1.883 -31.812 -8.977 1 97.75 110 LEU B C 1
ATOM 2791 O O . LEU B 1 110 ? 1.157 -31.984 -7.996 1 97.75 110 LEU B O 1
ATOM 2795 N N . ALA B 1 111 ? 2.58 -32.75 -9.539 1 98.44 111 ALA B N 1
ATOM 2796 C CA . ALA B 1 111 ? 2.551 -34.094 -8.984 1 98.44 111 ALA B CA 1
ATOM 2797 C C . ALA B 1 111 ? 3.137 -34.125 -7.578 1 98.44 111 ALA B C 1
ATOM 2799 O O . ALA B 1 111 ? 2.629 -34.844 -6.703 1 98.44 111 ALA B O 1
ATOM 2800 N N . SER B 1 112 ? 4.234 -33.406 -7.387 1 98.31 112 SER B N 1
ATOM 2801 C CA . SER B 1 112 ? 4.82 -33.281 -6.059 1 98.31 112 SER B CA 1
ATOM 2802 C C . SER B 1 112 ? 3.834 -32.656 -5.07 1 98.31 112 SER B C 1
ATOM 2804 O O . SER B 1 112 ? 3.73 -33.125 -3.928 1 98.31 112 SER B O 1
ATOM 2806 N N . CYS B 1 113 ? 3.137 -31.609 -5.523 1 97.94 113 CYS B N 1
ATOM 2807 C CA . CYS B 1 113 ? 2.105 -31 -4.691 1 97.94 113 CYS B CA 1
ATOM 2808 C C . CYS B 1 113 ? 1.045 -32.031 -4.301 1 97.94 113 CYS B C 1
ATOM 2810 O O . CYS B 1 113 ? 0.673 -32.125 -3.131 1 97.94 113 CYS B O 1
ATOM 2812 N N . HIS B 1 114 ? 0.59 -32.781 -5.277 1 98 114 HIS B N 1
ATOM 2813 C CA . HIS B 1 114 ? -0.449 -33.781 -5.039 1 98 114 HIS B CA 1
ATOM 2814 C C . HIS B 1 114 ? 0.022 -34.844 -4.055 1 98 114 HIS B C 1
ATOM 2816 O O . HIS B 1 114 ? -0.729 -35.25 -3.164 1 98 114 HIS B O 1
ATOM 2822 N N . ALA B 1 115 ? 1.211 -35.281 -4.199 1 98.31 115 ALA B N 1
ATOM 2823 C CA . ALA B 1 115 ? 1.788 -36.281 -3.299 1 98.31 115 ALA B CA 1
ATOM 2824 C C . ALA B 1 115 ? 1.853 -35.75 -1.867 1 98.31 115 ALA B C 1
ATOM 2826 O O . ALA B 1 115 ? 1.783 -36.531 -0.911 1 98.31 115 ALA B O 1
ATOM 2827 N N . ALA B 1 116 ? 1.928 -34.438 -1.713 1 97.81 116 ALA B N 1
ATOM 2828 C CA . ALA B 1 116 ? 2.025 -33.781 -0.396 1 97.81 116 ALA B CA 1
ATOM 2829 C C . ALA B 1 116 ? 0.646 -33.438 0.14 1 97.81 116 ALA B C 1
ATOM 2831 O O . ALA B 1 116 ? 0.532 -32.75 1.161 1 97.81 116 ALA B O 1
ATOM 2832 N N . GLY B 1 117 ? -0.427 -33.781 -0.604 1 97.75 117 GLY B N 1
ATOM 2833 C CA . GLY B 1 117 ? -1.78 -33.531 -0.133 1 97.75 117 GLY B CA 1
ATOM 2834 C C . GLY B 1 117 ? -2.377 -32.25 -0.678 1 97.75 117 GLY B C 1
ATOM 2835 O O . GLY B 1 117 ? -3.484 -31.859 -0.297 1 97.75 117 GLY B O 1
ATOM 2836 N N . GLN B 1 118 ? -1.614 -31.562 -1.545 1 96.69 118 GLN B N 1
ATOM 2837 C CA . GLN B 1 118 ? -2.115 -30.375 -2.223 1 96.69 118 GLN B CA 1
ATOM 2838 C C . GLN B 1 118 ? -2.754 -30.719 -3.562 1 96.69 118 GLN B C 1
ATOM 2840 O O . GLN B 1 118 ? -2.127 -30.578 -4.613 1 96.69 118 GLN B O 1
ATOM 2845 N N . THR B 1 119 ? -4.023 -31.016 -3.527 1 95.81 119 THR B N 1
ATOM 2846 C CA . THR B 1 119 ? -4.625 -31.625 -4.711 1 95.81 119 THR B CA 1
ATOM 2847 C C . THR B 1 119 ? -5.629 -30.672 -5.355 1 95.81 119 THR B C 1
ATOM 2849 O O . THR B 1 119 ? -6.16 -30.953 -6.43 1 95.81 119 THR B O 1
ATOM 2852 N N . ARG B 1 120 ? -5.906 -29.5 -4.754 1 91.62 120 ARG B N 1
ATOM 2853 C CA . ARG B 1 120 ? -6.883 -28.562 -5.305 1 91.62 120 ARG B CA 1
ATOM 2854 C C . ARG B 1 120 ? -6.219 -27.578 -6.25 1 91.62 120 ARG B C 1
ATOM 2856 O O . ARG B 1 120 ? -5.203 -26.969 -5.906 1 91.62 120 ARG B O 1
ATOM 2863 N N . SER B 1 121 ? -6.848 -27.422 -7.363 1 88.38 121 SER B N 1
ATOM 2864 C CA . SER B 1 121 ? -6.312 -26.5 -8.359 1 88.38 121 SER B CA 1
ATOM 2865 C C . SER B 1 121 ? -6.371 -25.062 -7.867 1 88.38 121 SER B C 1
ATOM 2867 O O . SER B 1 121 ? -7.289 -24.688 -7.133 1 88.38 121 SER B O 1
ATOM 2869 N N . THR B 1 122 ? -5.406 -24.172 -8.312 1 88.25 122 THR B N 1
ATOM 2870 C CA . THR B 1 122 ? -5.34 -22.766 -7.91 1 88.25 122 THR B CA 1
ATOM 2871 C C . THR B 1 122 ? -5.566 -21.859 -9.109 1 88.25 122 THR B C 1
ATOM 2873 O O . THR B 1 122 ? -5.062 -20.734 -9.133 1 88.25 122 THR B O 1
ATOM 2876 N N . ALA B 1 123 ? -6.246 -22.25 -10.07 1 82.25 123 ALA B N 1
ATOM 2877 C CA . ALA B 1 123 ? -6.645 -21.375 -11.172 1 82.25 123 ALA B CA 1
ATOM 2878 C C . ALA B 1 123 ? -7.672 -20.344 -10.711 1 82.25 123 ALA B C 1
ATOM 2880 O O . ALA B 1 123 ? -8.789 -20.703 -10.336 1 82.25 123 ALA B O 1
ATOM 2881 N N . LEU B 1 124 ? -7.301 -19.047 -10.82 1 86.12 124 LEU B N 1
ATOM 2882 C CA . LEU B 1 124 ? -8.156 -18.031 -10.227 1 86.12 124 LEU B CA 1
ATOM 2883 C C . LEU B 1 124 ? -8.672 -17.062 -11.281 1 86.12 124 LEU B C 1
ATOM 2885 O O . LEU B 1 124 ? -7.914 -16.625 -12.148 1 86.12 124 LEU B O 1
ATOM 2889 N N . MET B 1 125 ? -9.922 -16.859 -11.297 1 88 125 MET B N 1
ATOM 2890 C CA . MET B 1 125 ? -10.57 -15.734 -11.961 1 88 125 MET B CA 1
ATOM 2891 C C . MET B 1 125 ? -11.133 -14.75 -10.938 1 88 125 MET B C 1
ATOM 2893 O O . MET B 1 125 ? -11.914 -15.133 -10.07 1 88 125 MET B O 1
ATOM 2897 N N . LEU B 1 126 ? -10.766 -13.555 -11.078 1 91.88 126 LEU B N 1
ATOM 2898 C CA . LEU B 1 126 ? -11.094 -12.555 -10.07 1 91.88 126 LEU B CA 1
ATOM 2899 C C . LEU B 1 126 ? -12.031 -11.5 -10.641 1 91.88 126 LEU B C 1
ATOM 2901 O O . LEU B 1 126 ? -11.773 -10.953 -11.719 1 91.88 126 LEU B O 1
ATOM 2905 N N . LYS B 1 127 ? -13.078 -11.25 -9.961 1 93.19 127 LYS B N 1
ATOM 2906 C CA . LYS B 1 127 ? -14.008 -10.18 -10.297 1 93.19 127 LYS B CA 1
ATOM 2907 C C . LYS B 1 127 ? -14.203 -9.234 -9.117 1 93.19 127 LYS B C 1
ATOM 2909 O O . LYS B 1 127 ? -14.469 -9.672 -7.996 1 93.19 127 LYS B O 1
ATOM 2914 N N . TYR B 1 128 ? -14.031 -7.953 -9.391 1 95.81 128 TYR B N 1
ATOM 2915 C CA . TYR B 1 128 ? -14.234 -6.918 -8.383 1 95.81 128 TYR B CA 1
ATOM 2916 C C . TYR B 1 128 ? -15.211 -5.855 -8.883 1 95.81 128 TYR B C 1
ATOM 2918 O O . TYR B 1 128 ? -15.109 -5.402 -10.023 1 95.81 128 TYR B O 1
ATOM 2926 N N . GLY B 1 129 ? -16.141 -5.496 -8.008 1 95.88 129 GLY B N 1
ATOM 2927 C CA . GLY B 1 129 ? -17.016 -4.375 -8.297 1 95.88 129 GLY B CA 1
ATOM 2928 C C . GLY B 1 129 ? -16.766 -3.174 -7.406 1 95.88 129 GLY B C 1
ATOM 2929 O O . GLY B 1 129 ? -15.812 -3.162 -6.625 1 95.88 129 GLY B O 1
ATOM 2930 N N . THR B 1 130 ? -17.641 -2.201 -7.586 1 96.94 130 THR B N 1
ATOM 2931 C CA . THR B 1 130 ? -17.516 -0.958 -6.832 1 96.94 130 THR B CA 1
ATOM 2932 C C . THR B 1 130 ? -17.453 -1.239 -5.332 1 96.94 130 THR B C 1
ATOM 2934 O O . THR B 1 130 ? -18.234 -2.037 -4.812 1 96.94 130 THR B O 1
ATOM 2937 N N . ASN B 1 131 ? -16.422 -0.695 -4.699 1 96.44 131 ASN B N 1
ATOM 2938 C CA . ASN B 1 131 ? -16.172 -0.744 -3.26 1 96.44 131 ASN B CA 1
ATOM 2939 C C . ASN B 1 131 ? -15.469 -2.037 -2.854 1 96.44 131 ASN B C 1
ATOM 2941 O O . ASN B 1 131 ? -15.148 -2.23 -1.682 1 96.44 131 ASN B O 1
ATOM 2945 N N . ASP B 1 132 ? -15.266 -2.887 -3.871 1 95.69 132 ASP B N 1
ATOM 2946 C CA . ASP B 1 132 ? -14.484 -4.078 -3.564 1 95.69 132 ASP B CA 1
ATOM 2947 C C . ASP B 1 132 ? -12.992 -3.744 -3.449 1 95.69 132 ASP B C 1
ATOM 2949 O O . ASP B 1 132 ? -12.531 -2.752 -4.012 1 95.69 132 ASP B O 1
ATOM 2953 N N . TRP B 1 133 ? -12.297 -4.465 -2.711 1 96.81 133 TRP B N 1
ATOM 2954 C CA . TRP B 1 133 ? -10.852 -4.402 -2.488 1 96.81 133 TRP B CA 1
ATOM 2955 C C . TRP B 1 133 ? -10.305 -5.766 -2.066 1 96.81 133 TRP B C 1
ATOM 2957 O O . TRP B 1 133 ? -11.07 -6.711 -1.871 1 96.81 133 TRP B O 1
ATOM 2967 N N . ASN B 1 134 ? -9.016 -5.934 -2.086 1 97.06 134 ASN B N 1
ATOM 2968 C CA . ASN B 1 134 ? -8.375 -7.16 -1.624 1 97.06 134 ASN B CA 1
ATOM 2969 C C . ASN B 1 134 ? -7.344 -6.879 -0.537 1 97.06 134 ASN B C 1
ATOM 2971 O O . ASN B 1 134 ? -6.461 -6.039 -0.715 1 97.06 134 ASN B O 1
ATOM 2975 N N . ALA B 1 135 ? -7.457 -7.547 0.574 1 97.56 135 ALA B N 1
ATOM 2976 C CA . ALA B 1 135 ? -6.551 -7.359 1.706 1 97.56 135 ALA B CA 1
ATOM 2977 C C . ALA B 1 135 ? -5.125 -7.766 1.341 1 97.56 135 ALA B C 1
ATOM 2979 O O . ALA B 1 135 ? -4.918 -8.633 0.488 1 97.56 135 ALA B O 1
ATOM 2980 N N . LEU B 1 136 ? -4.242 -7.105 2 1 98 136 LEU B N 1
ATOM 2981 C CA . LEU B 1 136 ? -2.85 -7.516 1.853 1 98 136 LEU B CA 1
ATOM 2982 C C . LEU B 1 136 ? -2.639 -8.93 2.377 1 98 136 LEU B C 1
ATOM 2984 O O . LEU B 1 136 ? -2.93 -9.219 3.541 1 98 136 LEU B O 1
ATOM 2988 N N . HIS B 1 137 ? -2.1 -9.836 1.481 1 97.44 137 HIS B N 1
ATOM 2989 C CA . HIS B 1 137 ? -1.986 -11.242 1.841 1 97.44 137 HIS B CA 1
ATOM 2990 C C . HIS B 1 137 ? -0.927 -11.945 0.998 1 97.44 137 HIS B C 1
ATOM 2992 O O . HIS B 1 137 ? -0.31 -11.328 0.128 1 97.44 137 HIS B O 1
ATOM 2998 N N . GLN B 1 138 ? -0.634 -13.109 1.336 1 97.44 138 GLN B N 1
ATOM 2999 C CA . GLN B 1 138 ? 0.192 -14.039 0.575 1 97.44 138 GLN B CA 1
ATOM 3000 C C . GLN B 1 138 ? -0.599 -15.289 0.188 1 97.44 138 GLN B C 1
ATOM 3002 O O . GLN B 1 138 ? -1.407 -15.789 0.974 1 97.44 138 GLN B O 1
ATOM 3007 N N . ASP B 1 139 ? -0.411 -15.766 -0.989 1 94.81 139 ASP B N 1
ATOM 3008 C CA . ASP B 1 139 ? -1.15 -16.922 -1.473 1 94.81 139 ASP B CA 1
ATOM 3009 C C . ASP B 1 139 ? -0.419 -18.219 -1.132 1 94.81 139 ASP B C 1
ATOM 3011 O O . ASP B 1 139 ? 0.134 -18.875 -2.016 1 94.81 139 ASP B O 1
ATOM 3015 N N . LEU B 1 140 ? -0.451 -18.547 0.146 1 95.5 140 LEU B N 1
ATOM 3016 C CA . LEU B 1 140 ? 0.181 -19.766 0.642 1 95.5 140 LEU B CA 1
ATOM 3017 C C . LEU B 1 140 ? -0.858 -20.859 0.897 1 95.5 140 LEU B C 1
ATOM 3019 O O . LEU B 1 140 ? -1.513 -20.859 1.941 1 95.5 140 LEU B O 1
ATOM 3023 N N . TYR B 1 141 ? -1.008 -21.828 0.042 1 93.12 141 TYR B N 1
ATOM 3024 C CA . TYR B 1 141 ? -2.127 -22.75 0.074 1 93.12 141 TYR B CA 1
ATOM 3025 C C . TYR B 1 141 ? -1.661 -24.156 0.455 1 93.12 141 TYR B C 1
ATOM 3027 O O . TYR B 1 141 ? -2.338 -25.141 0.164 1 93.12 141 TYR B O 1
ATOM 3035 N N . GLY B 1 142 ? -0.52 -24.266 1.025 1 94.69 142 GLY B N 1
ATOM 3036 C CA . GLY B 1 142 ? 0.079 -25.531 1.452 1 94.69 142 GLY B CA 1
ATOM 3037 C C . GLY B 1 142 ? 1.555 -25.406 1.78 1 94.69 142 GLY B C 1
ATOM 3038 O O . GLY B 1 142 ? 2.1 -24.297 1.804 1 94.69 142 GLY B O 1
ATOM 3039 N N . GLU B 1 143 ? 2.15 -26.562 2.07 1 96.38 143 GLU B N 1
ATOM 3040 C CA . GLU B 1 143 ? 3.561 -26.594 2.445 1 96.38 143 GLU B CA 1
ATOM 3041 C C . GLU B 1 143 ? 4.461 -26.312 1.247 1 96.38 143 GLU B C 1
ATOM 3043 O O . GLU B 1 143 ? 5.488 -25.641 1.382 1 96.38 143 GLU B O 1
ATOM 3048 N N . LEU B 1 144 ? 4.051 -26.875 0.107 1 97.94 144 LEU B N 1
ATOM 3049 C CA . LEU B 1 144 ? 4.844 -26.688 -1.104 1 97.94 144 LEU B CA 1
ATOM 3050 C C . LEU B 1 144 ? 4.402 -25.438 -1.848 1 97.94 144 LEU B C 1
ATOM 3052 O O . LEU B 1 144 ? 3.236 -25.297 -2.223 1 97.94 144 LEU B O 1
ATOM 3056 N N . VAL B 1 145 ? 5.359 -24.531 -2.012 1 97.94 145 VAL B N 1
ATOM 3057 C CA . VAL B 1 145 ? 5.059 -23.234 -2.609 1 97.94 145 VAL B CA 1
ATOM 3058 C C . VAL B 1 145 ? 6.051 -22.938 -3.732 1 97.94 145 VAL B C 1
ATOM 3060 O O . VAL B 1 145 ? 7.25 -23.188 -3.588 1 97.94 145 VAL B O 1
ATOM 3063 N N . PHE B 1 146 ? 5.57 -22.547 -4.93 1 98.69 146 PHE B N 1
ATOM 3064 C CA . PHE B 1 146 ? 6.414 -21.906 -5.934 1 98.69 146 PHE B CA 1
ATOM 3065 C C . PHE B 1 146 ? 6.551 -20.422 -5.652 1 98.69 146 PHE B C 1
ATOM 3067 O O . PHE B 1 146 ? 5.551 -19.734 -5.422 1 98.69 146 PHE B O 1
ATOM 3074 N N . PRO B 1 147 ? 7.684 -19.828 -5.676 1 98.31 147 PRO B N 1
ATOM 3075 C CA . PRO B 1 147 ? 7.922 -18.516 -5.059 1 98.31 147 PRO B CA 1
ATOM 3076 C C . PRO B 1 147 ? 7.457 -17.359 -5.938 1 98.31 147 PRO B C 1
ATOM 3078 O O . PRO B 1 147 ? 7.496 -16.203 -5.508 1 98.31 147 PRO B O 1
ATOM 3081 N N . LEU B 1 148 ? 7.016 -17.594 -7.156 1 98.56 148 LEU B N 1
ATOM 3082 C CA . LEU B 1 148 ? 6.535 -16.562 -8.062 1 98.56 148 LEU B CA 1
ATOM 3083 C C . LEU B 1 148 ? 5.102 -16.844 -8.508 1 98.56 148 LEU B C 1
ATOM 3085 O O . LEU B 1 148 ? 4.699 -18.016 -8.586 1 98.56 148 LEU B O 1
ATOM 3089 N N . GLN B 1 149 ? 4.371 -15.828 -8.758 1 98.19 149 GLN B N 1
ATOM 3090 C CA . GLN B 1 149 ? 3.025 -15.898 -9.32 1 98.19 149 GLN B CA 1
ATOM 3091 C C . GLN B 1 149 ? 2.758 -14.703 -10.242 1 98.19 149 GLN B C 1
ATOM 3093 O O . GLN B 1 149 ? 3.578 -13.789 -10.336 1 98.19 149 GLN B O 1
ATOM 3098 N N . VAL B 1 150 ? 1.658 -14.797 -10.984 1 97.5 150 VAL B N 1
ATOM 3099 C CA . VAL B 1 150 ? 1.35 -13.773 -11.969 1 97.5 150 VAL B CA 1
ATOM 3100 C C . VAL B 1 150 ? -0.113 -13.352 -11.844 1 97.5 150 VAL B C 1
ATOM 3102 O O . VAL B 1 150 ? -0.991 -14.188 -11.633 1 97.5 150 VAL B O 1
ATOM 3105 N N . VAL B 1 151 ? -0.374 -12.07 -11.883 1 96.88 151 VAL B N 1
ATOM 3106 C CA . VAL B 1 151 ? -1.728 -11.555 -12.062 1 96.88 151 VAL B CA 1
ATOM 3107 C C . VAL B 1 151 ? -1.843 -10.859 -13.414 1 96.88 151 VAL B C 1
ATOM 3109 O O . VAL B 1 151 ? -0.93 -10.141 -13.836 1 96.88 151 VAL B O 1
ATOM 3112 N N . ILE B 1 152 ? -2.855 -11.18 -14.141 1 95.94 152 ILE B N 1
ATOM 3113 C CA . ILE B 1 152 ? -3.113 -10.562 -15.438 1 95.94 152 ILE B CA 1
ATOM 3114 C C . ILE B 1 152 ? -4.391 -9.727 -15.359 1 95.94 152 ILE B C 1
ATOM 3116 O O . ILE B 1 152 ? -5.461 -10.25 -15.031 1 95.94 152 ILE B O 1
ATOM 3120 N N . ASN B 1 153 ? -4.25 -8.461 -15.656 1 96.69 153 ASN B N 1
ATOM 3121 C CA . ASN B 1 153 ? -5.422 -7.594 -15.672 1 96.69 153 ASN B CA 1
ATOM 3122 C C . ASN B 1 153 ? -6.215 -7.754 -16.969 1 96.69 153 ASN B C 1
ATOM 3124 O O . ASN B 1 153 ? -5.668 -7.598 -18.062 1 96.69 153 ASN B O 1
ATOM 3128 N N . LEU B 1 154 ? -7.477 -8.016 -16.812 1 96 154 LEU B N 1
ATOM 3129 C CA . LEU B 1 154 ? -8.266 -8.297 -18 1 96 154 LEU B CA 1
ATOM 3130 C C . LEU B 1 154 ? -9.125 -7.086 -18.375 1 96 154 LEU B C 1
ATOM 3132 O O . LEU B 1 154 ? -9.641 -7.016 -19.5 1 96 154 LEU B O 1
ATOM 3136 N N . SER B 1 155 ? -9.312 -6.156 -17.469 1 97.06 155 SER B N 1
ATOM 3137 C CA . SER B 1 155 ? -10.133 -4.969 -17.688 1 97.06 155 SER B CA 1
ATOM 3138 C C . SER B 1 155 ? -9.266 -3.746 -17.969 1 97.06 155 SER B C 1
ATOM 3140 O O . SER B 1 155 ? -8.102 -3.691 -17.562 1 97.06 155 SER B O 1
ATOM 3142 N N . ASP B 1 156 ? -9.828 -2.773 -18.609 1 97.69 156 ASP B N 1
ATOM 3143 C CA . ASP B 1 156 ? -9.125 -1.545 -18.969 1 97.69 156 ASP B CA 1
ATOM 3144 C C . ASP B 1 156 ? -9.312 -0.477 -17.891 1 97.69 156 ASP B C 1
ATOM 3146 O O . ASP B 1 156 ? -10.422 0.048 -17.719 1 97.69 156 ASP B O 1
ATOM 3150 N N . PRO B 1 157 ? -8.289 -0.062 -17.188 1 96 157 PRO B N 1
ATOM 3151 C CA . PRO B 1 157 ? -8.422 0.938 -16.125 1 96 157 PRO B CA 1
ATOM 3152 C C . PRO B 1 157 ? -8.719 2.336 -16.672 1 96 157 PRO B C 1
ATOM 3154 O O . PRO B 1 157 ? -9.008 3.252 -15.898 1 96 157 PRO B O 1
ATOM 3157 N N . GLU B 1 158 ? -8.656 2.545 -17.922 1 93.62 158 GLU B N 1
ATOM 3158 C CA . GLU B 1 158 ? -8.969 3.842 -18.516 1 93.62 158 GLU B CA 1
ATOM 3159 C C . GLU B 1 158 ? -10.461 3.98 -18.781 1 93.62 158 GLU B C 1
ATOM 3161 O O . GLU B 1 158 ? -10.984 5.094 -18.875 1 93.62 158 GLU B O 1
ATOM 3166 N N . THR B 1 159 ? -11.156 2.826 -18.891 1 96.88 159 THR B N 1
ATOM 3167 C CA . THR B 1 159 ? -12.539 2.926 -19.344 1 96.88 159 THR B CA 1
ATOM 3168 C C . THR B 1 159 ? -13.461 2.102 -18.453 1 96.88 159 THR B C 1
ATOM 3170 O O . THR B 1 159 ? -14.609 2.482 -18.219 1 96.88 159 THR B O 1
ATOM 3173 N N . ASP B 1 160 ? -13.016 0.987 -17.938 1 97.75 160 ASP B N 1
ATOM 3174 C CA . ASP B 1 160 ? -13.898 -0.014 -17.359 1 97.75 160 ASP B CA 1
ATOM 3175 C C . ASP B 1 160 ? -14.086 0.227 -15.859 1 97.75 160 ASP B C 1
ATOM 3177 O O . ASP B 1 160 ? -15.102 -0.167 -15.289 1 97.75 160 ASP B O 1
ATOM 3181 N N . TYR B 1 161 ? -13.078 0.774 -15.188 1 97.69 161 TYR B N 1
ATOM 3182 C CA . TYR B 1 161 ? -13.133 0.959 -13.742 1 97.69 161 TYR B CA 1
ATOM 3183 C C . TYR B 1 161 ? -12.188 2.066 -13.297 1 97.69 161 TYR B C 1
ATOM 3185 O O . TYR B 1 161 ? -11.328 2.5 -14.062 1 97.69 161 TYR B O 1
ATOM 3193 N N . THR B 1 162 ? -12.336 2.566 -12.062 1 96.56 162 THR B N 1
ATOM 3194 C CA . THR B 1 162 ? -11.391 3.459 -11.406 1 96.56 162 THR B CA 1
ATOM 3195 C C . THR B 1 162 ? -10.969 2.902 -10.047 1 96.56 162 THR B C 1
ATOM 3197 O O . THR B 1 162 ? -11.672 2.072 -9.469 1 96.56 162 THR B O 1
ATOM 3200 N N . GLY B 1 163 ? -9.766 3.395 -9.57 1 96.88 163 GLY B N 1
ATOM 3201 C CA . GLY B 1 163 ? -9.172 2.717 -8.43 1 96.88 163 GLY B CA 1
ATOM 3202 C C . GLY B 1 163 ? -8.562 1.372 -8.781 1 96.88 163 GLY B C 1
ATOM 3203 O O . GLY B 1 163 ? -7.965 1.214 -9.844 1 96.88 163 GLY B O 1
ATOM 3204 N N . GLY B 1 164 ? -8.594 0.482 -7.871 1 97.06 164 GLY B N 1
ATOM 3205 C CA . GLY B 1 164 ? -8.188 -0.888 -8.141 1 97.06 164 GLY B CA 1
ATOM 3206 C C . GLY B 1 164 ? -6.695 -1.025 -8.406 1 97.06 164 GLY B C 1
ATOM 3207 O O . GLY B 1 164 ? -6.277 -1.905 -9.164 1 97.06 164 GLY B O 1
ATOM 3208 N N . GLU B 1 165 ? -5.895 -0.154 -7.949 1 97.81 165 GLU B N 1
ATOM 3209 C CA . GLU B 1 165 ? -4.449 -0.308 -8.094 1 97.81 165 GLU B CA 1
ATOM 3210 C C . GLU B 1 165 ? -3.961 -1.589 -7.422 1 97.81 165 GLU B C 1
ATOM 3212 O O . GLU B 1 165 ? -4.414 -1.936 -6.328 1 97.81 165 GLU B O 1
ATOM 3217 N N . PHE B 1 166 ? -3.156 -2.311 -8.156 1 98.12 166 PHE B N 1
ATOM 3218 C CA . PHE B 1 166 ? -2.482 -3.459 -7.562 1 98.12 166 PHE B CA 1
ATOM 3219 C C . PHE B 1 166 ? -1.438 -3.006 -6.547 1 98.12 166 PHE B C 1
ATOM 3221 O O . PHE B 1 166 ? -0.669 -2.08 -6.812 1 98.12 166 PHE B O 1
ATOM 3228 N N . LEU B 1 167 ? -1.389 -3.631 -5.395 1 98.69 167 LEU B N 1
ATOM 3229 C CA . LEU B 1 167 ? -0.553 -3.174 -4.289 1 98.69 167 LEU B CA 1
ATOM 3230 C C . LEU B 1 167 ? 0.45 -4.25 -3.887 1 98.69 167 LEU B C 1
ATOM 3232 O O . LEU B 1 167 ? 0.112 -5.438 -3.848 1 98.69 167 LEU B O 1
ATOM 3236 N N . LEU B 1 168 ? 1.66 -3.811 -3.555 1 98.62 168 LEU B N 1
ATOM 3237 C CA . LEU B 1 168 ? 2.666 -4.613 -2.865 1 98.62 168 LEU B CA 1
ATOM 3238 C C . LEU B 1 168 ? 3.172 -3.895 -1.619 1 98.62 168 LEU B C 1
ATOM 3240 O O . LEU B 1 168 ? 3.375 -2.68 -1.637 1 98.62 168 LEU B O 1
ATOM 3244 N N . VAL B 1 169 ? 3.332 -4.625 -0.584 1 98.62 169 VAL B N 1
ATOM 3245 C CA . VAL B 1 169 ? 3.988 -4.113 0.613 1 98.62 169 VAL B CA 1
ATOM 3246 C C . VAL B 1 169 ? 5.129 -5.043 1.018 1 98.62 169 VAL B C 1
ATOM 3248 O O . VAL B 1 169 ? 4.898 -6.211 1.339 1 98.62 169 VAL B O 1
ATOM 3251 N N . GLU B 1 170 ? 6.281 -4.508 1.005 1 98.25 170 GLU B N 1
ATOM 3252 C CA . GLU B 1 170 ? 7.492 -5.258 1.316 1 98.25 170 GLU B CA 1
ATOM 3253 C C . GLU B 1 170 ? 8.031 -4.895 2.697 1 98.25 170 GLU B C 1
ATOM 3255 O O . GLU B 1 170 ? 8.234 -3.717 3 1 98.25 170 GLU B O 1
ATOM 3260 N N . GLN B 1 171 ? 8.164 -5.898 3.527 1 97 171 GLN B N 1
ATOM 3261 C CA . GLN B 1 171 ? 8.828 -5.719 4.812 1 97 171 GLN B CA 1
ATOM 3262 C C . GLN B 1 171 ? 10.344 -5.84 4.668 1 97 171 GLN B C 1
ATOM 3264 O O . GLN B 1 171 ? 10.875 -6.945 4.574 1 97 171 GLN B O 1
ATOM 3269 N N . ARG B 1 172 ? 10.961 -4.789 4.805 1 92.94 172 ARG B N 1
ATOM 3270 C CA . ARG B 1 172 ? 12.406 -4.738 4.602 1 92.94 172 ARG B CA 1
ATOM 3271 C C . ARG B 1 172 ? 13.148 -4.973 5.91 1 92.94 172 ARG B C 1
ATOM 3273 O O . ARG B 1 172 ? 12.789 -4.414 6.945 1 92.94 172 ARG B O 1
ATOM 3280 N N . PRO B 1 173 ? 14.164 -5.801 5.863 1 89.94 173 PRO B N 1
ATOM 3281 C CA . PRO B 1 173 ? 14.914 -6.047 7.102 1 89.94 173 PRO B CA 1
ATOM 3282 C C . PRO B 1 173 ? 15.531 -4.777 7.68 1 89.94 173 PRO B C 1
ATOM 3284 O O . PRO B 1 173 ? 16.328 -4.109 7.012 1 89.94 173 PRO B O 1
ATOM 3287 N N . ARG B 1 174 ? 15.156 -4.535 8.906 1 88.75 174 ARG B N 1
ATOM 3288 C CA . ARG B 1 174 ? 15.711 -3.441 9.688 1 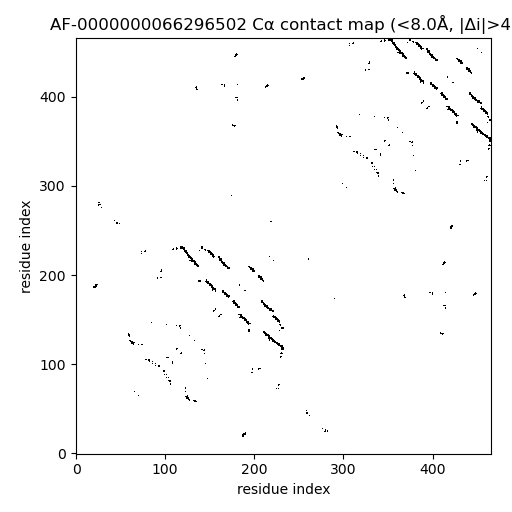88.75 174 ARG B CA 1
ATOM 3289 C C . ARG B 1 174 ? 15.43 -2.094 9.031 1 88.75 174 ARG B C 1
ATOM 3291 O O . ARG B 1 174 ? 16.234 -1.166 9.133 1 88.75 174 ARG B O 1
ATOM 3298 N N . ALA B 1 175 ? 14.414 -2.078 8.297 1 90.38 175 ALA B N 1
ATOM 3299 C CA . ALA B 1 175 ? 13.992 -0.845 7.637 1 90.38 175 ALA B CA 1
ATOM 3300 C C . ALA B 1 175 ? 12.469 -0.755 7.566 1 90.38 175 ALA B C 1
ATOM 3302 O O . ALA B 1 175 ? 11.773 -1.761 7.727 1 90.38 175 ALA B O 1
ATOM 3303 N N . GLN B 1 176 ? 11.977 0.44 7.375 1 91.38 176 GLN B N 1
ATOM 3304 C CA . GLN B 1 176 ? 10.539 0.623 7.203 1 91.38 176 GLN B CA 1
ATOM 3305 C C . GLN B 1 176 ? 10.047 -0.074 5.938 1 91.38 176 GLN B C 1
ATOM 3307 O O . GLN B 1 176 ? 10.758 -0.127 4.934 1 91.38 176 GLN B O 1
ATOM 3312 N N . SER B 1 177 ? 8.883 -0.533 6.023 1 96.88 177 SER B N 1
ATOM 3313 C CA . SER B 1 177 ? 8.266 -1.235 4.898 1 96.88 177 SER B CA 1
ATOM 3314 C C . SER B 1 177 ? 8.094 -0.311 3.697 1 96.88 177 SER B C 1
ATOM 3316 O O . SER B 1 177 ? 7.957 0.903 3.857 1 96.88 177 SER B O 1
ATOM 3318 N N . ARG B 1 178 ? 8.117 -0.921 2.535 1 97.06 178 ARG B N 1
ATOM 3319 C CA . ARG B 1 178 ? 7.914 -0.195 1.284 1 97.06 178 ARG B CA 1
ATOM 3320 C C . ARG B 1 178 ? 6.605 -0.604 0.619 1 97.06 178 ARG B C 1
ATOM 3322 O O . ARG B 1 178 ? 6.355 -1.792 0.407 1 97.06 178 ARG B O 1
ATOM 3329 N N . GLY B 1 179 ? 5.781 0.403 0.353 1 97.94 179 GLY B N 1
ATOM 3330 C CA . GLY B 1 179 ? 4.59 0.17 -0.446 1 97.94 179 GLY B CA 1
ATOM 3331 C C . GLY B 1 179 ? 4.773 0.521 -1.91 1 97.94 179 GLY B C 1
ATOM 3332 O O . GLY B 1 179 ? 5.477 1.478 -2.24 1 97.94 179 GLY B O 1
ATOM 3333 N N . THR B 1 180 ? 4.148 -0.225 -2.811 1 97.88 180 THR B N 1
ATOM 3334 C CA . THR B 1 180 ? 4.125 0.037 -4.246 1 97.88 180 THR B CA 1
ATOM 3335 C C . THR B 1 180 ? 2.713 -0.115 -4.801 1 97.88 180 THR B C 1
ATOM 3337 O O . THR B 1 180 ? 1.995 -1.049 -4.441 1 97.88 180 THR B O 1
ATOM 3340 N N . ALA B 1 181 ? 2.367 0.816 -5.594 1 98.19 181 ALA B N 1
ATOM 3341 C CA . ALA B 1 181 ? 1.098 0.738 -6.309 1 98.19 181 ALA B CA 1
ATOM 3342 C C . ALA B 1 181 ? 1.317 0.763 -7.82 1 98.19 181 ALA B C 1
ATOM 3344 O O . ALA B 1 181 ? 2.215 1.451 -8.312 1 98.19 181 ALA B O 1
ATOM 3345 N N . MET B 1 182 ? 0.439 -0.004 -8.5 1 96.12 182 MET B N 1
ATOM 3346 C CA . MET B 1 182 ? 0.525 -0.049 -9.961 1 96.12 182 MET B CA 1
ATOM 3347 C C . MET B 1 182 ? -0.856 -0.218 -10.578 1 96.12 182 MET B C 1
ATOM 3349 O O . MET B 1 182 ? -1.631 -1.079 -10.156 1 96.12 182 MET B O 1
ATOM 3353 N N . GLN B 1 183 ? -1.114 0.655 -11.5 1 95.69 183 GLN B N 1
ATOM 3354 C CA . GLN B 1 183 ? -2.258 0.4 -12.367 1 95.69 183 GLN B CA 1
ATOM 3355 C C . GLN B 1 183 ? -1.872 -0.501 -13.539 1 95.69 183 GLN B C 1
ATOM 3357 O O . GLN B 1 183 ? -1.128 -0.085 -14.43 1 95.69 183 GLN B O 1
ATOM 3362 N N . LEU B 1 184 ? -2.367 -1.716 -13.539 1 96.06 184 LEU B N 1
ATOM 3363 C CA . LEU B 1 184 ? -2.012 -2.652 -14.602 1 96.06 184 LEU B CA 1
ATOM 3364 C C . LEU B 1 184 ? -2.867 -2.418 -15.844 1 96.06 184 LEU B C 1
ATOM 3366 O O . LEU B 1 184 ? -4.098 -2.441 -15.766 1 96.06 184 LEU B O 1
ATOM 3370 N N . PRO B 1 185 ? -2.262 -2.217 -17.031 1 95.5 185 PRO B N 1
ATOM 3371 C CA . PRO B 1 185 ? -3.053 -2.074 -18.266 1 95.5 185 PRO B CA 1
ATOM 3372 C C . PRO B 1 185 ? -3.787 -3.357 -18.641 1 95.5 185 PRO B C 1
ATOM 3374 O O . PRO B 1 185 ? -3.416 -4.445 -18.188 1 95.5 185 PRO B O 1
ATOM 3377 N N . GLN B 1 186 ? -4.785 -3.143 -19.375 1 97 186 GLN B N 1
ATOM 3378 C CA . GLN B 1 186 ? -5.531 -4.301 -19.859 1 97 186 GLN B CA 1
ATOM 3379 C C . GLN B 1 186 ? -4.613 -5.277 -20.594 1 97 186 GLN B C 1
ATOM 3381 O O . GLN B 1 186 ? -3.826 -4.875 -21.453 1 97 186 GLN B O 1
ATOM 3386 N N . GLY B 1 187 ? -4.691 -6.523 -20.234 1 95.81 187 GLY B N 1
ATOM 3387 C CA . GLY B 1 187 ? -3.953 -7.574 -20.906 1 95.81 187 GLY B CA 1
ATOM 3388 C C . GLY B 1 187 ? -2.535 -7.738 -20.391 1 95.81 187 GLY B C 1
ATOM 3389 O O . GLY B 1 187 ? -1.83 -8.672 -20.797 1 95.81 187 GLY B O 1
ATOM 3390 N N . HIS B 1 188 ? -2.115 -6.828 -19.531 1 96.12 188 HIS B N 1
ATOM 3391 C CA . HIS B 1 188 ? -0.762 -6.91 -19 1 96.12 188 HIS B CA 1
ATOM 3392 C C . HIS B 1 188 ? -0.724 -7.754 -17.719 1 96.12 188 HIS B C 1
ATOM 3394 O O . HIS B 1 188 ? -1.679 -7.746 -16.938 1 96.12 188 HIS B O 1
ATOM 3400 N N . GLY B 1 189 ? 0.307 -8.516 -17.547 1 96.5 189 GLY B N 1
ATOM 3401 C CA . GLY B 1 189 ? 0.558 -9.312 -16.359 1 96.5 189 GLY B CA 1
ATOM 3402 C C . GLY B 1 189 ? 1.64 -8.734 -15.469 1 96.5 189 GLY B C 1
ATOM 3403 O O . GLY B 1 189 ? 2.475 -7.953 -15.93 1 96.5 189 GLY B O 1
ATOM 3404 N N . TYR B 1 190 ? 1.6 -9.047 -14.297 1 97.06 190 TYR B N 1
ATOM 3405 C CA . TYR B 1 190 ? 2.592 -8.648 -13.305 1 97.06 190 TYR B CA 1
ATOM 3406 C C . TYR B 1 190 ? 3.119 -9.859 -12.539 1 97.06 190 TYR B C 1
ATOM 3408 O O . TYR B 1 190 ? 2.352 -10.578 -11.906 1 97.06 190 TYR B O 1
ATOM 3416 N N . VAL B 1 191 ? 4.441 -10.164 -12.703 1 98.38 191 VAL B N 1
ATOM 3417 C CA . VAL B 1 191 ? 5.098 -11.219 -11.945 1 98.38 191 VAL B CA 1
ATOM 3418 C C . VAL B 1 191 ? 5.543 -10.688 -10.586 1 98.38 191 VAL B C 1
ATOM 3420 O O . VAL B 1 191 ? 6.188 -9.641 -10.508 1 98.38 191 VAL B O 1
ATOM 3423 N N . PHE B 1 192 ? 5.141 -11.359 -9.516 1 97.88 192 PHE B N 1
ATOM 3424 C CA . PHE B 1 192 ? 5.531 -10.961 -8.164 1 97.88 192 PHE B CA 1
ATOM 3425 C C . PHE B 1 192 ? 5.73 -12.18 -7.277 1 97.88 192 PHE B C 1
ATOM 3427 O O . PHE B 1 192 ? 5.41 -13.305 -7.672 1 97.88 192 PHE B O 1
ATOM 3434 N N . THR B 1 193 ? 6.293 -11.977 -6.133 1 98.56 193 THR B N 1
ATOM 3435 C CA . THR B 1 193 ? 6.617 -13.094 -5.25 1 98.56 193 THR B CA 1
ATOM 3436 C C . THR B 1 193 ? 5.371 -13.594 -4.531 1 98.56 193 THR B C 1
ATOM 3438 O O . THR B 1 193 ? 4.488 -12.805 -4.188 1 98.56 193 THR B O 1
ATOM 3441 N N . THR B 1 194 ? 5.332 -14.852 -4.297 1 97.88 194 THR B N 1
ATOM 3442 C CA . THR B 1 194 ? 4.234 -15.469 -3.562 1 97.88 194 THR B CA 1
ATOM 3443 C C . THR B 1 194 ? 4.371 -15.203 -2.064 1 97.88 194 THR B C 1
ATOM 3445 O O . THR B 1 194 ? 3.367 -15.078 -1.358 1 97.88 194 THR B O 1
ATOM 3448 N N . ARG B 1 195 ? 5.613 -15.117 -1.636 1 96.62 195 ARG B N 1
ATOM 3449 C CA . ARG B 1 195 ? 5.844 -14.953 -0.204 1 96.62 195 ARG B CA 1
ATOM 3450 C C . ARG B 1 195 ? 6.926 -13.914 0.058 1 96.62 195 ARG B C 1
ATOM 3452 O O . ARG B 1 195 ? 6.652 -12.844 0.607 1 96.62 195 ARG B O 1
ATOM 3459 N N . ASP B 1 196 ? 8.188 -14.234 -0.329 1 96.44 196 ASP B N 1
ATOM 3460 C CA . ASP B 1 196 ? 9.312 -13.352 -0.076 1 96.44 196 ASP B CA 1
ATOM 3461 C C . ASP B 1 196 ? 10.258 -13.297 -1.279 1 96.44 196 ASP B C 1
ATOM 3463 O O . ASP B 1 196 ? 10.219 -14.18 -2.141 1 96.44 196 ASP B O 1
ATOM 3467 N N . ARG B 1 197 ? 10.969 -12.242 -1.385 1 96.94 197 ARG B N 1
ATOM 3468 C CA . ARG B 1 197 ? 12.031 -12.117 -2.377 1 96.94 197 ARG B CA 1
ATOM 3469 C C . ARG B 1 197 ? 13.375 -11.852 -1.707 1 96.94 197 ARG B C 1
ATOM 3471 O O . ARG B 1 197 ? 13.43 -11.312 -0.597 1 96.94 197 ARG B O 1
ATOM 3478 N N . PRO B 1 198 ? 14.406 -12.336 -2.326 1 97.44 198 PRO B N 1
ATOM 3479 C CA . PRO B 1 198 ? 15.727 -12 -1.779 1 97.44 198 PRO B CA 1
ATOM 3480 C C . PRO B 1 198 ? 16.078 -10.523 -1.962 1 97.44 198 PRO B C 1
ATOM 3482 O O . PRO B 1 198 ? 15.82 -9.953 -3.025 1 97.44 198 PRO B O 1
ATOM 3485 N N . VAL B 1 199 ? 16.609 -9.969 -0.911 1 95.88 199 VAL B N 1
ATOM 3486 C CA . VAL B 1 199 ? 17.141 -8.609 -0.972 1 95.88 199 VAL B CA 1
ATOM 3487 C C . VAL B 1 199 ? 18.562 -8.578 -0.417 1 95.88 199 VAL B C 1
ATOM 3489 O O . VAL B 1 199 ? 18.875 -9.312 0.523 1 95.88 199 VAL B O 1
ATOM 3492 N N . ARG B 1 200 ? 19.328 -7.754 -1.042 1 94.56 200 ARG B N 1
ATOM 3493 C CA . ARG B 1 200 ? 20.703 -7.629 -0.576 1 94.56 200 ARG B CA 1
ATOM 3494 C C . ARG B 1 200 ? 20.766 -6.789 0.697 1 94.56 200 ARG B C 1
ATOM 3496 O O . ARG B 1 200 ? 20.125 -5.742 0.793 1 94.56 200 ARG B O 1
ATOM 3503 N N . THR B 1 201 ? 21.453 -7.281 1.681 1 92.06 201 THR B N 1
ATOM 3504 C CA . THR B 1 201 ? 21.734 -6.562 2.92 1 92.06 201 THR B CA 1
ATOM 3505 C C . THR B 1 201 ? 23.234 -6.477 3.17 1 92.06 201 THR B C 1
ATOM 3507 O O . THR B 1 201 ? 24.031 -6.984 2.379 1 92.06 201 THR B O 1
ATOM 3510 N N . SER B 1 202 ? 23.625 -5.828 4.219 1 91.12 202 SER B N 1
ATOM 3511 C CA . SER B 1 202 ? 25.047 -5.723 4.566 1 91.12 202 SER B CA 1
ATOM 3512 C C . SER B 1 202 ? 25.625 -7.09 4.902 1 91.12 202 SER B C 1
ATOM 3514 O O . SER B 1 202 ? 26.828 -7.309 4.746 1 91.12 202 SER B O 1
ATOM 3516 N N . ARG B 1 203 ? 24.859 -7.977 5.32 1 89.75 203 ARG B N 1
ATOM 3517 C CA . ARG B 1 203 ? 25.328 -9.297 5.734 1 89.75 203 ARG B CA 1
ATOM 3518 C C . ARG B 1 203 ? 25.109 -10.328 4.637 1 89.75 203 ARG B C 1
ATOM 3520 O O . ARG B 1 203 ? 25.219 -11.531 4.875 1 89.75 203 ARG B O 1
ATOM 3527 N N . GLY B 1 204 ? 24.781 -9.812 3.383 1 93.69 204 GLY B N 1
ATOM 3528 C CA . GLY B 1 204 ? 24.484 -10.734 2.295 1 93.69 204 GLY B CA 1
ATOM 3529 C C . GLY B 1 204 ? 23.062 -10.625 1.8 1 93.69 204 GLY B C 1
ATOM 3530 O O . GLY B 1 204 ? 22.562 -9.523 1.563 1 93.69 204 GLY B O 1
ATOM 3531 N N . TRP B 1 205 ? 22.469 -11.859 1.603 1 96.06 205 TRP B N 1
ATOM 3532 C CA . TRP B 1 205 ? 21.094 -11.883 1.121 1 96.06 205 TRP B CA 1
ATOM 3533 C C . TRP B 1 205 ? 20.141 -12.258 2.242 1 96.06 205 TRP B C 1
ATOM 3535 O O . TRP B 1 205 ? 20.438 -13.133 3.061 1 96.06 205 TRP B O 1
ATOM 3545 N N . SER B 1 206 ? 19.031 -11.578 2.271 1 96.56 206 SER B N 1
ATOM 3546 C CA . SER B 1 206 ? 17.969 -11.891 3.227 1 96.56 206 SER B CA 1
ATOM 3547 C C . SER B 1 206 ? 16.609 -11.961 2.545 1 96.56 206 SER B C 1
ATOM 3549 O O . SER B 1 206 ? 16.406 -11.344 1.497 1 96.56 206 SER B O 1
ATOM 3551 N N . ALA B 1 207 ? 15.781 -12.82 3.115 1 96.88 207 ALA B N 1
ATOM 3552 C CA . ALA B 1 207 ? 14.414 -12.891 2.613 1 96.88 207 ALA B CA 1
ATOM 3553 C C . ALA B 1 207 ? 13.602 -11.688 3.074 1 96.88 207 ALA B C 1
ATOM 3555 O O . ALA B 1 207 ? 13.633 -11.32 4.25 1 96.88 207 ALA B O 1
ATOM 3556 N N . SER B 1 208 ? 12.922 -11.031 2.197 1 97.44 208 SER B N 1
ATOM 3557 C CA . SER B 1 208 ? 12.023 -9.922 2.488 1 97.44 208 SER B CA 1
ATOM 3558 C C . SER B 1 208 ? 10.57 -10.297 2.186 1 97.44 208 SER B C 1
ATOM 3560 O O . SER B 1 208 ? 10.188 -10.422 1.021 1 97.44 208 SER B O 1
ATOM 3562 N N . PRO B 1 209 ? 9.766 -10.469 3.205 1 98.12 209 PRO B N 1
ATOM 3563 C CA . PRO B 1 209 ? 8.359 -10.812 2.977 1 98.12 209 PRO B CA 1
ATOM 3564 C C . PRO B 1 209 ? 7.609 -9.734 2.201 1 98.12 209 PRO B C 1
ATOM 3566 O O . PRO B 1 209 ? 7.844 -8.539 2.412 1 98.12 209 PRO B O 1
ATOM 3569 N N . VAL B 1 210 ? 6.789 -10.164 1.297 1 98.38 210 VAL B N 1
ATOM 3570 C CA . VAL B 1 210 ? 5.969 -9.258 0.498 1 98.38 210 VAL B CA 1
ATOM 3571 C C . VAL B 1 210 ? 4.512 -9.711 0.539 1 98.38 210 VAL B C 1
ATOM 3573 O O . VAL B 1 210 ? 4.219 -10.898 0.4 1 98.38 210 VAL B O 1
ATOM 3576 N N . ARG B 1 211 ? 3.633 -8.812 0.802 1 98.56 211 ARG B N 1
ATOM 3577 C CA . ARG B 1 211 ? 2.197 -9.039 0.667 1 98.56 211 ARG B CA 1
ATOM 3578 C C . ARG B 1 211 ? 1.627 -8.25 -0.51 1 98.56 211 ARG B C 1
ATOM 3580 O O . ARG B 1 211 ? 2.148 -7.195 -0.866 1 98.56 211 ARG B O 1
ATOM 3587 N N . HIS B 1 212 ? 0.599 -8.805 -1.136 1 98.31 212 HIS B N 1
ATOM 3588 C CA . HIS B 1 212 ? -0.065 -8.117 -2.236 1 98.31 212 HIS B CA 1
ATOM 3589 C C . HIS B 1 212 ? -1.555 -7.945 -1.961 1 98.31 212 HIS B C 1
ATOM 3591 O O . HIS B 1 212 ? -2.129 -8.68 -1.152 1 98.31 212 HIS B O 1
ATOM 3597 N N . GLY B 1 213 ? -2.154 -6.953 -2.541 1 97.75 213 GLY B N 1
ATOM 3598 C CA . GLY B 1 213 ? -3.572 -6.648 -2.428 1 97.75 213 GLY B CA 1
ATOM 3599 C C . GLY B 1 213 ? -4.082 -5.754 -3.543 1 97.75 213 GLY B C 1
ATOM 3600 O O . GLY B 1 213 ? -3.457 -5.656 -4.602 1 97.75 213 GLY B O 1
ATOM 3601 N N . LEU B 1 214 ? -5.266 -5.332 -3.34 1 98.06 214 LEU B N 1
ATOM 3602 C CA . LEU B 1 214 ? -5.93 -4.48 -4.32 1 98.06 214 LEU B CA 1
ATOM 3603 C C . LEU B 1 214 ? -6.605 -3.297 -3.637 1 98.06 214 LEU B C 1
ATOM 3605 O O . LEU B 1 214 ? -7.344 -3.475 -2.666 1 98.06 214 LEU B O 1
ATOM 3609 N N . SER B 1 215 ? -6.266 -2.104 -4.121 1 98.06 215 SER B N 1
ATOM 3610 C CA . SER B 1 215 ? -6.973 -0.922 -3.643 1 98.06 215 SER B CA 1
ATOM 3611 C C . SER B 1 215 ? -8.453 -0.981 -4.004 1 98.06 215 SER B C 1
ATOM 3613 O O . SER B 1 215 ? -8.852 -1.735 -4.895 1 98.06 215 SER B O 1
ATOM 3615 N N . THR B 1 216 ? -9.25 -0.18 -3.404 1 97.12 216 THR B N 1
ATOM 3616 C CA . THR B 1 216 ? -10.695 -0.162 -3.605 1 97.12 216 THR B CA 1
ATOM 3617 C C . THR B 1 216 ? -11.031 0.213 -5.047 1 97.12 216 THR B C 1
ATOM 3619 O O . THR B 1 216 ? -10.461 1.156 -5.598 1 97.12 216 THR B O 1
ATOM 3622 N N . ILE B 1 217 ? -11.945 -0.614 -5.582 1 97.38 217 ILE B N 1
ATOM 3623 C CA . ILE B 1 217 ? -12.578 -0.203 -6.832 1 97.38 217 ILE B CA 1
ATOM 3624 C C . ILE B 1 217 ? -13.539 0.954 -6.566 1 97.38 217 ILE B C 1
ATOM 3626 O O . ILE B 1 217 ? -14.523 0.798 -5.84 1 97.38 217 ILE B O 1
ATOM 3630 N N . ARG B 1 218 ? -13.242 2.098 -7.129 1 97.56 218 ARG B N 1
ATOM 3631 C CA . ARG B 1 218 ? -14.055 3.273 -6.848 1 97.56 218 ARG B CA 1
ATOM 3632 C C . ARG B 1 218 ? -15.297 3.305 -7.738 1 97.56 218 ARG B C 1
ATOM 3634 O O . ARG B 1 218 ? -16.344 3.807 -7.332 1 97.56 218 ARG B O 1
ATOM 3641 N N . SER B 1 219 ? -15.148 2.82 -8.93 1 97.94 219 SER B N 1
ATOM 3642 C CA . SER B 1 219 ? -16.25 2.676 -9.867 1 97.94 219 SER B CA 1
ATOM 3643 C C . SER B 1 219 ? -15.969 1.588 -10.898 1 97.94 219 SER B C 1
ATOM 3645 O O . SER B 1 219 ? -14.812 1.244 -11.141 1 97.94 219 SER B O 1
ATOM 3647 N N . GLY B 1 220 ? -17.078 0.978 -11.445 1 97.69 220 GLY B N 1
ATOM 3648 C CA . GLY B 1 220 ? -16.938 -0.009 -12.5 1 97.69 220 GLY B CA 1
ATOM 3649 C C . GLY B 1 220 ? -16.641 -1.403 -11.984 1 97.69 220 GLY B C 1
ATOM 3650 O O . GLY B 1 220 ? -17.016 -1.742 -10.852 1 97.69 220 GLY B O 1
ATOM 3651 N N . GLU B 1 221 ? -16.078 -2.205 -12.969 1 96.69 221 GLU B N 1
ATOM 3652 C CA . GLU B 1 221 ? -15.773 -3.598 -12.664 1 96.69 221 GLU B CA 1
ATOM 3653 C C . GLU B 1 221 ? -14.391 -3.986 -13.18 1 96.69 221 GLU B C 1
ATOM 3655 O O . GLU B 1 221 ? -14.008 -3.6 -14.289 1 96.69 221 GLU B O 1
ATOM 3660 N N . ARG B 1 222 ? -13.688 -4.684 -12.422 1 96.56 222 ARG B N 1
ATOM 3661 C CA . ARG B 1 222 ? -12.352 -5.16 -12.758 1 96.56 222 ARG B CA 1
ATOM 3662 C C . ARG B 1 222 ? -12.305 -6.684 -12.797 1 96.56 222 ARG B C 1
ATOM 3664 O O . ARG B 1 222 ? -12.703 -7.344 -11.828 1 96.56 222 ARG B O 1
ATOM 3671 N N . TYR B 1 223 ? -11.875 -7.234 -13.859 1 94.44 223 TYR B N 1
ATOM 3672 C CA . TYR B 1 223 ? -11.609 -8.664 -14.008 1 94.44 223 TYR B CA 1
ATOM 3673 C C . TYR B 1 223 ? -10.117 -8.93 -14.102 1 94.44 223 TYR B C 1
ATOM 3675 O O . TYR B 1 223 ? -9.383 -8.188 -14.766 1 94.44 223 TYR B O 1
ATOM 3683 N N . ALA B 1 224 ? -9.672 -9.961 -13.469 1 94.88 224 ALA B N 1
ATOM 3684 C CA . ALA B 1 224 ? -8.273 -10.367 -13.547 1 94.88 224 ALA B CA 1
ATOM 3685 C C . ALA B 1 224 ? -8.141 -11.891 -13.438 1 94.88 224 ALA B C 1
ATOM 3687 O O . ALA B 1 224 ? -9.094 -12.57 -13.055 1 94.88 224 ALA B O 1
ATOM 3688 N N . MET B 1 225 ? -7 -12.344 -13.883 1 92.94 225 MET B N 1
ATOM 3689 C CA . MET B 1 225 ? -6.625 -13.75 -13.711 1 92.94 225 MET B CA 1
ATOM 3690 C C . MET B 1 225 ? -5.398 -13.875 -12.812 1 92.94 225 MET B C 1
ATOM 3692 O O . MET B 1 225 ? -4.449 -13.102 -12.945 1 92.94 225 MET B O 1
ATOM 3696 N N . GLY B 1 226 ? -5.488 -14.797 -11.883 1 93.88 226 GLY B N 1
ATOM 3697 C CA . GLY B 1 226 ? -4.34 -15.148 -11.062 1 93.88 226 GLY B CA 1
ATOM 3698 C C . GLY B 1 226 ? -3.734 -16.484 -11.414 1 93.88 226 GLY B C 1
ATOM 3699 O O . GLY B 1 226 ? -4.449 -17.484 -11.531 1 93.88 226 GLY B O 1
ATOM 3700 N N . LEU B 1 227 ? -2.469 -16.484 -11.664 1 95.38 227 LEU B N 1
ATOM 3701 C CA . LEU B 1 227 ? -1.727 -17.703 -11.953 1 95.38 227 LEU B CA 1
ATOM 3702 C C . LEU B 1 227 ? -0.816 -18.078 -10.781 1 95.38 227 LEU B C 1
ATOM 3704 O O . LEU B 1 227 ? 0.248 -17.484 -10.609 1 95.38 227 LEU B O 1
ATOM 3708 N N . ILE B 1 228 ? -1.269 -19.016 -10.016 1 96.12 228 ILE B N 1
ATOM 3709 C CA . ILE B 1 228 ? -0.491 -19.578 -8.922 1 96.12 228 ILE B CA 1
ATOM 3710 C C . ILE B 1 228 ? 0.058 -20.938 -9.336 1 96.12 228 ILE B C 1
ATOM 3712 O O . ILE B 1 228 ? -0.677 -21.781 -9.859 1 96.12 228 ILE B O 1
ATOM 3716 N N . PHE B 1 229 ? 1.342 -21.234 -9.109 1 98 229 PHE B N 1
ATOM 3717 C CA . PHE B 1 229 ? 2.002 -22.375 -9.734 1 98 229 PHE B CA 1
ATOM 3718 C C . PHE B 1 229 ? 2.174 -23.516 -8.742 1 98 229 PHE B C 1
ATOM 3720 O O . PHE B 1 229 ? 3.129 -24.297 -8.836 1 98 229 PHE B O 1
ATOM 3727 N N . HIS B 1 230 ? 1.491 -23.578 -7.758 1 97.44 230 HIS B N 1
ATOM 3728 C CA . HIS B 1 230 ? 1.343 -24.734 -6.883 1 97.44 230 HIS B CA 1
ATOM 3729 C C . HIS B 1 230 ? -0.119 -24.969 -6.512 1 97.44 230 HIS B C 1
ATOM 3731 O O . HIS B 1 230 ? -0.908 -24.016 -6.473 1 97.44 230 HIS B O 1
ATOM 3737 N N . ASP B 1 231 ? -0.443 -26.172 -6.293 1 94.75 231 ASP B N 1
ATOM 3738 C CA . ASP B 1 231 ? -1.818 -26.5 -5.941 1 94.75 231 ASP B CA 1
ATOM 3739 C C . ASP B 1 231 ? -2.045 -26.391 -4.434 1 94.75 231 ASP B C 1
ATOM 3741 O O . ASP B 1 231 ? -1.096 -26.188 -3.672 1 94.75 231 ASP B O 1
ATOM 3745 N N . ALA B 1 232 ? -3.328 -26.375 -4.086 1 94.12 232 ALA B N 1
ATOM 3746 C CA . ALA B 1 232 ? -3.709 -26.078 -2.705 1 94.12 232 ALA B CA 1
ATOM 3747 C C . ALA B 1 232 ? -4.059 -27.359 -1.946 1 94.12 232 ALA B C 1
ATOM 3749 O O . ALA B 1 232 ? -4.441 -28.359 -2.551 1 94.12 232 ALA B O 1
ATOM 3750 N N . ALA B 1 233 ? -3.994 -27.328 -0.668 1 94.69 233 ALA B N 1
ATOM 3751 C CA . ALA B 1 233 ? -4.387 -28.438 0.212 1 94.69 233 ALA B CA 1
ATOM 3752 C C . ALA B 1 233 ? -5.891 -28.422 0.47 1 94.69 233 ALA B C 1
ATOM 3754 O O . ALA B 1 233 ? -6.527 -27.359 0.399 1 94.69 233 ALA B O 1
#

Solvent-accessible surface area (backbone atoms only — not comparable to full-atom values): 26867 Å² total; per-residue (Å²): 135,76,88,75,67,84,76,69,80,77,76,84,79,78,78,76,78,76,77,61,55,68,51,59,95,62,84,76,79,82,78,81,80,80,79,84,84,78,80,81,80,78,85,80,80,86,59,78,80,77,75,76,73,71,75,71,85,61,69,52,62,38,63,45,70,65,66,76,71,56,49,54,55,48,48,52,50,48,62,65,43,43,63,70,46,45,62,55,47,42,51,43,27,49,61,63,73,42,84,68,86,72,59,85,42,64,67,59,38,45,48,53,25,39,75,71,56,15,71,39,83,45,69,41,32,36,46,40,41,59,71,25,40,34,52,41,42,56,81,73,48,52,92,62,73,49,54,51,30,36,40,32,26,65,30,38,61,88,77,43,27,38,67,47,27,40,34,40,39,34,47,40,85,98,48,65,31,40,48,39,64,41,79,58,48,51,46,18,38,48,82,45,57,30,43,46,44,70,39,84,51,95,91,41,57,41,79,25,47,34,29,36,30,24,13,45,17,71,34,50,47,44,38,33,37,40,46,51,74,40,28,20,91,135,76,87,76,66,84,78,67,77,79,76,85,79,77,77,77,76,75,75,62,54,64,54,60,95,64,70,84,76,79,76,81,80,80,83,81,80,82,75,84,80,76,84,76,78,86,71,79,77,75,74,75,73,72,76,69,87,62,70,53,62,40,62,45,70,63,65,75,70,58,50,52,55,49,49,52,50,48,62,66,43,44,63,70,47,43,62,55,47,44,50,43,27,51,61,63,72,43,83,66,86,73,58,86,43,65,68,59,39,45,49,52,26,38,76,72,56,14,69,39,82,43,72,40,33,36,45,37,41,59,71,25,39,34,51,40,41,57,82,73,48,51,90,61,73,47,54,51,30,36,40,31,26,64,30,40,61,88,77,41,27,38,66,46,28,40,32,39,39,34,47,39,85,97,47,64,30,41,48,40,63,40,79,59,48,51,48,20,46,47,80,45,57,30,41,46,44,69,39,83,51,97,90,41,57,40,79,24,47,34,29,37,32,24,13,46,16,71,36,51,46,43,38,32,37,39,48,51,74,39,28,21,91

Radius of gyration: 26.38 Å; Cα contacts (8 Å, |Δi|>4): 858; chains: 2; bounding box: 59×106×65 Å

Foldseek 3Di:
DPPPPDPPPPDDPPPPPPDLPAPPVDDDDDDDDDDDDDPDPDDDDDPDCPPPPPPPPDPVQVFPPDDDPLVVVLVVVLQVCVQVCVVVQCVQQVQVVHHDPDDNGLVVQQVVLVVQVQPAADKTKTKDFAFNKWDWDFPDQDDDFRFKKKKAWADACVPAFDFWWKKKWKADVPDDIDIDTHDAGHSYMDMDTRFWGWDQDPVGIDTIGMTIMITGTNHGMIIMIMRGSYGHD/DPPPPDPPPPDDPPPPPPDLPAPPVDDDDPDDDDDDDPPDPDDPDDPDPPPPPPPPPDPPFPFPPDDDPLVVVLVVVLQVCVQVCVVVQCVQQVQVVHHDPDDNGLVVQQVVLVVQVQPAADKTKTKDFAFNKWDWDFDDQDDDFRFKKKKAWADACVPAFDFWWKKKWKADVPDDIDIDTHDAGHSYMDMDTRFWGWDQDPVGIDTIGMTIMITGTNHGMIIMIIRGSYGHD

InterPro domains:
  IPR018655 Protein of unknown function DUF2086 [PF09859] (65-232)